Protein AF-0000000079817465 (afdb_homodimer)

Sequence (438 aa):
MLGTKHATPPVVGRDDYERTLAQQVEVEKELTRFGDRVSARRRRLPMTPIEDYRFIGVDGPVRLDDLFGDRSQLVLQSFMFHPDWDDGCPSCTWAADNMPRDLDRLLAPRSVAFAMVSRAPIEKLRAWRQRRGWDHLVWVSSAETTFNTDWGWTVDEQDQPGYSYLLRTDDGIFLTYRTQRRGTEAHLPVAAIWDRTVYGRQQDFEDSPQGWPQEPTYGMLGTKHATPPVVGRDDYERTLAQQVEVEKELTRFGDRVSARRRRLPMTPIEDYRFIGVDGPVRLDDLFGDRSQLVLQSFMFHPDWDDGCPSCTWAADNMPRDLDRLLAPRSVAFAMVSRAPIEKLRAWRQRRGWDHLVWVSSAETTFNTDWGWTVDEQDQPGYSYLLRTDDGIFLTYRTQRRGTEAHLPVAAIWDRTVYGRQQDFEDSPQGWPQEPTYG

Secondary structure (DSSP, 8-state):
--------PPB--HHHHHHHHHHHHHHHHHHHHHHHHHHHHHTT--BEEE---EEEETTEEEETGGGGTT-SEEEEEE----TT-SS--HHHHHHHHTS-TTHHHHHGGGTEEEEEEESS-HHHHHHHHHHHT-TTS-EEE-TTSSHHHHTTSEETTEE--EEEEEEEETTEEEEEEEEEGGGGGS---HHHHHHHSTTTT-BTTS---TT---B-TT-/--------PPB--HHHHHHHHHHHHHHHHHHHHHHHHHHHHHTT--BEEE---EEEETTEEEETGGGGTT-SEEEEEE----TT-SS--HHHHHHHHTS-TTHHHHHGGGTEEEEEEESS-HHHHHHHHHHHT-TTS-EEE-TTSSHHHHTTSEETTEE--EEEEEEEETTEEEEEEEEEGGGGG----HHHHHHHSTTTT-BTTS---TT---B-TT-

Structure (mmCIF, N/CA/C/O backbone):
data_AF-0000000079817465-model_v1
#
loop_
_entity.id
_entity.type
_entity.pdbx_description
1 polymer 'DUF899 domain-containing protein'
#
loop_
_atom_site.group_PDB
_atom_site.id
_atom_site.type_symbol
_atom_site.label_atom_id
_atom_site.label_alt_id
_atom_site.label_comp_id
_atom_site.label_asym_id
_atom_site.label_entity_id
_atom_site.label_seq_id
_atom_site.pdbx_PDB_ins_code
_atom_site.Cartn_x
_atom_site.Cartn_y
_atom_site.Cartn_z
_atom_site.occupancy
_atom_site.B_iso_or_equiv
_atom_site.auth_seq_id
_atom_site.auth_comp_id
_atom_site.auth_asym_id
_atom_site.auth_atom_id
_atom_site.pdbx_PDB_model_num
ATOM 1 N N . MET A 1 1 ? 23.406 -11.773 -20.391 1 27.11 1 MET A N 1
ATOM 2 C CA . MET A 1 1 ? 23.828 -11.516 -19.016 1 27.11 1 MET A CA 1
ATOM 3 C C . MET A 1 1 ? 23.516 -12.703 -18.109 1 27.11 1 MET A C 1
ATOM 5 O O . MET A 1 1 ? 22.438 -13.289 -18.203 1 27.11 1 MET A O 1
ATOM 9 N N . LEU A 1 2 ? 24.375 -13.469 -17.797 1 32.03 2 LEU A N 1
ATOM 10 C CA . LEU A 1 2 ? 24.359 -14.695 -17.016 1 32.03 2 LEU A CA 1
ATOM 11 C C . LEU A 1 2 ? 23.625 -14.477 -15.688 1 32.03 2 LEU A C 1
ATOM 13 O O . LEU A 1 2 ? 24.094 -13.711 -14.844 1 32.03 2 LEU A O 1
ATOM 17 N N . GLY A 1 3 ? 22.312 -14.195 -15.617 1 38.28 3 GLY A N 1
ATOM 18 C CA . GLY A 1 3 ? 21.484 -13.789 -14.492 1 38.28 3 GLY A CA 1
ATOM 19 C C . GLY A 1 3 ? 21.891 -14.453 -13.188 1 38.28 3 GLY A C 1
ATOM 20 O O . GLY A 1 3 ? 22.062 -15.672 -13.133 1 38.28 3 GLY A O 1
ATOM 21 N N . THR A 1 4 ? 22.766 -13.781 -12.516 1 42.47 4 THR A N 1
ATOM 22 C CA . THR A 1 4 ? 23.359 -14.258 -11.266 1 42.47 4 THR A CA 1
ATOM 23 C C . THR A 1 4 ? 22.359 -15.133 -10.508 1 42.47 4 THR A C 1
ATOM 25 O O . THR A 1 4 ? 21.219 -14.742 -10.289 1 42.47 4 THR A O 1
ATOM 28 N N . LYS A 1 5 ? 22.562 -16.438 -10.648 1 57.78 5 LYS A N 1
ATOM 29 C CA . LYS A 1 5 ? 21.828 -17.531 -10.023 1 57.78 5 LYS A CA 1
ATOM 30 C C . LYS A 1 5 ? 21.703 -17.328 -8.516 1 57.78 5 LYS A C 1
ATOM 32 O O . LYS A 1 5 ? 22.703 -17.328 -7.801 1 57.78 5 LYS A O 1
ATOM 37 N N . HIS A 1 6 ? 20.781 -16.547 -8.078 1 65.19 6 HIS A N 1
ATOM 38 C CA . HIS A 1 6 ? 20.547 -16.375 -6.645 1 65.19 6 HIS A CA 1
ATOM 39 C C . HIS A 1 6 ? 20.109 -17.688 -5.996 1 65.19 6 HIS A C 1
ATOM 41 O O . HIS A 1 6 ? 19.625 -18.594 -6.676 1 65.19 6 HIS A O 1
ATOM 47 N N . ALA A 1 7 ? 20.562 -17.734 -4.742 1 75.56 7 ALA A N 1
ATOM 48 C CA . ALA A 1 7 ? 20.031 -18.859 -3.98 1 75.56 7 ALA A CA 1
ATOM 49 C C . ALA A 1 7 ? 18.516 -18.906 -4.039 1 75.56 7 ALA A C 1
ATOM 51 O O . ALA A 1 7 ? 17.859 -17.891 -4.262 1 75.56 7 ALA A O 1
ATOM 52 N N . THR A 1 8 ? 18.031 -20.047 -4.078 1 85.5 8 THR A N 1
ATOM 53 C CA . THR A 1 8 ? 16.578 -20.25 -4.082 1 85.5 8 THR A CA 1
ATOM 54 C C . THR A 1 8 ? 16.141 -21.047 -2.852 1 85.5 8 THR A C 1
ATOM 56 O O . THR A 1 8 ? 16.953 -21.734 -2.227 1 85.5 8 THR A O 1
ATOM 59 N N . PRO A 1 9 ? 14.992 -20.875 -2.391 1 84.38 9 PRO A N 1
ATOM 60 C CA . PRO A 1 9 ? 14.484 -21.688 -1.272 1 84.38 9 PRO A CA 1
ATOM 61 C C . PRO A 1 9 ? 14.57 -23.188 -1.537 1 84.38 9 PRO A C 1
ATOM 63 O O . PRO A 1 9 ? 14.633 -23.609 -2.693 1 84.38 9 PRO A O 1
ATOM 66 N N . PRO A 1 10 ? 14.664 -23.984 -0.47 1 92 10 PRO A N 1
ATOM 67 C CA . PRO A 1 10 ? 14.547 -25.422 -0.69 1 92 10 PRO A CA 1
ATOM 68 C C . PRO A 1 10 ? 13.227 -25.828 -1.345 1 92 10 PRO A C 1
ATOM 70 O O . PRO A 1 10 ? 12.188 -25.234 -1.054 1 92 10 PRO A O 1
ATOM 73 N N . VAL A 1 11 ? 13.281 -26.781 -2.227 1 95.44 11 VAL A N 1
ATOM 74 C CA . VAL A 1 11 ? 12.086 -27.312 -2.889 1 95.44 11 VAL A CA 1
ATOM 75 C C . VAL A 1 11 ? 11.492 -28.453 -2.061 1 95.44 11 VAL A C 1
ATOM 77 O O . VAL A 1 11 ? 12.203 -29.375 -1.666 1 95.44 11 VAL A O 1
ATOM 80 N N . VAL A 1 12 ? 10.242 -28.328 -1.702 1 97.06 12 VAL A N 1
ATOM 81 C CA . VAL A 1 12 ? 9.555 -29.391 -0.98 1 97.06 12 VAL A CA 1
ATOM 82 C C . VAL A 1 12 ? 8.273 -29.766 -1.712 1 97.06 12 VAL A C 1
ATOM 84 O O . VAL A 1 12 ? 7.844 -29.062 -2.633 1 97.06 12 VAL A O 1
ATOM 87 N N . GLY A 1 13 ? 7.68 -30.969 -1.362 1 97.12 13 GLY A N 1
ATOM 88 C CA . GLY A 1 13 ? 6.41 -31.359 -1.948 1 97.12 13 GLY A CA 1
ATOM 89 C C . GLY A 1 13 ? 5.262 -30.453 -1.556 1 97.12 13 GLY A C 1
ATOM 90 O O . GLY A 1 13 ? 5.363 -29.703 -0.583 1 97.12 13 GLY A O 1
ATOM 91 N N . ARG A 1 14 ? 4.23 -30.578 -2.256 1 96.38 14 ARG A N 1
ATOM 92 C CA . ARG A 1 14 ? 3.08 -29.703 -2.076 1 96.38 14 ARG A CA 1
ATOM 93 C C . ARG A 1 14 ? 2.545 -29.781 -0.65 1 96.38 14 ARG A C 1
ATOM 95 O O . ARG A 1 14 ? 2.254 -28.75 -0.032 1 96.38 14 ARG A O 1
ATOM 102 N N . ASP A 1 15 ? 2.402 -30.938 -0.128 1 96.44 15 ASP A N 1
ATOM 103 C CA . ASP A 1 15 ? 1.836 -31.109 1.205 1 96.44 15 ASP A CA 1
ATOM 104 C C . ASP A 1 15 ? 2.707 -30.438 2.264 1 96.44 15 ASP A C 1
ATOM 106 O O . ASP A 1 15 ? 2.197 -29.75 3.146 1 96.44 15 ASP A O 1
ATOM 110 N N . ASP A 1 16 ? 3.988 -30.672 2.186 1 96.62 16 ASP A N 1
ATOM 111 C CA . ASP A 1 16 ? 4.922 -30.047 3.125 1 96.62 16 ASP A CA 1
ATOM 112 C C . ASP A 1 16 ? 4.898 -28.531 3.002 1 96.62 16 ASP A C 1
ATOM 114 O O . ASP A 1 16 ? 4.957 -27.828 4.008 1 96.62 16 ASP A O 1
ATOM 118 N N . TYR A 1 17 ? 4.844 -28.125 1.781 1 96 17 TYR A N 1
ATOM 119 C CA . TYR A 1 17 ? 4.758 -26.688 1.538 1 96 17 TYR A CA 1
ATOM 120 C C . TYR A 1 17 ? 3.529 -26.094 2.213 1 96 17 TYR A C 1
ATOM 122 O O . TYR A 1 17 ? 3.631 -25.109 2.943 1 96 17 TYR A O 1
ATOM 130 N N . GLU A 1 18 ? 2.395 -26.688 1.987 1 95.5 18 GLU A N 1
ATOM 131 C CA . GLU A 1 18 ? 1.139 -26.188 2.533 1 95.5 18 GLU A CA 1
ATOM 132 C C . GLU A 1 18 ? 1.17 -26.156 4.059 1 95.5 18 GLU A C 1
ATOM 134 O O . GLU A 1 18 ? 0.651 -25.234 4.68 1 95.5 18 GLU A O 1
ATOM 139 N N . ARG A 1 19 ? 1.719 -27.156 4.629 1 95.31 19 ARG A N 1
ATOM 140 C CA . ARG A 1 19 ? 1.83 -27.219 6.082 1 95.31 19 ARG A CA 1
ATOM 141 C C . ARG A 1 19 ? 2.695 -26.062 6.605 1 95.31 19 ARG A C 1
ATOM 143 O O . ARG A 1 19 ? 2.342 -25.422 7.59 1 95.31 19 ARG A O 1
ATOM 150 N N . THR A 1 20 ? 3.834 -25.859 5.961 1 93.69 20 THR A N 1
ATOM 151 C CA . THR A 1 20 ? 4.734 -24.797 6.375 1 93.69 20 THR A CA 1
ATOM 152 C C . THR A 1 20 ? 4.086 -23.422 6.164 1 93.69 20 THR A C 1
ATOM 154 O O . THR A 1 20 ? 4.207 -22.547 7.016 1 93.69 20 THR A O 1
ATOM 157 N N . LEU A 1 21 ? 3.41 -23.266 5.027 1 93.31 21 LEU A N 1
ATOM 158 C CA . LEU A 1 21 ? 2.711 -22.016 4.75 1 93.31 21 LEU A CA 1
ATOM 159 C C . LEU A 1 21 ? 1.651 -21.734 5.809 1 93.31 21 LEU A C 1
ATOM 161 O O . LEU A 1 21 ? 1.487 -20.594 6.242 1 93.31 21 LEU A O 1
ATOM 165 N N . ALA A 1 22 ? 0.958 -22.781 6.23 1 93.12 22 ALA A N 1
ATOM 166 C CA . ALA A 1 22 ? -0.082 -22.625 7.246 1 93.12 22 ALA A CA 1
ATOM 167 C C . ALA A 1 22 ? 0.495 -22.062 8.539 1 93.12 22 ALA A C 1
ATOM 169 O O . ALA A 1 22 ? -0.144 -21.234 9.203 1 93.12 22 ALA A O 1
ATOM 170 N N . GLN A 1 23 ? 1.68 -22.5 8.875 1 94 23 GLN A N 1
ATOM 171 C CA . GLN A 1 23 ? 2.344 -21.969 10.062 1 94 23 GLN A CA 1
ATOM 172 C C . GLN A 1 23 ? 2.695 -20.5 9.883 1 94 23 GLN A C 1
ATOM 174 O O . GLN A 1 23 ? 2.543 -19.688 10.812 1 94 23 GLN A O 1
ATOM 179 N N . GLN A 1 24 ? 3.16 -20.188 8.711 1 88.25 24 GLN A N 1
ATOM 180 C CA . GLN A 1 24 ? 3.459 -18.797 8.398 1 88.25 24 GLN A CA 1
ATOM 181 C C . GLN A 1 24 ? 2.205 -17.938 8.492 1 88.25 24 GLN A C 1
ATOM 183 O O . GLN A 1 24 ? 2.242 -16.828 9.039 1 88.25 24 GLN A O 1
ATOM 188 N N . VAL A 1 25 ? 1.083 -18.422 7.957 1 88.38 25 VAL A N 1
ATOM 189 C CA . VAL A 1 25 ? -0.174 -17.688 7.918 1 88.38 25 VAL A CA 1
ATOM 190 C C . VAL A 1 25 ? -0.642 -17.375 9.336 1 88.38 25 VAL A C 1
ATOM 192 O O . VAL A 1 25 ? -1.184 -16.312 9.602 1 88.38 25 VAL A O 1
ATOM 195 N N . GLU A 1 26 ? -0.396 -18.281 10.25 1 90.88 26 GLU A N 1
ATOM 196 C CA . GLU A 1 26 ? -0.788 -18.062 11.641 1 90.88 26 GLU A CA 1
ATOM 197 C C . GLU A 1 26 ? -0.057 -16.859 12.227 1 90.88 26 GLU A C 1
ATOM 199 O O . GLU A 1 26 ? -0.657 -16.047 12.938 1 90.88 26 GLU A O 1
ATOM 204 N N . VAL A 1 27 ? 1.205 -16.766 11.938 1 90.75 27 VAL A N 1
ATOM 205 C CA . VAL A 1 27 ? 1.987 -15.648 12.445 1 90.75 27 VAL A CA 1
ATOM 206 C C . VAL A 1 27 ? 1.545 -14.359 11.758 1 90.75 27 VAL A C 1
ATOM 208 O O . VAL A 1 27 ? 1.511 -13.297 12.383 1 90.75 27 VAL A O 1
ATOM 211 N N . GLU A 1 28 ? 1.225 -14.461 10.516 1 87.19 28 GLU A N 1
ATOM 212 C CA . GLU A 1 28 ? 0.737 -13.297 9.781 1 87.19 28 GLU A CA 1
ATOM 213 C C . GLU A 1 28 ? -0.594 -12.805 10.344 1 87.19 28 GLU A C 1
ATOM 215 O O . GLU A 1 28 ? -0.844 -11.602 10.398 1 87.19 28 GLU A O 1
ATOM 220 N N . LYS A 1 29 ? -1.397 -13.75 10.719 1 84.81 29 LYS A N 1
ATOM 221 C CA . LYS A 1 29 ? -2.656 -13.375 11.359 1 84.81 29 LYS A CA 1
ATOM 222 C C . LYS A 1 29 ? -2.41 -12.617 12.664 1 84.81 29 LYS A C 1
ATOM 224 O O . LYS A 1 29 ? -3.135 -11.68 12.984 1 84.81 29 LYS A O 1
ATOM 229 N N . GLU A 1 30 ? -1.415 -13.047 13.398 1 89.81 30 GLU A N 1
ATOM 230 C CA . GLU A 1 30 ? -1.049 -12.336 14.625 1 89.81 30 GLU A CA 1
ATOM 231 C C . GLU A 1 30 ? -0.61 -10.906 14.328 1 89.81 30 GLU A C 1
ATOM 233 O O . GLU A 1 30 ? -0.978 -9.977 15.047 1 89.81 30 GLU A O 1
ATOM 238 N N . LEU A 1 31 ? 0.172 -10.773 13.328 1 86.88 31 LEU A N 1
ATOM 239 C CA . LEU A 1 31 ? 0.607 -9.438 12.914 1 86.88 31 LEU A CA 1
ATOM 240 C C . LEU A 1 31 ? -0.587 -8.57 12.555 1 86.88 31 LEU A C 1
ATOM 242 O O . LEU A 1 31 ? -0.647 -7.395 12.938 1 86.88 31 LEU A O 1
ATOM 246 N N . THR A 1 32 ? -1.488 -9.25 11.805 1 82 32 THR A N 1
ATOM 247 C CA . THR A 1 32 ? -2.691 -8.531 11.406 1 82 32 THR A CA 1
ATOM 248 C C . THR A 1 32 ? -3.469 -8.055 12.633 1 82 32 THR A C 1
ATOM 250 O O . THR A 1 32 ? -3.881 -6.898 12.703 1 82 32 THR A O 1
ATOM 253 N N . ARG A 1 33 ? -3.613 -8.945 13.602 1 83.25 33 ARG A N 1
ATOM 254 C CA . ARG A 1 33 ? -4.344 -8.609 14.82 1 83.25 33 ARG A CA 1
ATOM 255 C C . ARG A 1 33 ? -3.639 -7.496 15.594 1 83.25 33 ARG A C 1
ATOM 257 O O . ARG A 1 33 ? -4.289 -6.59 16.125 1 83.25 33 ARG A O 1
ATOM 264 N N . PHE A 1 34 ? -2.312 -7.598 15.633 1 87.62 34 PHE A N 1
ATOM 265 C CA . PHE A 1 34 ? -1.547 -6.543 16.297 1 87.62 34 PHE A CA 1
ATOM 266 C C . PHE A 1 34 ? -1.706 -5.223 15.555 1 87.62 34 PHE A C 1
ATOM 268 O O . PHE A 1 34 ? -1.893 -4.176 16.172 1 87.62 34 PHE A O 1
ATOM 275 N N . GLY A 1 35 ? -1.63 -5.27 14.234 1 82.81 35 GLY A N 1
ATOM 276 C CA . GLY A 1 35 ? -1.859 -4.078 13.438 1 82.81 35 GLY A CA 1
ATOM 277 C C . GLY A 1 35 ? -3.211 -3.438 13.695 1 82.81 35 GLY A C 1
ATOM 278 O O . GLY A 1 35 ? -3.32 -2.213 13.766 1 82.81 35 GLY A O 1
ATOM 279 N N . ASP A 1 36 ? -4.172 -4.305 13.805 1 73 36 ASP A N 1
ATOM 280 C CA . ASP A 1 36 ? -5.516 -3.816 14.102 1 73 36 ASP A CA 1
ATOM 281 C C . ASP A 1 36 ? -5.547 -3.08 15.438 1 73 36 ASP A C 1
ATOM 283 O O . ASP A 1 36 ? -6.18 -2.029 15.562 1 73 36 ASP A O 1
ATOM 287 N N . ARG A 1 37 ? -4.918 -3.645 16.406 1 81.25 37 ARG A N 1
ATOM 288 C CA . ARG A 1 37 ? -4.875 -3.023 17.719 1 81.25 37 ARG A CA 1
ATOM 289 C C . ARG A 1 37 ? -4.137 -1.688 17.672 1 81.25 37 ARG A C 1
ATOM 291 O O . ARG A 1 37 ? -4.562 -0.717 18.312 1 81.25 37 ARG A O 1
ATOM 298 N N . VAL A 1 38 ? -3.025 -1.653 16.938 1 82.69 38 VAL A N 1
ATOM 299 C CA . VAL A 1 38 ? -2.238 -0.43 16.812 1 82.69 38 VAL A CA 1
ATOM 300 C C . VAL A 1 38 ? -3.068 0.65 16.125 1 82.69 38 VAL A C 1
ATOM 302 O O . VAL A 1 38 ? -3.053 1.812 16.531 1 82.69 38 VAL A O 1
ATOM 305 N N . SER A 1 39 ? -3.822 0.232 15.07 1 76.81 39 SER A N 1
ATOM 306 C CA . SER A 1 39 ? -4.688 1.172 14.359 1 76.81 39 SER A CA 1
ATOM 307 C C . SER A 1 39 ? -5.801 1.687 15.266 1 76.81 39 SER A C 1
ATOM 309 O O . SER A 1 39 ? -6.164 2.863 15.211 1 76.81 39 SER A O 1
ATOM 311 N N . ALA A 1 40 ? -6.336 0.771 16.047 1 74.38 40 ALA A N 1
ATOM 312 C CA . ALA A 1 40 ? -7.367 1.17 17.016 1 74.38 40 ALA A CA 1
ATOM 313 C C . ALA A 1 40 ? -6.836 2.211 17.984 1 74.38 40 ALA A C 1
ATOM 315 O O . ALA A 1 40 ? -7.527 3.176 18.312 1 74.38 40 ALA A O 1
ATOM 316 N N . ARG A 1 41 ? -5.621 2.016 18.469 1 81.75 41 ARG A N 1
ATOM 317 C CA . ARG A 1 41 ? -4.977 2.973 19.375 1 81.75 41 ARG A CA 1
ATOM 318 C C . ARG A 1 41 ? -4.781 4.32 18.672 1 81.75 41 ARG A C 1
ATOM 320 O O . ARG A 1 41 ? -5.023 5.371 19.281 1 81.75 41 ARG A O 1
ATOM 327 N N . ARG A 1 42 ? -4.371 4.297 17.438 1 82.31 42 ARG A N 1
ATOM 328 C CA . ARG A 1 42 ? -4.16 5.516 16.672 1 82.31 42 ARG A CA 1
ATOM 329 C C . ARG A 1 42 ? -5.453 6.316 16.531 1 82.31 42 ARG A C 1
ATOM 331 O O . ARG A 1 42 ? -5.441 7.543 16.625 1 82.31 42 ARG A O 1
ATOM 338 N N . ARG A 1 43 ? -6.582 5.617 16.328 1 80.44 43 ARG A N 1
ATOM 339 C CA . ARG A 1 43 ? -7.875 6.27 16.156 1 80.44 43 ARG A CA 1
ATOM 340 C C . ARG A 1 43 ? -8.336 6.922 17.453 1 80.44 43 ARG A C 1
ATOM 342 O O . ARG A 1 43 ? -9.312 7.676 17.469 1 80.44 43 ARG A O 1
ATOM 349 N N . ARG A 1 44 ? -7.617 6.676 18.578 1 83.25 44 ARG A N 1
ATOM 350 C CA . ARG A 1 44 ? -7.996 7.246 19.859 1 83.25 44 ARG A CA 1
ATOM 351 C C . ARG A 1 44 ? -7.055 8.383 20.25 1 83.25 44 ARG A C 1
ATOM 353 O O . ARG A 1 44 ? -7.148 8.914 21.359 1 83.25 44 ARG A O 1
ATOM 360 N N . LEU A 1 45 ? -6.105 8.688 19.375 1 87.31 45 LEU A N 1
ATOM 361 C CA . LEU A 1 45 ? -5.242 9.836 19.609 1 87.31 45 LEU A CA 1
ATOM 362 C C . LEU A 1 45 ? -6.062 11.125 19.703 1 87.31 45 LEU A C 1
ATOM 364 O O . LEU A 1 45 ? -7.07 11.273 19 1 87.31 45 LEU A O 1
ATOM 368 N N . PRO A 1 46 ? -5.609 12.023 20.594 1 93.56 46 PRO A N 1
ATOM 369 C CA . PRO A 1 46 ? -6.195 13.367 20.531 1 93.56 46 PRO A CA 1
ATOM 370 C C . PRO A 1 46 ? -5.742 14.148 19.297 1 93.56 46 PRO A C 1
ATOM 372 O O . PRO A 1 46 ? -4.988 13.625 18.484 1 93.56 46 PRO A O 1
ATOM 375 N N . MET A 1 47 ? -6.297 15.32 19.109 1 93.38 47 MET A N 1
ATOM 376 C CA . MET A 1 47 ? -5.871 16.188 18 1 93.38 47 MET A CA 1
ATOM 377 C C . MET A 1 47 ? -5.469 17.562 18.516 1 93.38 47 MET A C 1
ATOM 379 O O . MET A 1 47 ? -5.754 17.906 19.656 1 93.38 47 MET A O 1
ATOM 383 N N . THR A 1 48 ? -4.68 18.281 17.812 1 97.5 48 THR A N 1
ATOM 384 C CA . THR A 1 48 ? -4.227 19.625 18.156 1 97.5 48 THR A CA 1
ATOM 385 C C . THR A 1 48 ? -4.406 20.578 16.984 1 97.5 48 THR A C 1
ATOM 387 O O . THR A 1 48 ? -4.273 20.188 15.828 1 97.5 48 THR A O 1
ATOM 390 N N . PRO A 1 49 ? -4.703 21.844 17.281 1 98 49 PRO A N 1
ATOM 391 C CA . PRO A 1 49 ? -4.961 22.797 16.203 1 98 49 PRO A CA 1
ATOM 392 C C . PRO A 1 49 ? -3.715 23.094 15.367 1 98 49 PRO A C 1
ATOM 394 O O . PRO A 1 49 ? -2.604 23.125 15.906 1 98 49 PRO A O 1
ATOM 397 N N . ILE A 1 50 ? -3.887 23.281 14.156 1 97.5 50 ILE A N 1
ATOM 398 C CA . ILE A 1 50 ? -2.844 23.703 13.234 1 97.5 50 ILE A CA 1
ATOM 399 C C . ILE A 1 50 ? -3.299 24.953 12.484 1 97.5 50 ILE A C 1
ATOM 401 O O . ILE A 1 50 ? -4.469 25.078 12.109 1 97.5 50 ILE A O 1
ATOM 405 N N . GLU A 1 51 ? -2.395 25.859 12.273 1 97.31 51 GLU A N 1
ATOM 406 C CA . GLU A 1 51 ? -2.668 27.125 11.586 1 97.31 51 GLU A CA 1
ATOM 407 C C . GLU A 1 51 ? -3.113 26.875 10.148 1 97.31 51 GLU A C 1
ATOM 409 O O . GLU A 1 51 ? -2.607 25.969 9.484 1 97.31 51 GLU A O 1
ATOM 414 N N . ASP A 1 52 ? -4.02 27.656 9.719 1 98.12 52 ASP A N 1
ATOM 415 C CA . ASP A 1 52 ? -4.422 27.625 8.312 1 98.12 52 ASP A CA 1
ATOM 416 C C . ASP A 1 52 ? -3.41 28.359 7.434 1 98.12 52 ASP A C 1
ATOM 418 O O . ASP A 1 52 ? -3.68 29.453 6.953 1 98.12 52 ASP A O 1
ATOM 422 N N . TYR A 1 53 ? -2.283 27.75 7.199 1 98.31 53 TYR A N 1
ATOM 423 C CA . TYR A 1 53 ? -1.156 28.328 6.48 1 98.31 53 TYR A CA 1
ATOM 424 C C . TYR A 1 53 ? -1.565 28.766 5.078 1 98.31 53 TYR A C 1
ATOM 426 O O . TYR A 1 53 ? -2.484 28.188 4.488 1 98.31 53 TYR A O 1
ATOM 434 N N . ARG A 1 54 ? -0.872 29.781 4.578 1 98 54 ARG A N 1
ATOM 435 C CA . ARG A 1 54 ? -1.032 30.234 3.197 1 98 54 ARG A CA 1
ATOM 436 C C . ARG A 1 54 ? 0.133 29.75 2.332 1 98 54 ARG A C 1
ATOM 438 O O . ARG A 1 54 ? 1.191 30.391 2.312 1 98 54 ARG A O 1
ATOM 445 N N . PHE A 1 55 ? -0.117 28.688 1.572 1 98.38 55 PHE A N 1
ATOM 446 C CA . PHE A 1 55 ? 0.894 28.141 0.674 1 98.38 55 PHE A CA 1
ATOM 447 C C . PHE A 1 55 ? 0.821 28.797 -0.693 1 98.38 55 PHE A C 1
ATOM 449 O O . PHE A 1 55 ? 0.027 29.719 -0.898 1 98.38 55 PHE A O 1
ATOM 456 N N . ILE A 1 56 ? 1.723 28.438 -1.593 1 97.75 56 ILE A N 1
ATOM 457 C CA . ILE A 1 56 ? 1.658 28.844 -2.992 1 97.75 56 ILE A CA 1
ATOM 458 C C . ILE A 1 56 ? 1.375 27.625 -3.871 1 97.75 56 ILE A C 1
ATOM 460 O O . ILE A 1 56 ? 2.141 26.656 -3.871 1 97.75 56 ILE A O 1
ATOM 464 N N . GLY A 1 57 ? 0.272 27.594 -4.527 1 94.56 57 GLY A N 1
ATOM 465 C CA . GLY A 1 57 ? -0.081 26.562 -5.484 1 94.56 57 GLY A CA 1
ATOM 466 C C . GLY A 1 57 ? 0.177 26.969 -6.922 1 94.56 57 GLY A C 1
ATOM 467 O O . GLY A 1 57 ? 0.67 28.062 -7.188 1 94.56 57 GLY A O 1
ATOM 468 N N . VAL A 1 58 ? -0.084 26.156 -7.863 1 87.19 58 VAL A N 1
ATOM 469 C CA . VAL A 1 58 ? 0.177 26.344 -9.289 1 87.19 58 VAL A CA 1
ATOM 470 C C . VAL A 1 58 ? -0.585 27.578 -9.789 1 87.19 58 VAL A C 1
ATOM 472 O O . VAL A 1 58 ? -0.102 28.297 -10.664 1 87.19 58 VAL A O 1
ATOM 475 N N . ASP A 1 59 ? -1.7 27.781 -9.227 1 89.31 59 ASP A N 1
ATOM 476 C CA . ASP A 1 59 ? -2.539 28.875 -9.695 1 89.31 59 ASP A CA 1
ATOM 477 C C . ASP A 1 59 ? -2.447 30.078 -8.75 1 89.31 59 ASP A C 1
ATOM 479 O O . ASP A 1 59 ? -3.25 31.016 -8.844 1 89.31 59 ASP A O 1
ATOM 483 N N . GLY A 1 60 ? -1.568 30.109 -7.832 1 93.44 60 GLY A N 1
ATOM 484 C CA . GLY A 1 60 ? -1.442 31.203 -6.883 1 93.44 60 GLY A CA 1
ATOM 485 C C . GLY A 1 60 ? -1.539 30.766 -5.438 1 93.44 60 GLY A C 1
ATOM 486 O O . GLY A 1 60 ? -1.463 29.562 -5.145 1 93.44 60 GLY A O 1
ATOM 487 N N . PRO A 1 61 ? -1.718 31.781 -4.535 1 96.75 61 PRO A N 1
ATOM 488 C CA . PRO A 1 61 ? -1.797 31.453 -3.107 1 96.75 61 PRO A CA 1
ATOM 489 C C . PRO A 1 61 ? -2.979 30.547 -2.77 1 96.75 61 PRO A C 1
ATOM 491 O O . PRO A 1 61 ? -4.059 30.703 -3.346 1 96.75 61 PRO A O 1
ATOM 494 N N . VAL A 1 62 ? -2.717 29.609 -1.911 1 97.56 62 VAL A N 1
ATOM 495 C CA . VAL A 1 62 ? -3.729 28.641 -1.482 1 97.56 62 VAL A CA 1
ATOM 496 C C . VAL A 1 62 ? -3.6 28.391 0.018 1 97.56 62 VAL A C 1
ATOM 498 O O . VAL A 1 62 ? -2.49 28.25 0.535 1 97.56 62 VAL A O 1
ATOM 501 N N . ARG A 1 63 ? -4.742 28.359 0.712 1 98 63 ARG A N 1
ATOM 502 C CA . ARG A 1 63 ? -4.742 28.062 2.143 1 98 63 ARG A CA 1
ATOM 503 C C . ARG A 1 63 ? -4.742 26.562 2.402 1 98 63 ARG A C 1
ATOM 505 O O . ARG A 1 63 ? -5.188 25.781 1.559 1 98 63 ARG A O 1
ATOM 512 N N . LEU A 1 64 ? -4.223 26.219 3.582 1 98.31 64 LEU A N 1
ATOM 513 C CA . LEU A 1 64 ? -4.312 24.828 4.004 1 98.31 64 LEU A CA 1
ATOM 514 C C . LEU A 1 64 ? -5.754 24.328 3.938 1 98.31 64 LEU A C 1
ATOM 516 O O . LEU A 1 64 ? -6.008 23.219 3.479 1 98.31 64 LEU A O 1
ATOM 520 N N . ASP A 1 65 ? -6.684 25.094 4.332 1 97.94 65 ASP A N 1
ATOM 521 C CA . ASP A 1 65 ? -8.102 24.766 4.301 1 97.94 65 ASP A CA 1
ATOM 522 C C . ASP A 1 65 ? -8.562 24.438 2.883 1 97.94 65 ASP A C 1
ATOM 524 O O . ASP A 1 65 ? -9.359 23.516 2.684 1 97.94 65 ASP A O 1
ATOM 528 N N . ASP A 1 66 ? -8.078 25.125 1.878 1 97.44 66 ASP A N 1
ATOM 529 C CA . ASP A 1 66 ? -8.453 24.938 0.48 1 97.44 66 ASP A CA 1
ATOM 530 C C . ASP A 1 66 ? -8.039 23.547 -0.014 1 97.44 66 ASP A C 1
ATOM 532 O O . ASP A 1 66 ? -8.656 23 -0.933 1 97.44 66 ASP A O 1
ATOM 536 N N . LEU A 1 67 ? -7.004 23.016 0.626 1 97.31 67 LEU A N 1
ATOM 537 C CA . LEU A 1 67 ? -6.445 21.75 0.162 1 97.31 67 LEU A CA 1
ATOM 538 C C . LEU A 1 67 ? -7.387 20.578 0.484 1 97.31 67 LEU A C 1
ATOM 540 O O . LEU A 1 67 ? -7.254 19.5 -0.079 1 97.31 67 LEU A O 1
ATOM 544 N N . PHE A 1 68 ? -8.375 20.844 1.395 1 94.88 68 PHE A N 1
ATOM 545 C CA . PHE A 1 68 ? -9.352 19.812 1.729 1 94.88 68 PHE A CA 1
ATOM 546 C C . PHE A 1 68 ? -10.367 19.641 0.608 1 94.88 68 PHE A C 1
ATOM 548 O O . PHE A 1 68 ? -10.992 18.594 0.478 1 94.88 68 PHE A O 1
ATOM 555 N N . GLY A 1 69 ? -10.539 20.719 -0.204 1 94.44 69 GLY A N 1
ATOM 556 C CA . GLY A 1 69 ? -11.672 20.703 -1.111 1 94.44 69 GLY A CA 1
ATOM 557 C C . GLY A 1 69 ? -13 20.484 -0.407 1 94.44 69 GLY A C 1
ATOM 558 O O . GLY A 1 69 ? -13.328 21.188 0.546 1 94.44 69 GLY A O 1
ATOM 559 N N . ASP A 1 70 ? -13.781 19.5 -0.866 1 94.12 70 ASP A N 1
ATOM 560 C CA . ASP A 1 70 ? -15.07 19.188 -0.252 1 94.12 70 ASP A CA 1
ATOM 561 C C . ASP A 1 70 ? -14.938 18.078 0.79 1 94.12 70 ASP A C 1
ATOM 563 O O . ASP A 1 70 ? -15.938 17.578 1.296 1 94.12 70 ASP A O 1
ATOM 567 N N . ARG A 1 71 ? -13.719 17.766 1.123 1 90.19 71 ARG A N 1
ATOM 568 C CA . ARG A 1 71 ? -13.477 16.672 2.049 1 90.19 71 ARG A CA 1
ATOM 569 C C . ARG A 1 71 ? -13.25 17.188 3.467 1 90.19 71 ARG A C 1
ATOM 571 O O . ARG A 1 71 ? -12.984 18.375 3.666 1 90.19 71 ARG A O 1
ATOM 578 N N . SER A 1 72 ? -13.398 16.281 4.434 1 90.62 72 SER A N 1
ATOM 579 C CA . SER A 1 72 ? -13.227 16.656 5.832 1 90.62 72 SER A CA 1
ATOM 580 C C . SER A 1 72 ? -11.844 16.281 6.344 1 90.62 72 SER A C 1
ATOM 582 O O . SER A 1 72 ? -11.414 16.75 7.402 1 90.62 72 SER A O 1
ATOM 584 N N . GLN A 1 73 ? -11.156 15.367 5.617 1 90.19 73 GLN A N 1
ATOM 585 C CA . GLN A 1 73 ? -9.82 14.93 6.012 1 90.19 73 GLN A CA 1
ATOM 586 C C . GLN A 1 73 ? -8.805 15.219 4.914 1 90.19 73 GLN A C 1
ATOM 588 O O . GLN A 1 73 ? -9.148 15.258 3.73 1 90.19 73 GLN A O 1
ATOM 593 N N . LEU A 1 74 ? -7.531 15.469 5.281 1 93.44 74 LEU A N 1
ATOM 594 C CA . LEU A 1 74 ? -6.438 15.727 4.352 1 93.44 74 LEU A CA 1
ATOM 595 C C . LEU A 1 74 ? -5.176 14.992 4.777 1 93.44 74 LEU A C 1
ATOM 597 O O . LEU A 1 74 ? -4.801 15.023 5.953 1 93.44 74 LEU A O 1
ATOM 601 N N . VAL A 1 75 ? -4.641 14.219 3.889 1 92.25 75 VAL A N 1
ATOM 602 C CA . VAL A 1 75 ? -3.285 13.703 4.043 1 92.25 75 VAL A CA 1
ATOM 603 C C . VAL A 1 75 ? -2.301 14.609 3.309 1 92.25 75 VAL A C 1
ATOM 605 O O . VAL A 1 75 ? -2.412 14.805 2.096 1 92.25 75 VAL A O 1
ATOM 608 N N . LEU A 1 76 ? -1.414 15.211 4.035 1 93.81 76 LEU A N 1
ATOM 609 C CA . LEU A 1 76 ? -0.414 16.125 3.492 1 93.81 76 LEU A CA 1
ATOM 610 C C . LEU A 1 76 ? 0.979 15.508 3.562 1 93.81 76 LEU A C 1
ATOM 612 O O . LEU A 1 76 ? 1.533 15.344 4.652 1 93.81 76 LEU A O 1
ATOM 616 N N . GLN A 1 77 ? 1.511 15.141 2.418 1 92.5 77 GLN A N 1
ATOM 617 C CA . GLN A 1 77 ? 2.854 14.578 2.363 1 92.5 77 GLN A CA 1
ATOM 618 C C . GLN A 1 77 ? 3.914 15.68 2.379 1 92.5 77 GLN A C 1
ATOM 620 O O . GLN A 1 77 ? 3.889 16.578 1.545 1 92.5 77 GLN A O 1
ATOM 625 N N . SER A 1 78 ? 4.793 15.57 3.348 1 93.75 78 SER A N 1
ATOM 626 C CA . SER A 1 78 ? 5.992 16.406 3.307 1 93.75 78 SER A CA 1
ATOM 627 C C . SER A 1 78 ? 7.023 15.836 2.334 1 93.75 78 SER A C 1
ATOM 629 O O . SER A 1 78 ? 7.793 14.938 2.689 1 93.75 78 SER A O 1
ATOM 631 N N . PHE A 1 79 ? 7.012 16.312 1.161 1 92.81 79 PHE A N 1
ATOM 632 C CA . PHE A 1 79 ? 7.926 15.938 0.088 1 92.81 79 PHE A CA 1
ATOM 633 C C . PHE A 1 79 ? 9.195 16.766 0.138 1 92.81 79 PHE A C 1
ATOM 635 O O . PHE A 1 79 ? 9.148 17.984 -0.05 1 92.81 79 PHE A O 1
ATOM 642 N N . MET A 1 80 ? 10.266 16.109 0.397 1 93.38 80 MET A N 1
ATOM 643 C CA . MET A 1 80 ? 11.516 16.844 0.518 1 93.38 80 MET A CA 1
ATOM 644 C C . MET A 1 80 ? 11.953 17.391 -0.836 1 93.38 80 MET A C 1
ATOM 646 O O . MET A 1 80 ? 12.234 16.625 -1.761 1 93.38 80 MET A O 1
ATOM 650 N N . PHE A 1 81 ? 12.008 18.641 -0.929 1 95.06 81 PHE A N 1
ATOM 651 C CA . PHE A 1 81 ? 12.5 19.391 -2.072 1 95.06 81 PHE A CA 1
ATOM 652 C C . PHE A 1 81 ? 13.07 20.734 -1.625 1 95.06 81 PHE A C 1
ATOM 654 O O . PHE A 1 81 ? 12.352 21.734 -1.574 1 95.06 81 PHE A O 1
ATOM 661 N N . HIS A 1 82 ? 14.375 20.625 -1.33 1 92.94 82 HIS A N 1
ATOM 662 C CA . HIS A 1 82 ? 15.062 21.812 -0.86 1 92.94 82 HIS A CA 1
ATOM 663 C C . HIS A 1 82 ? 15.078 22.906 -1.935 1 92.94 82 HIS A C 1
ATOM 665 O O . HIS A 1 82 ? 15.25 22.609 -3.119 1 92.94 82 HIS A O 1
ATOM 671 N N . PRO A 1 83 ? 15 24.156 -1.537 1 92.5 83 PRO A N 1
ATOM 672 C CA . PRO A 1 83 ? 14.992 25.25 -2.508 1 92.5 83 PRO A CA 1
ATOM 673 C C . PRO A 1 83 ? 16.219 25.25 -3.416 1 92.5 83 PRO A C 1
ATOM 675 O O . PRO A 1 83 ? 16.141 25.672 -4.57 1 92.5 83 PRO A O 1
ATOM 678 N N . ASP A 1 84 ? 17.266 24.656 -2.975 1 91.75 84 ASP A N 1
ATOM 679 C CA . ASP A 1 84 ? 18.516 24.703 -3.723 1 91.75 84 ASP A CA 1
ATOM 680 C C . ASP A 1 84 ? 18.703 23.469 -4.59 1 91.75 84 ASP A C 1
ATOM 682 O O . ASP A 1 84 ? 19.672 23.359 -5.348 1 91.75 84 ASP A O 1
ATOM 686 N N . TRP A 1 85 ? 17.812 22.531 -4.477 1 92.12 85 TRP A N 1
ATOM 687 C CA . TRP A 1 85 ? 17.938 21.281 -5.23 1 92.12 85 TRP A CA 1
ATOM 688 C C . TRP A 1 85 ? 17.391 21.453 -6.641 1 92.12 85 TRP A C 1
ATOM 690 O O . TRP A 1 85 ? 16.516 22.281 -6.887 1 92.12 85 TRP A O 1
ATOM 700 N N . ASP A 1 86 ? 17.859 20.719 -7.516 1 89.38 86 ASP A N 1
ATOM 701 C CA . ASP A 1 86 ? 17.328 20.688 -8.875 1 89.38 86 ASP A CA 1
ATOM 702 C C . ASP A 1 86 ? 16.266 19.609 -9.023 1 89.38 86 ASP A C 1
ATOM 704 O O . ASP A 1 86 ? 15.344 19.734 -9.836 1 89.38 86 ASP A O 1
ATOM 708 N N . ASP A 1 87 ? 16.516 18.531 -8.258 1 90.81 87 ASP A N 1
ATOM 709 C CA . ASP A 1 87 ? 15.594 17.406 -8.312 1 90.81 87 ASP A CA 1
ATOM 710 C C . ASP A 1 87 ? 14.977 17.125 -6.945 1 90.81 87 ASP A C 1
ATOM 712 O O . ASP A 1 87 ? 15.602 17.375 -5.914 1 90.81 87 ASP A O 1
ATOM 716 N N . GLY A 1 88 ? 13.727 16.672 -6.973 1 90.25 88 GLY A N 1
ATOM 717 C CA . GLY A 1 88 ? 13.086 16.25 -5.738 1 90.25 88 GLY A CA 1
ATOM 718 C C . GLY A 1 88 ? 13.734 15.039 -5.102 1 90.25 88 GLY A C 1
ATOM 719 O O . GLY A 1 88 ? 14.438 14.281 -5.777 1 90.25 88 GLY A O 1
ATOM 720 N N . CYS A 1 89 ? 13.562 14.953 -3.809 1 90.56 89 CYS A N 1
ATOM 721 C CA . CYS A 1 89 ? 14.07 13.797 -3.076 1 90.56 89 CYS A CA 1
ATOM 722 C C . CYS A 1 89 ? 13.695 12.5 -3.783 1 90.56 89 CYS A C 1
ATOM 724 O O . CYS A 1 89 ? 12.531 12.281 -4.117 1 90.56 89 CYS A O 1
ATOM 726 N N . PRO A 1 90 ? 14.68 11.617 -3.965 1 84.38 90 PRO A N 1
ATOM 727 C CA . PRO A 1 90 ? 14.414 10.383 -4.715 1 84.38 90 PRO A CA 1
ATOM 728 C C . PRO A 1 90 ? 13.375 9.492 -4.039 1 84.38 90 PRO A C 1
ATOM 730 O O . PRO A 1 90 ? 12.508 8.938 -4.711 1 84.38 90 PRO A O 1
ATOM 733 N N . SER A 1 91 ? 13.461 9.281 -2.744 1 81.44 91 SER A N 1
ATOM 734 C CA . SER A 1 91 ? 12.516 8.43 -2.035 1 81.44 91 SER A CA 1
ATOM 735 C C . SER A 1 91 ? 11.109 9.023 -2.062 1 81.44 91 SER A C 1
ATOM 737 O O . SER A 1 91 ? 10.125 8.289 -2.203 1 81.44 91 SER A O 1
ATOM 739 N N . CYS A 1 92 ? 11 10.336 -1.916 1 88.06 92 CYS A N 1
ATOM 740 C CA . CYS A 1 92 ? 9.703 11 -2.01 1 88.06 92 CYS A CA 1
ATOM 741 C C . CYS A 1 92 ? 9.117 10.852 -3.41 1 88.06 92 CYS A C 1
ATOM 743 O O . CYS A 1 92 ? 7.914 10.641 -3.566 1 88.06 92 CYS A O 1
ATOM 745 N N . THR A 1 93 ? 10 10.984 -4.355 1 87.56 93 THR A N 1
ATOM 746 C CA . THR A 1 93 ? 9.57 10.836 -5.742 1 87.56 93 THR A CA 1
ATOM 747 C C . THR A 1 93 ? 9.039 9.43 -5.996 1 87.56 93 THR A C 1
ATOM 749 O O . THR A 1 93 ? 8.016 9.25 -6.652 1 87.56 93 THR A O 1
ATOM 752 N N . TRP A 1 94 ? 9.75 8.484 -5.457 1 81.94 94 TRP A N 1
ATOM 753 C CA . TRP A 1 94 ? 9.297 7.102 -5.586 1 81.94 94 TRP A CA 1
ATOM 754 C C . TRP A 1 94 ? 7.914 6.918 -4.965 1 81.94 94 TRP A C 1
ATOM 756 O O . TRP A 1 94 ? 7.047 6.266 -5.551 1 81.94 94 TRP A O 1
ATOM 766 N N . ALA A 1 95 ? 7.719 7.445 -3.822 1 83.12 95 ALA A N 1
ATOM 767 C CA . ALA A 1 95 ? 6.422 7.363 -3.15 1 83.12 95 ALA A CA 1
ATOM 768 C C . ALA A 1 95 ? 5.32 7.969 -4.012 1 83.12 95 ALA A C 1
ATOM 770 O O . ALA A 1 95 ? 4.246 7.383 -4.16 1 83.12 95 ALA A O 1
ATOM 771 N N . ALA A 1 96 ? 5.578 9.141 -4.566 1 86.56 96 ALA A N 1
ATOM 772 C CA . ALA A 1 96 ? 4.602 9.812 -5.414 1 86.56 96 ALA A CA 1
ATOM 773 C C . ALA A 1 96 ? 4.312 9 -6.676 1 86.56 96 ALA A C 1
ATOM 775 O O . ALA A 1 96 ? 3.17 8.93 -7.125 1 86.56 96 ALA A O 1
ATOM 776 N N . ASP A 1 97 ? 5.324 8.383 -7.203 1 84.44 97 ASP A N 1
ATOM 777 C CA . ASP A 1 97 ? 5.172 7.555 -8.398 1 84.44 97 ASP A CA 1
ATOM 778 C C . ASP A 1 97 ? 4.254 6.367 -8.133 1 84.44 97 ASP A C 1
ATOM 780 O O . ASP A 1 97 ? 3.643 5.824 -9.055 1 84.44 97 ASP A O 1
ATOM 784 N N . ASN A 1 98 ? 4.219 5.996 -6.879 1 81.94 98 ASN A N 1
ATOM 785 C CA . ASN A 1 98 ? 3.449 4.809 -6.516 1 81.94 98 ASN A CA 1
ATOM 786 C C . ASN A 1 98 ? 1.972 5.141 -6.32 1 81.94 98 ASN A C 1
ATOM 788 O O . ASN A 1 98 ? 1.141 4.238 -6.203 1 81.94 98 ASN A O 1
ATOM 792 N N . MET A 1 99 ? 1.605 6.41 -6.312 1 85 99 MET A N 1
ATOM 793 C CA . MET A 1 99 ? 0.21 6.793 -6.117 1 85 99 MET A CA 1
ATOM 794 C C . MET A 1 99 ? -0.622 6.477 -7.355 1 85 99 MET A C 1
ATOM 796 O O . MET A 1 99 ? -0.212 6.777 -8.477 1 85 99 MET A O 1
ATOM 800 N N . PRO A 1 100 ? -1.765 5.848 -7.078 1 83.12 100 PRO A N 1
ATOM 801 C CA . PRO A 1 100 ? -2.631 5.586 -8.227 1 83.12 100 PRO A CA 1
ATOM 802 C C . PRO A 1 100 ? -3.059 6.859 -8.953 1 83.12 100 PRO A C 1
ATOM 804 O O . PRO A 1 100 ? -3.176 7.918 -8.328 1 83.12 100 PRO A O 1
ATOM 807 N N . ARG A 1 101 ? -3.334 6.676 -10.234 1 82 101 ARG A N 1
ATOM 808 C CA . ARG A 1 101 ? -3.75 7.816 -11.047 1 82 101 ARG A CA 1
ATOM 809 C C . ARG A 1 101 ? -5.074 8.391 -10.555 1 82 101 ARG A C 1
ATOM 811 O O . ARG A 1 101 ? -5.281 9.602 -10.578 1 82 101 ARG A O 1
ATOM 818 N N . ASP A 1 102 ? -5.906 7.566 -10.062 1 85.44 102 ASP A N 1
ATOM 819 C CA . ASP A 1 102 ? -7.227 7.996 -9.609 1 85.44 102 ASP A CA 1
ATOM 820 C C . ASP A 1 102 ? -7.27 8.117 -8.094 1 85.44 102 ASP A C 1
ATOM 822 O O . ASP A 1 102 ? -8.289 7.82 -7.469 1 85.44 102 ASP A O 1
ATOM 826 N N . LEU A 1 103 ? -6.16 8.586 -7.57 1 86.31 103 LEU A N 1
ATOM 827 C CA . LEU A 1 103 ? -6.02 8.664 -6.121 1 86.31 103 LEU A CA 1
ATOM 828 C C . LEU A 1 103 ? -7.18 9.438 -5.5 1 86.31 103 LEU A C 1
ATOM 830 O O . LEU A 1 103 ? -7.773 8.984 -4.516 1 86.31 103 LEU A O 1
ATOM 834 N N . ASP A 1 104 ? -7.5 10.562 -6.086 1 87.5 104 ASP A N 1
ATOM 835 C CA . ASP A 1 104 ? -8.562 11.406 -5.543 1 87.5 104 ASP A CA 1
ATOM 836 C C . ASP A 1 104 ? -9.891 10.648 -5.484 1 87.5 104 ASP A C 1
ATOM 838 O O . ASP A 1 104 ? -10.578 10.672 -4.465 1 87.5 104 ASP A O 1
ATOM 842 N N . ARG A 1 105 ? -10.234 10 -6.488 1 85.81 105 ARG A N 1
ATOM 843 C CA . ARG A 1 105 ? -11.469 9.227 -6.555 1 85.81 105 ARG A CA 1
ATOM 844 C C . ARG A 1 105 ? -11.453 8.078 -5.547 1 85.81 105 ARG A C 1
ATOM 846 O O . ARG A 1 105 ? -12.469 7.793 -4.906 1 85.81 105 ARG A O 1
ATOM 853 N N . LEU A 1 106 ? -10.344 7.496 -5.41 1 81.69 106 LEU A N 1
ATOM 854 C CA . LEU A 1 106 ? -10.211 6.328 -4.551 1 81.69 106 LEU A CA 1
ATOM 855 C C . LEU A 1 106 ? -10.305 6.723 -3.08 1 81.69 106 LEU A C 1
ATOM 857 O O . LEU A 1 106 ? -10.781 5.945 -2.252 1 81.69 106 LEU A O 1
ATOM 861 N N . LEU A 1 107 ? -9.883 7.91 -2.729 1 82.75 107 LEU A N 1
ATOM 862 C CA . LEU A 1 107 ? -9.875 8.375 -1.346 1 82.75 107 LEU A CA 1
ATOM 863 C C . LEU A 1 107 ? -11.219 8.984 -0.966 1 82.75 107 LEU A C 1
ATOM 865 O O . LEU A 1 107 ? -11.547 9.086 0.217 1 82.75 107 LEU A O 1
ATOM 869 N N . ALA A 1 108 ? -12.039 9.359 -1.908 1 83.31 108 ALA A N 1
ATOM 870 C CA . ALA A 1 108 ? -13.25 10.164 -1.75 1 83.31 108 ALA A CA 1
ATOM 871 C C . ALA A 1 108 ? -14.258 9.461 -0.845 1 83.31 108 ALA A C 1
ATOM 873 O O . ALA A 1 108 ? -14.906 10.109 -0.018 1 83.31 108 ALA A O 1
ATOM 874 N N . PRO A 1 109 ? -14.398 8.125 -0.92 1 77.12 109 PRO A N 1
ATOM 875 C CA . PRO A 1 109 ? -15.453 7.469 -0.139 1 77.12 109 PRO A CA 1
ATOM 876 C C . PRO A 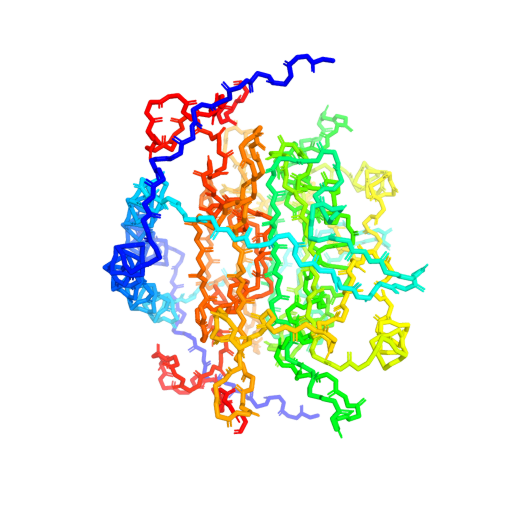1 109 ? -15.289 7.688 1.364 1 77.12 109 PRO A C 1
ATOM 878 O O . PRO A 1 109 ? -16.25 7.555 2.117 1 77.12 109 PRO A O 1
ATOM 881 N N . ARG A 1 110 ? -14.07 8.016 1.808 1 76.5 110 ARG A N 1
ATOM 882 C CA . ARG A 1 110 ? -13.844 8.273 3.227 1 76.5 110 ARG A CA 1
ATOM 883 C C . ARG A 1 110 ? -13.562 9.75 3.477 1 76.5 110 ARG A C 1
ATOM 885 O O . ARG A 1 110 ? -12.984 10.109 4.504 1 76.5 110 ARG A O 1
ATOM 892 N N . SER A 1 111 ? -13.852 10.555 2.5 1 85.62 111 SER A N 1
ATOM 893 C CA . SER A 1 111 ? -13.742 12.008 2.576 1 85.62 111 SER A CA 1
ATOM 894 C C . SER A 1 111 ? -12.305 12.438 2.883 1 85.62 111 SER A C 1
ATOM 896 O O . SER A 1 111 ? -12.078 13.258 3.777 1 85.62 111 SER A O 1
ATOM 898 N N . VAL A 1 112 ? -11.359 11.82 2.205 1 87.94 112 VAL A N 1
ATOM 899 C CA . VAL A 1 112 ? -9.945 12.133 2.387 1 87.94 112 VAL A CA 1
ATOM 900 C C . VAL A 1 112 ? -9.391 12.781 1.12 1 87.94 112 VAL A C 1
ATOM 902 O O . VAL A 1 112 ? -9.648 12.312 0.009 1 87.94 112 VAL A O 1
ATOM 905 N N . ALA A 1 113 ? -8.758 13.883 1.226 1 92.44 113 ALA A N 1
ATOM 906 C CA . ALA A 1 113 ? -7.973 14.508 0.166 1 92.44 113 ALA A CA 1
ATOM 907 C C . ALA A 1 113 ? -6.48 14.258 0.361 1 92.44 113 ALA A C 1
ATOM 909 O O . ALA A 1 113 ? -6.047 13.867 1.449 1 92.44 113 ALA A O 1
ATOM 910 N N . PHE A 1 114 ? -5.742 14.398 -0.704 1 93.12 114 PHE A N 1
ATOM 911 C CA . PHE A 1 114 ? -4.297 14.219 -0.665 1 93.12 114 PHE A CA 1
ATOM 912 C C . PHE A 1 114 ? -3.588 15.398 -1.315 1 93.12 114 PHE A C 1
ATOM 914 O O . PHE A 1 114 ? -4.02 15.898 -2.357 1 93.12 114 PHE A O 1
ATOM 921 N N . ALA A 1 115 ? -2.512 15.891 -0.711 1 95.31 115 ALA A N 1
ATOM 922 C CA . ALA A 1 115 ? -1.66 16.938 -1.283 1 95.31 115 ALA A CA 1
ATOM 923 C C . ALA A 1 115 ? -0.209 16.75 -0.845 1 95.31 115 ALA A C 1
ATOM 925 O O . ALA A 1 115 ? 0.072 16.031 0.115 1 95.31 115 ALA A O 1
ATOM 926 N N . MET A 1 116 ? 0.672 17.328 -1.577 1 95.5 116 MET A N 1
ATOM 927 C CA . MET A 1 116 ? 2.09 17.375 -1.232 1 95.5 116 MET A CA 1
ATOM 928 C C . MET A 1 116 ? 2.541 18.797 -0.943 1 95.5 116 MET A C 1
ATOM 930 O O . MET A 1 116 ? 1.989 19.75 -1.495 1 95.5 116 MET A O 1
ATOM 934 N N . VAL A 1 117 ? 3.5 18.906 -0.054 1 97.06 117 VAL A N 1
ATOM 935 C CA . VAL A 1 117 ? 4.047 20.219 0.293 1 97.06 117 VAL A CA 1
ATOM 936 C C . VAL A 1 117 ? 5.57 20.156 0.337 1 97.06 117 VAL A C 1
ATOM 938 O O . VAL A 1 117 ? 6.137 19.156 0.812 1 97.06 117 VAL A O 1
ATOM 941 N N . SER A 1 118 ? 6.203 21.109 -0.223 1 96.75 118 SER A N 1
ATOM 942 C CA . SER A 1 118 ? 7.66 21.219 -0.234 1 96.75 118 SER A CA 1
ATOM 943 C C . SER A 1 118 ? 8.109 22.656 -0.024 1 96.75 118 SER A C 1
ATOM 945 O O . SER A 1 118 ? 7.348 23.594 -0.26 1 96.75 118 SER A O 1
ATOM 947 N N . ARG A 1 119 ? 9.344 22.828 0.389 1 96.62 119 ARG A N 1
ATOM 948 C CA . ARG A 1 119 ? 9.883 24.156 0.641 1 96.62 119 ARG A CA 1
ATOM 949 C C . ARG A 1 119 ? 10.336 24.812 -0.657 1 96.62 119 ARG A C 1
ATOM 951 O O . ARG A 1 119 ? 10.508 26.031 -0.708 1 96.62 119 ARG A O 1
ATOM 958 N N . ALA A 1 120 ? 10.594 24.078 -1.725 1 96.06 120 ALA A N 1
ATOM 959 C CA . ALA A 1 120 ? 11.062 24.656 -2.986 1 96.06 120 ALA A CA 1
ATOM 960 C C . ALA A 1 120 ? 10.047 25.625 -3.572 1 96.06 120 ALA A C 1
ATOM 962 O O . ALA A 1 120 ? 8.836 25.438 -3.393 1 96.06 120 ALA A O 1
ATOM 963 N N . PRO A 1 121 ? 10.547 26.672 -4.277 1 95.94 121 PRO A N 1
ATOM 964 C CA . PRO A 1 121 ? 9.625 27.594 -4.945 1 95.94 121 PRO A CA 1
ATOM 965 C C . PRO A 1 121 ? 8.68 26.891 -5.918 1 95.94 121 PRO A C 1
ATOM 967 O O . PRO A 1 121 ? 9.047 25.875 -6.5 1 95.94 121 PRO A O 1
ATOM 970 N N . ILE A 1 122 ? 7.52 27.453 -6.078 1 96.44 122 ILE A N 1
ATOM 971 C CA . ILE A 1 122 ? 6.426 26.828 -6.809 1 96.44 122 ILE A CA 1
ATOM 972 C C . ILE A 1 122 ? 6.863 26.531 -8.242 1 96.44 122 ILE A C 1
ATOM 974 O O . ILE A 1 122 ? 6.449 25.531 -8.836 1 96.44 122 ILE A O 1
ATOM 978 N N . GLU A 1 123 ? 7.754 27.375 -8.844 1 95.12 123 GLU A N 1
ATOM 979 C CA . GLU A 1 123 ? 8.211 27.188 -10.219 1 95.12 123 GLU A CA 1
ATOM 980 C C . GLU A 1 123 ? 8.961 25.859 -10.367 1 95.12 123 GLU A C 1
ATOM 982 O O . GLU A 1 123 ? 8.805 25.172 -11.375 1 95.12 123 GLU A O 1
ATOM 987 N N . LYS A 1 124 ? 9.703 25.562 -9.375 1 94.75 124 LYS A N 1
ATOM 988 C CA . LYS A 1 124 ? 10.453 24.312 -9.391 1 94.75 124 LYS A CA 1
ATOM 989 C C . LYS A 1 124 ? 9.523 23.109 -9.234 1 94.75 124 LYS A C 1
ATOM 991 O O . LYS A 1 124 ? 9.703 22.094 -9.914 1 94.75 124 LYS A O 1
ATOM 996 N N . LEU A 1 125 ? 8.57 23.203 -8.344 1 95.75 125 LEU A N 1
ATOM 997 C CA . LEU A 1 125 ? 7.605 22.125 -8.141 1 95.75 125 LEU A CA 1
ATOM 998 C C . LEU A 1 125 ? 6.809 21.875 -9.414 1 95.75 125 LEU A C 1
ATOM 1000 O O . LEU A 1 125 ? 6.594 20.719 -9.789 1 95.75 125 LEU A O 1
ATOM 1004 N N . ARG A 1 126 ? 6.422 22.938 -10.047 1 94 126 ARG A N 1
ATOM 1005 C CA . ARG A 1 126 ? 5.672 22.828 -11.297 1 94 126 ARG A CA 1
ATOM 1006 C C . ARG A 1 126 ? 6.48 22.094 -12.359 1 94 126 ARG A C 1
ATOM 1008 O O . ARG A 1 126 ? 5.961 21.219 -13.047 1 94 126 ARG A O 1
ATOM 1015 N N . ALA A 1 127 ? 7.703 22.469 -12.484 1 93.81 127 ALA A N 1
ATOM 1016 C CA . ALA A 1 127 ? 8.578 21.859 -13.484 1 93.81 127 ALA A CA 1
ATOM 1017 C C . ALA A 1 127 ? 8.758 20.375 -13.211 1 93.81 127 ALA A C 1
ATOM 1019 O O . ALA A 1 127 ? 8.688 19.547 -14.125 1 93.81 127 ALA A O 1
ATOM 1020 N N . TRP A 1 128 ? 8.984 20.078 -11.984 1 93.25 128 TRP A N 1
ATOM 1021 C CA . TRP A 1 128 ? 9.195 18.688 -11.609 1 93.25 128 TRP A CA 1
ATOM 1022 C C . TRP A 1 128 ? 7.914 17.875 -11.805 1 93.25 128 TRP A C 1
ATOM 1024 O O . TRP A 1 128 ? 7.957 16.75 -12.305 1 93.25 128 TRP A O 1
ATOM 1034 N N . ARG A 1 129 ? 6.836 18.422 -11.367 1 92.94 129 ARG A N 1
ATOM 1035 C CA . ARG A 1 129 ? 5.531 17.781 -11.539 1 92.94 129 ARG A CA 1
ATOM 1036 C C . ARG A 1 129 ? 5.254 17.484 -13.008 1 92.94 129 ARG A C 1
ATOM 1038 O O . ARG A 1 129 ? 4.766 16.406 -13.336 1 92.94 129 ARG A O 1
ATOM 1045 N N . GLN A 1 130 ? 5.539 18.406 -13.883 1 92.62 130 GLN A N 1
ATOM 1046 C CA . GLN A 1 130 ? 5.352 18.219 -15.32 1 92.62 130 GLN A CA 1
ATOM 1047 C C . GLN A 1 130 ? 6.258 17.125 -15.859 1 92.62 130 GLN A C 1
ATOM 1049 O O . GLN A 1 130 ? 5.812 16.266 -16.625 1 92.62 130 GLN A O 1
ATOM 1054 N N . ARG A 1 131 ? 7.469 17.125 -15.461 1 92.5 131 ARG A N 1
ATOM 1055 C CA . ARG A 1 131 ? 8.438 16.141 -15.906 1 92.5 131 ARG A CA 1
ATOM 1056 C C . ARG A 1 131 ? 8.008 14.727 -15.508 1 92.5 131 ARG A C 1
ATOM 1058 O O . ARG A 1 131 ? 8.195 13.773 -16.266 1 92.5 131 ARG A O 1
ATOM 1065 N N . ARG A 1 132 ? 7.414 14.648 -14.336 1 91.06 132 ARG A N 1
ATOM 1066 C CA . ARG A 1 132 ? 7.082 13.344 -13.773 1 91.06 132 ARG A CA 1
ATOM 1067 C C . ARG A 1 132 ? 5.691 12.898 -14.211 1 91.06 132 ARG A C 1
ATOM 1069 O O . ARG A 1 132 ? 5.301 11.75 -13.977 1 91.06 132 ARG A O 1
ATOM 1076 N N . GLY A 1 133 ? 4.93 13.805 -14.781 1 90.75 133 GLY A N 1
ATOM 1077 C CA . GLY A 1 133 ? 3.572 13.492 -15.195 1 90.75 133 GLY A CA 1
ATOM 1078 C C . GLY A 1 133 ? 2.604 13.383 -14.031 1 90.75 133 GLY A C 1
ATOM 1079 O O . GLY A 1 133 ? 1.701 12.547 -14.039 1 90.75 133 GLY A O 1
ATOM 1080 N N . TRP A 1 134 ? 2.793 14.148 -12.945 1 91.38 134 TRP A N 1
ATOM 1081 C CA . TRP A 1 134 ? 1.973 14.117 -11.742 1 91.38 134 TRP A CA 1
ATOM 1082 C C . TRP A 1 134 ? 0.82 15.109 -11.844 1 91.38 134 TRP A C 1
ATOM 1084 O O . TRP A 1 134 ? 0.556 15.859 -10.898 1 91.38 134 TRP A O 1
ATOM 1094 N N . ASP A 1 135 ? 0.129 15.102 -12.898 1 89.06 135 ASP A N 1
ATOM 1095 C CA . ASP A 1 135 ? -0.979 16.031 -13.102 1 89.06 135 ASP A CA 1
ATOM 1096 C C . ASP A 1 135 ? -2.139 15.719 -12.156 1 89.06 135 ASP A C 1
ATOM 1098 O O . ASP A 1 135 ? -2.977 16.578 -11.891 1 89.06 135 ASP A O 1
ATOM 1102 N N . HIS A 1 136 ? -2.145 14.562 -11.656 1 86.94 136 HIS A N 1
ATOM 1103 C CA . HIS A 1 136 ? -3.232 14.125 -10.797 1 86.94 136 HIS A CA 1
ATOM 1104 C C . HIS A 1 136 ? -2.938 14.445 -9.328 1 86.94 136 HIS A C 1
ATOM 1106 O O . HIS A 1 136 ? -3.789 14.242 -8.461 1 86.94 136 HIS A O 1
ATOM 1112 N N . LEU A 1 137 ? -1.757 14.961 -9.008 1 91.75 137 LEU A N 1
ATOM 1113 C CA . LEU A 1 137 ? -1.369 15.234 -7.625 1 91.75 137 LEU A CA 1
ATOM 1114 C C . LEU A 1 137 ? -1.315 16.734 -7.359 1 91.75 137 LEU A C 1
ATOM 1116 O O . LEU A 1 137 ? -0.756 17.484 -8.156 1 91.75 137 LEU A O 1
ATOM 1120 N N . VAL A 1 138 ? -1.928 17.141 -6.277 1 94.88 138 VAL A N 1
ATOM 1121 C CA . VAL A 1 138 ? -1.859 18.531 -5.828 1 94.88 138 VAL A CA 1
ATOM 1122 C C . VAL A 1 138 ? -0.546 18.766 -5.086 1 94.88 138 VAL A C 1
ATOM 1124 O O . VAL A 1 138 ? -0.17 17.984 -4.211 1 94.88 138 VAL A O 1
ATOM 1127 N N . TRP A 1 139 ? 0.133 19.766 -5.453 1 96.5 139 TRP A N 1
ATOM 1128 C CA . TRP A 1 139 ? 1.433 20.078 -4.867 1 96.5 139 TRP A CA 1
ATOM 1129 C C . TRP A 1 139 ? 1.565 21.562 -4.59 1 96.5 139 TRP A C 1
ATOM 1131 O O . TRP A 1 139 ? 1.332 22.391 -5.477 1 96.5 139 TRP A O 1
ATOM 1141 N N . VAL A 1 140 ? 1.922 21.938 -3.316 1 98.06 140 VAL A N 1
ATOM 1142 C CA . VAL A 1 140 ? 2.01 23.344 -2.945 1 98.06 140 VAL A CA 1
ATOM 1143 C C . VAL A 1 140 ? 3.383 23.641 -2.342 1 98.06 140 VAL A C 1
ATOM 1145 O O . VAL A 1 140 ? 4.066 22.719 -1.874 1 98.06 140 VAL A O 1
ATOM 1148 N N . SER A 1 141 ? 3.754 24.891 -2.365 1 98.38 141 SER A N 1
ATOM 1149 C CA . SER A 1 141 ? 5.02 25.328 -1.787 1 98.38 141 SER A CA 1
ATOM 1150 C C . SER A 1 141 ? 4.805 26 -0.431 1 98.38 141 SER A C 1
ATOM 1152 O O . SER A 1 141 ? 3.92 26.844 -0.281 1 98.38 141 SER A O 1
ATOM 1154 N N . SER A 1 142 ? 5.59 25.562 0.507 1 97.62 142 SER A N 1
ATOM 1155 C CA . SER A 1 142 ? 5.578 26.203 1.82 1 97.62 142 SER A CA 1
ATOM 1156 C C . SER A 1 142 ? 6.699 27.234 1.942 1 97.62 142 SER A C 1
ATOM 1158 O O . SER A 1 142 ? 7.047 27.641 3.049 1 97.62 142 SER A O 1
ATOM 1160 N N . ALA A 1 143 ? 7.309 27.672 0.871 1 94.5 143 ALA A N 1
ATOM 1161 C CA . ALA A 1 143 ? 8.492 28.531 0.852 1 94.5 143 ALA A CA 1
ATOM 1162 C C . ALA A 1 143 ? 8.25 29.828 1.617 1 94.5 143 ALA A C 1
ATOM 1164 O O . ALA A 1 143 ? 9.164 30.359 2.238 1 94.5 143 ALA A O 1
ATOM 1165 N N . GLU A 1 144 ? 7.074 30.359 1.637 1 93.5 144 GLU A N 1
ATOM 1166 C CA . GLU A 1 144 ? 6.773 31.641 2.252 1 93.5 144 GLU A CA 1
ATOM 1167 C C . GLU A 1 144 ? 6.031 31.469 3.574 1 93.5 144 GLU A C 1
ATOM 1169 O O . GLU A 1 144 ? 5.211 32.312 3.951 1 93.5 144 GLU A O 1
ATOM 1174 N N . THR A 1 145 ? 6.156 30.281 4.145 1 96.19 145 THR A N 1
ATOM 1175 C CA . THR A 1 145 ? 5.516 30 5.426 1 96.19 145 THR A CA 1
ATOM 1176 C C . THR A 1 145 ? 6.508 29.375 6.406 1 96.19 145 THR A C 1
ATOM 1178 O O . THR A 1 145 ? 7.645 29.078 6.035 1 96.19 145 THR A O 1
ATOM 1181 N N . THR A 1 146 ? 6.152 29.297 7.676 1 96.25 146 THR A N 1
ATOM 1182 C CA . THR A 1 146 ? 6.965 28.625 8.688 1 96.25 146 THR A CA 1
ATOM 1183 C C . THR A 1 146 ? 6.441 27.203 8.953 1 96.25 146 THR A C 1
ATOM 1185 O O . THR A 1 146 ? 6.801 26.594 9.953 1 96.25 146 THR A O 1
ATOM 1188 N N . PHE A 1 147 ? 5.578 26.688 8.047 1 97.19 147 PHE A N 1
ATOM 1189 C CA . PHE A 1 147 ? 4.93 25.406 8.219 1 97.19 147 PHE A CA 1
ATOM 1190 C C . PHE A 1 147 ? 5.953 24.312 8.539 1 97.19 147 PHE A C 1
ATOM 1192 O O . PHE A 1 147 ? 5.805 23.578 9.516 1 97.19 147 PHE A O 1
ATOM 1199 N N . ASN A 1 148 ? 7.008 24.219 7.703 1 95.62 148 ASN A N 1
ATOM 1200 C CA . ASN A 1 148 ? 7.988 23.141 7.84 1 95.62 148 ASN A CA 1
ATOM 1201 C C . ASN A 1 148 ? 8.68 23.188 9.195 1 95.62 148 ASN A C 1
ATOM 1203 O O . ASN A 1 148 ? 8.797 22.172 9.875 1 95.62 148 ASN A O 1
ATOM 1207 N N . THR A 1 149 ? 9.102 24.375 9.57 1 95.25 149 THR A N 1
ATOM 1208 C CA . THR A 1 149 ? 9.812 24.5 10.844 1 95.25 149 THR A CA 1
ATOM 1209 C C . THR A 1 149 ? 8.844 24.375 12.016 1 95.25 149 THR A C 1
ATOM 1211 O O . THR A 1 149 ? 9.195 23.812 13.055 1 95.25 149 THR A O 1
ATOM 1214 N N . ASP A 1 150 ? 7.613 24.844 11.867 1 95.94 150 ASP A N 1
ATOM 1215 C CA . ASP A 1 150 ? 6.629 24.797 12.945 1 95.94 150 ASP A CA 1
ATOM 1216 C C . ASP A 1 150 ? 6.32 23.359 13.336 1 95.94 150 ASP A C 1
ATOM 1218 O O . ASP A 1 150 ? 6.109 23.062 14.516 1 95.94 150 ASP A O 1
ATOM 1222 N N . TRP A 1 151 ? 6.332 22.5 12.383 1 94.5 151 TRP A N 1
ATOM 1223 C CA . TRP A 1 151 ? 5.855 21.141 12.648 1 94.5 151 TRP A CA 1
ATOM 1224 C C . TRP A 1 151 ? 6.977 20.125 12.484 1 94.5 151 TRP A C 1
ATOM 1226 O O . TRP A 1 151 ? 6.723 18.922 12.367 1 94.5 151 TRP A O 1
ATOM 1236 N N . GLY A 1 152 ? 8.219 20.594 12.398 1 91.62 152 GLY A N 1
ATOM 1237 C CA . GLY A 1 152 ? 9.383 19.734 12.484 1 91.62 152 GLY A CA 1
ATOM 1238 C C . GLY A 1 152 ? 9.688 19.016 11.18 1 91.62 152 GLY A C 1
ATOM 1239 O O . GLY A 1 152 ? 10.406 18.016 11.164 1 91.62 152 GLY A O 1
ATOM 1240 N N . TRP A 1 153 ? 9.156 19.453 10.078 1 92.81 153 TRP A N 1
ATOM 1241 C CA . TRP A 1 153 ? 9.484 18.875 8.773 1 92.81 153 TRP A CA 1
ATOM 1242 C C . TRP A 1 153 ? 10.852 19.359 8.289 1 92.81 153 TRP A C 1
ATOM 1244 O O . TRP A 1 153 ? 11.461 18.75 7.41 1 92.81 153 TRP A O 1
ATOM 1254 N N . THR A 1 154 ? 11.258 20.484 8.844 1 93.25 154 THR A N 1
ATOM 1255 C CA . THR A 1 154 ? 12.609 20.984 8.656 1 93.25 154 THR A CA 1
ATOM 1256 C C . THR A 1 154 ? 13.266 21.266 10.008 1 93.25 154 THR A C 1
ATOM 1258 O O . THR A 1 154 ? 12.75 22.047 10.812 1 93.25 154 THR A O 1
ATOM 1261 N N . VAL A 1 155 ? 14.336 20.562 10.273 1 90.31 155 VAL A N 1
ATOM 1262 C CA . VAL A 1 155 ? 15.133 20.734 11.484 1 90.31 155 VAL A CA 1
ATOM 1263 C C . VAL A 1 155 ? 16.594 20.984 11.109 1 90.31 155 VAL A C 1
ATOM 1265 O O . VAL A 1 155 ? 17.188 20.219 10.344 1 90.31 155 VAL A O 1
ATOM 1268 N N . ASP A 1 156 ? 17.141 22.047 11.586 1 90.06 156 ASP A N 1
ATOM 1269 C CA . ASP A 1 156 ? 18.531 22.422 11.281 1 90.06 156 ASP A CA 1
ATOM 1270 C C . ASP A 1 156 ? 18.766 22.438 9.773 1 90.06 156 ASP A C 1
ATOM 1272 O O . ASP A 1 156 ? 19.734 21.844 9.281 1 90.06 156 ASP A O 1
ATOM 1276 N N . GLU A 1 157 ? 17.828 22.891 9.102 1 86 157 GLU A N 1
ATOM 1277 C CA . GLU A 1 157 ? 17.875 23.141 7.664 1 86 157 GLU A CA 1
ATOM 1278 C C . GLU A 1 157 ? 17.812 21.828 6.883 1 86 157 GLU A C 1
ATOM 1280 O O . GLU A 1 157 ? 18.125 21.797 5.691 1 86 157 GLU A O 1
ATOM 1285 N N . GLN A 1 158 ? 17.516 20.844 7.617 1 87.5 158 GLN A N 1
ATOM 1286 C CA . GLN A 1 158 ? 17.359 19.562 6.949 1 87.5 158 GLN A CA 1
ATOM 1287 C C . GLN A 1 158 ? 15.898 19.125 6.906 1 87.5 158 GLN A C 1
ATOM 1289 O O . GLN A 1 158 ? 15.227 19.109 7.938 1 87.5 158 GLN A O 1
ATOM 1294 N N . ASP A 1 159 ? 15.484 18.875 5.75 1 89.81 159 ASP A N 1
ATOM 1295 C CA . ASP A 1 159 ? 14.102 18.438 5.586 1 89.81 159 ASP A CA 1
ATOM 1296 C C . ASP A 1 159 ? 13.93 16.969 5.973 1 89.81 159 ASP A C 1
ATOM 1298 O O . ASP A 1 159 ? 14.875 16.188 5.875 1 89.81 159 ASP A O 1
ATOM 1302 N N . GLN A 1 160 ? 12.789 16.703 6.484 1 86.62 160 GLN A N 1
ATOM 1303 C CA . GLN A 1 160 ? 12.391 15.336 6.824 1 86.62 160 GLN A CA 1
ATOM 1304 C C . GLN A 1 160 ? 11.141 14.922 6.062 1 86.62 160 GLN A C 1
ATOM 1306 O O . GLN A 1 160 ? 10.203 15.711 5.91 1 86.62 160 GLN A O 1
ATOM 1311 N N . PRO A 1 161 ? 11.211 13.719 5.555 1 88.38 161 PRO A N 1
ATOM 1312 C CA . PRO A 1 161 ? 10 13.242 4.879 1 88.38 161 PRO A CA 1
ATOM 1313 C C . PRO A 1 161 ? 8.93 12.766 5.855 1 88.38 161 PRO A C 1
ATOM 1315 O O . PRO A 1 161 ? 9.242 12.414 6.996 1 88.38 161 PRO A O 1
ATOM 1318 N N . GLY A 1 162 ? 7.734 12.758 5.383 1 87.94 162 GLY A N 1
ATOM 1319 C CA . GLY A 1 162 ? 6.66 12.234 6.211 1 87.94 162 GLY A CA 1
ATOM 1320 C C . GLY A 1 162 ? 5.285 12.672 5.746 1 87.94 162 GLY A C 1
ATOM 1321 O O . GLY A 1 162 ? 5.129 13.164 4.625 1 87.94 162 GLY A O 1
ATOM 1322 N N . TYR A 1 163 ? 4.246 12.367 6.637 1 91.12 163 TYR A N 1
ATOM 1323 C CA . TYR A 1 163 ? 2.852 12.656 6.316 1 91.12 163 TYR A CA 1
ATOM 1324 C C . TYR A 1 163 ? 2.133 13.273 7.512 1 91.12 163 TYR A C 1
ATOM 1326 O O . TYR A 1 163 ? 2.326 12.844 8.648 1 91.12 163 TYR A O 1
ATOM 1334 N N . SER A 1 164 ? 1.378 14.281 7.215 1 92.81 164 SER A N 1
ATOM 1335 C CA . SER A 1 164 ? 0.442 14.836 8.188 1 92.81 164 SER A CA 1
ATOM 1336 C C . SER A 1 164 ? -0.993 14.43 7.867 1 92.81 164 SER A C 1
ATOM 1338 O O . SER A 1 164 ? -1.436 14.539 6.723 1 92.81 164 SER A O 1
ATOM 1340 N N . TYR A 1 165 ? -1.647 13.906 8.828 1 91.56 165 TYR A N 1
ATOM 1341 C CA . TYR A 1 165 ? -3.07 13.609 8.727 1 91.56 165 TYR A CA 1
ATOM 1342 C C . TYR A 1 165 ? -3.902 14.648 9.469 1 91.56 165 TYR A C 1
ATOM 1344 O O . TYR A 1 165 ? -3.746 14.836 10.672 1 91.56 165 TYR A O 1
ATOM 1352 N N . LEU A 1 166 ? -4.797 15.344 8.703 1 95.69 166 LEU A N 1
ATOM 1353 C CA . LEU A 1 166 ? -5.504 16.5 9.227 1 95.69 166 LEU A CA 1
ATOM 1354 C C . LEU A 1 166 ? -7.016 16.281 9.172 1 95.69 166 LEU A C 1
ATOM 1356 O O . LEU A 1 166 ? -7.512 15.562 8.312 1 95.69 166 LEU A O 1
ATOM 1360 N N . LEU A 1 167 ? -7.715 16.859 10.109 1 91.38 167 LEU A N 1
ATOM 1361 C CA . LEU A 1 167 ? -9.172 16.875 10.18 1 91.38 167 LEU A CA 1
ATOM 1362 C C . LEU A 1 167 ? -9.703 18.297 10.188 1 91.38 167 LEU A C 1
ATOM 1364 O O . LEU A 1 167 ? -9.203 19.156 10.93 1 91.38 167 LEU A O 1
ATOM 1368 N N . ARG A 1 168 ? -10.531 18.578 9.305 1 95.12 168 ARG A N 1
ATOM 1369 C CA . ARG A 1 168 ? -11.234 19.859 9.281 1 95.12 168 ARG A CA 1
ATOM 1370 C C . ARG A 1 168 ? -12.555 19.766 10.047 1 95.12 168 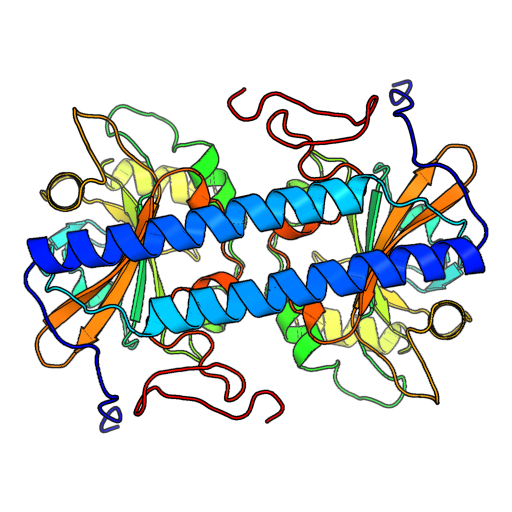ARG A C 1
ATOM 1372 O O . ARG A 1 168 ? -13.344 18.859 9.82 1 95.12 168 ARG A O 1
ATOM 1379 N N . THR A 1 169 ? -12.766 20.625 10.977 1 91.38 169 THR A N 1
ATOM 1380 C CA . THR A 1 169 ? -14.016 20.75 11.727 1 91.38 169 THR A CA 1
ATOM 1381 C C . THR A 1 169 ? -14.57 22.172 11.633 1 91.38 169 THR A C 1
ATOM 1383 O O . THR A 1 169 ? -13.992 23.031 10.969 1 91.38 169 THR A O 1
ATOM 1386 N N . ASP A 1 170 ? -15.727 22.391 12.203 1 92.56 170 ASP A N 1
ATOM 1387 C CA . ASP A 1 170 ? -16.297 23.719 12.266 1 92.56 170 ASP A CA 1
ATOM 1388 C C . ASP A 1 170 ? -15.414 24.672 13.07 1 92.56 170 ASP A C 1
ATOM 1390 O O . ASP A 1 170 ? -15.5 25.891 12.922 1 92.56 170 ASP A O 1
ATOM 1394 N N . ASP A 1 171 ? -14.516 24.109 13.898 1 94.38 171 ASP A N 1
ATOM 1395 C CA . ASP A 1 171 ? -13.695 24.906 14.805 1 94.38 171 ASP A CA 1
ATOM 1396 C C . ASP A 1 171 ? -12.312 25.156 14.195 1 94.38 171 ASP A C 1
ATOM 1398 O O . ASP A 1 171 ? -11.477 25.828 14.805 1 94.38 171 ASP A O 1
ATOM 1402 N N . GLY A 1 172 ? -12.047 24.594 13.062 1 96.88 172 GLY A N 1
ATOM 1403 C CA . GLY A 1 172 ? -10.75 24.781 12.438 1 96.88 172 GLY A CA 1
ATOM 1404 C C . GLY A 1 172 ? -10.117 23.484 11.953 1 96.88 172 GLY A C 1
ATOM 1405 O O . GLY A 1 172 ? -10.82 22.5 11.742 1 96.88 172 GLY A O 1
ATOM 1406 N N . ILE A 1 173 ? -8.797 23.594 11.648 1 97.56 173 ILE A N 1
ATOM 1407 C CA . ILE A 1 173 ? -8.047 22.438 11.164 1 97.56 173 ILE A CA 1
ATOM 1408 C C . ILE A 1 173 ? -7.195 21.859 12.297 1 97.56 173 ILE A C 1
ATOM 1410 O O . ILE A 1 173 ? -6.598 22.609 13.078 1 97.56 173 ILE A O 1
ATOM 1414 N N . PHE A 1 174 ? -7.18 20.547 12.383 1 96.5 174 PHE A N 1
ATOM 1415 C CA . PHE A 1 174 ? -6.461 19.875 13.453 1 96.5 174 PHE A CA 1
ATOM 1416 C C . PHE A 1 174 ? -5.539 18.812 12.898 1 96.5 174 PHE A C 1
ATOM 1418 O O . PHE A 1 174 ? -5.883 18.125 11.938 1 96.5 174 PHE A O 1
ATOM 1425 N N . LEU A 1 175 ? -4.348 18.703 13.461 1 97 175 LEU A N 1
ATOM 1426 C CA . LEU A 1 175 ? -3.473 17.562 13.25 1 97 175 LEU A CA 1
ATOM 1427 C C . LEU A 1 175 ? -3.918 16.375 14.086 1 97 175 LEU A C 1
ATOM 1429 O O . LEU A 1 175 ? -4.027 16.484 15.312 1 97 175 LEU A O 1
ATOM 1433 N N . THR A 1 176 ? -4.215 15.25 13.484 1 91.75 176 THR A N 1
ATOM 1434 C CA . THR A 1 176 ? -4.695 14.07 14.195 1 91.75 176 THR A CA 1
ATOM 1435 C C . THR A 1 176 ? -3.59 13.023 14.305 1 91.75 176 THR A C 1
ATOM 1437 O O . THR A 1 176 ? -3.594 12.203 15.227 1 91.75 176 THR A O 1
ATOM 1440 N N . TYR A 1 177 ? -2.725 12.969 13.312 1 91.38 177 TYR A N 1
ATOM 1441 C CA . TYR A 1 177 ? -1.632 12 13.273 1 91.38 177 TYR A CA 1
ATOM 1442 C C . TYR A 1 177 ? -0.512 12.484 12.359 1 91.38 177 TYR A C 1
ATOM 1444 O O . TYR A 1 177 ? -0.751 13.25 11.422 1 91.38 177 TYR A O 1
ATOM 1452 N N . ARG A 1 178 ? 0.703 12.117 12.672 1 90.62 178 ARG A N 1
ATOM 1453 C CA . ARG A 1 178 ? 1.87 12.43 11.852 1 90.62 178 ARG A CA 1
ATOM 1454 C C . ARG A 1 178 ? 2.887 11.297 11.883 1 90.62 178 ARG A C 1
ATOM 1456 O O . ARG A 1 178 ? 3.094 10.672 12.93 1 90.62 178 ARG A O 1
ATOM 1463 N N . THR A 1 179 ? 3.395 11.023 10.805 1 85.88 179 THR A N 1
ATOM 1464 C CA . THR A 1 179 ? 4.461 10.039 10.711 1 85.88 179 THR A CA 1
ATOM 1465 C C . THR A 1 179 ? 5.68 10.617 9.992 1 85.88 179 THR A C 1
ATOM 1467 O O . THR A 1 179 ? 5.539 11.352 9.016 1 85.88 179 THR A O 1
ATOM 1470 N N . GLN A 1 180 ? 6.84 10.367 10.609 1 79 180 GLN A N 1
ATOM 1471 C CA . GLN A 1 180 ? 8.102 10.844 10.055 1 79 180 GLN A CA 1
ATOM 1472 C C . GLN A 1 180 ? 9.031 9.68 9.727 1 79 180 GLN A C 1
ATOM 1474 O O . GLN A 1 180 ? 8.773 8.539 10.117 1 79 180 GLN A O 1
ATOM 1479 N N . ARG A 1 181 ? 10.18 9.867 9.125 1 61.56 181 ARG A N 1
ATOM 1480 C CA . ARG A 1 181 ? 11.281 8.969 8.828 1 61.56 181 ARG A CA 1
ATOM 1481 C C . ARG A 1 181 ? 10.789 7.715 8.109 1 61.56 181 ARG A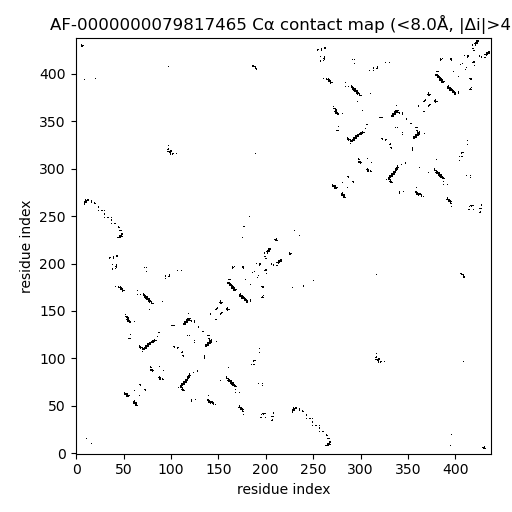 C 1
ATOM 1483 O O . ARG A 1 181 ? 9.75 7.742 7.449 1 61.56 181 ARG A O 1
ATOM 1490 N N . ARG A 1 182 ? 11.477 6.586 8.125 1 52.34 182 ARG A N 1
ATOM 1491 C CA . ARG A 1 182 ? 11.336 5.367 7.332 1 52.34 182 ARG A CA 1
ATOM 1492 C C . ARG A 1 182 ? 9.93 4.793 7.457 1 52.34 182 ARG A C 1
ATOM 1494 O O . ARG A 1 182 ? 9.555 3.885 6.711 1 52.34 182 ARG A O 1
ATOM 1501 N N . GLY A 1 183 ? 9.242 5.035 8.555 1 46.5 183 GLY A N 1
ATOM 1502 C CA . GLY A 1 183 ? 7.898 4.5 8.648 1 46.5 183 GLY A CA 1
ATOM 1503 C C . GLY A 1 183 ? 6.988 4.969 7.527 1 46.5 183 GLY A C 1
ATOM 1504 O O . GLY A 1 183 ? 5.879 4.457 7.371 1 46.5 183 GLY A O 1
ATOM 1505 N N . THR A 1 184 ? 7.574 5.957 6.984 1 44.16 184 THR A N 1
ATOM 1506 C CA . THR A 1 184 ? 6.727 6.703 6.062 1 44.16 184 THR A CA 1
ATOM 1507 C C . THR A 1 184 ? 6.574 5.957 4.742 1 44.16 184 THR A C 1
ATOM 1509 O O . THR A 1 184 ? 5.707 6.293 3.93 1 44.16 184 THR A O 1
ATOM 1512 N N . GLU A 1 185 ? 7.605 5.164 4.578 1 44.59 185 GLU A N 1
ATOM 1513 C CA . GLU A 1 185 ? 7.578 4.707 3.193 1 44.59 185 GLU A CA 1
ATOM 1514 C C . GLU A 1 185 ? 6.355 3.838 2.922 1 44.59 185 GLU A C 1
ATOM 1516 O O . GLU A 1 185 ? 6.266 3.191 1.875 1 44.59 185 GLU A O 1
ATOM 1521 N N . ALA A 1 186 ? 5.672 3.551 4.094 1 44.47 186 ALA A N 1
ATOM 1522 C CA . ALA A 1 186 ? 4.559 2.738 3.613 1 44.47 186 ALA A CA 1
ATOM 1523 C C . ALA A 1 186 ? 3.857 3.408 2.436 1 44.47 186 ALA A C 1
ATOM 1525 O O . ALA A 1 186 ? 3.34 4.52 2.564 1 44.47 186 ALA A O 1
ATOM 1526 N N . HIS A 1 187 ? 4.707 3.33 1.312 1 50.44 187 HIS A N 1
ATOM 1527 C CA . HIS A 1 187 ? 4.039 3.707 0.071 1 50.44 187 HIS A CA 1
ATOM 1528 C C . HIS A 1 187 ? 2.553 3.367 0.121 1 50.44 187 HIS A C 1
ATOM 1530 O O . HIS A 1 187 ? 2.182 2.225 0.394 1 50.44 187 HIS A O 1
ATOM 1536 N N . LEU A 1 188 ? 1.841 4.371 0.59 1 54.22 188 LEU A N 1
ATOM 1537 C CA . LEU A 1 188 ? 0.479 4.305 1.11 1 54.22 188 LEU A CA 1
ATOM 1538 C C . LEU A 1 188 ? -0.509 3.951 0.004 1 54.22 188 LEU A C 1
ATOM 1540 O O . LEU A 1 188 ? -0.875 4.809 -0.805 1 54.22 188 LEU A O 1
ATOM 1544 N N . PRO A 1 189 ? -0.55 2.561 -0.213 1 64.5 189 PRO A N 1
ATOM 1545 C CA . PRO A 1 189 ? -1.816 2.301 -0.902 1 64.5 189 PRO A CA 1
ATOM 1546 C C . PRO A 1 189 ? -3.012 2.938 -0.196 1 64.5 189 PRO A C 1
ATOM 1548 O O . PRO A 1 189 ? -2.91 3.328 0.969 1 64.5 189 PRO A O 1
ATOM 1551 N N . VAL A 1 190 ? -4.078 3.205 -0.934 1 62.59 190 VAL A N 1
ATOM 1552 C CA . VAL A 1 190 ? -5.293 3.871 -0.48 1 62.59 190 VAL A CA 1
ATOM 1553 C C . VAL A 1 190 ? -5.719 3.307 0.874 1 62.59 190 VAL A C 1
ATOM 1555 O O . VAL A 1 190 ? -6.031 4.062 1.798 1 62.59 190 VAL A O 1
ATOM 1558 N N . ALA A 1 191 ? -5.562 2 1.03 1 65.69 191 ALA A N 1
ATOM 1559 C CA . ALA A 1 191 ? -5.98 1.384 2.287 1 65.69 191 ALA A CA 1
ATOM 1560 C C . ALA A 1 191 ? -5.07 1.808 3.436 1 65.69 191 ALA A C 1
ATOM 1562 O O . ALA A 1 191 ? -5.539 2.059 4.547 1 65.69 191 ALA A O 1
ATOM 1563 N N . ALA A 1 192 ? -3.775 1.873 3.145 1 70.5 192 ALA A N 1
ATOM 1564 C CA . ALA A 1 192 ? -2.822 2.303 4.164 1 70.5 192 ALA A CA 1
ATOM 1565 C C . ALA A 1 192 ? -3.057 3.758 4.559 1 70.5 192 ALA A C 1
ATOM 1567 O O . ALA A 1 192 ? -2.893 4.129 5.723 1 70.5 192 ALA A O 1
ATOM 1568 N N . ILE A 1 193 ? -3.41 4.562 3.607 1 69.75 193 ILE A N 1
ATOM 1569 C CA . ILE A 1 193 ? -3.756 5.953 3.877 1 69.75 193 ILE A CA 1
ATOM 1570 C C . ILE A 1 193 ? -4.984 6.016 4.781 1 69.75 193 ILE A C 1
ATOM 1572 O O . ILE A 1 193 ? -4.965 6.668 5.828 1 69.75 193 ILE A O 1
ATOM 1576 N N . TRP A 1 194 ? -6.066 5.273 4.449 1 64.19 194 TRP A N 1
ATOM 1577 C CA . TRP A 1 194 ? -7.285 5.277 5.246 1 64.19 194 TRP A CA 1
ATOM 1578 C C . TRP A 1 194 ? -7.004 4.812 6.672 1 64.19 194 TRP A C 1
ATOM 1580 O O . TRP A 1 194 ? -7.484 5.418 7.633 1 64.19 194 TRP A O 1
ATOM 1590 N N . ASP A 1 195 ? -6.191 3.816 6.789 1 67.5 195 ASP A N 1
ATOM 1591 C CA . ASP A 1 195 ? -5.898 3.238 8.102 1 67.5 195 ASP A CA 1
ATOM 1592 C C . ASP A 1 195 ? -5.25 4.266 9.023 1 67.5 195 ASP A C 1
ATOM 1594 O O . ASP A 1 195 ? -5.367 4.172 10.242 1 67.5 195 ASP A O 1
ATOM 1598 N N . ARG A 1 196 ? -4.578 5.27 8.414 1 70.81 196 ARG A N 1
ATOM 1599 C CA . ARG A 1 196 ? -3.816 6.215 9.227 1 70.81 196 ARG A CA 1
ATOM 1600 C C . ARG A 1 196 ? -4.613 7.492 9.477 1 70.81 196 ARG A C 1
ATOM 1602 O O . ARG A 1 196 ? -4.18 8.367 10.227 1 70.81 196 ARG A O 1
ATOM 1609 N N . THR A 1 197 ? -5.77 7.543 8.805 1 64.12 197 THR A N 1
ATOM 1610 C CA . THR A 1 197 ? -6.637 8.688 9.078 1 64.12 197 THR A CA 1
ATOM 1611 C C . THR A 1 197 ? -7.367 8.5 10.406 1 64.12 197 THR A C 1
ATOM 1613 O O . THR A 1 197 ? -7.398 7.398 10.961 1 64.12 197 THR A O 1
ATOM 1616 N N . VAL A 1 198 ? -7.926 9.516 10.906 1 66.06 198 VAL A N 1
ATOM 1617 C CA . VAL A 1 198 ? -8.555 9.555 12.219 1 66.06 198 VAL A CA 1
ATOM 1618 C C . VAL A 1 198 ? -9.695 8.531 12.273 1 66.06 198 VAL A C 1
ATOM 1620 O O . VAL A 1 198 ? -9.922 7.906 13.312 1 66.06 198 VAL A O 1
ATOM 1623 N N . TYR A 1 199 ? -10.344 8.266 11.219 1 65.19 199 TYR A N 1
ATOM 1624 C CA . TYR A 1 199 ? -11.531 7.414 11.25 1 65.19 199 TYR A CA 1
ATOM 1625 C C . TYR A 1 199 ? -11.227 6.039 10.672 1 65.19 199 TYR A C 1
ATOM 1627 O O . TYR A 1 199 ? -12.117 5.191 10.57 1 65.19 199 TYR A O 1
ATOM 1635 N N . GLY A 1 200 ? -9.898 5.891 10.281 1 61.69 200 GLY A N 1
ATOM 1636 C CA . GLY A 1 200 ? -9.5 4.602 9.734 1 61.69 200 GLY A CA 1
ATOM 1637 C C . GLY A 1 200 ? -10.203 4.266 8.43 1 61.69 200 GLY A C 1
ATOM 1638 O O . GLY A 1 200 ? -10.422 5.148 7.598 1 61.69 200 GLY A O 1
ATOM 1639 N N . ARG A 1 201 ? -10.391 2.934 8.18 1 54.94 201 ARG A N 1
ATOM 1640 C CA . ARG A 1 201 ? -11.086 2.445 6.992 1 54.94 201 ARG A CA 1
ATOM 1641 C C . ARG A 1 201 ? -12.594 2.586 7.141 1 54.94 201 ARG A C 1
ATOM 1643 O O . ARG A 1 201 ? -13.336 2.395 6.176 1 54.94 201 ARG A O 1
ATOM 1650 N N . GLN A 1 202 ? -12.945 2.986 8.305 1 56.66 202 GLN A N 1
ATOM 1651 C CA . GLN A 1 202 ? -14.352 3.23 8.617 1 56.66 202 GLN A CA 1
ATOM 1652 C C . GLN A 1 202 ? -15.203 1.995 8.336 1 56.66 202 GLN A C 1
ATOM 1654 O O . GLN A 1 202 ? -16.266 2.094 7.723 1 56.66 202 GLN A O 1
ATOM 1659 N N . GLN A 1 203 ? -14.594 0.786 8.648 1 57.72 203 GLN A N 1
ATOM 1660 C CA . GLN A 1 203 ? -15.305 -0.483 8.547 1 57.72 203 GLN A CA 1
ATOM 1661 C C . GLN A 1 203 ? -15.602 -1.061 9.93 1 57.72 203 GLN A C 1
ATOM 1663 O O . GLN A 1 203 ? -14.875 -0.791 10.883 1 57.72 203 GLN A O 1
ATOM 1668 N N . ASP A 1 204 ? -16.719 -1.854 10.039 1 60.84 204 ASP A N 1
ATOM 1669 C CA . ASP A 1 204 ? -17.234 -2.289 11.328 1 60.84 204 ASP A CA 1
ATOM 1670 C C . ASP A 1 204 ? -16.297 -3.285 11.992 1 60.84 204 ASP A C 1
ATOM 1672 O O . ASP A 1 204 ? -16.375 -3.508 13.203 1 60.84 204 ASP A O 1
ATOM 1676 N N . PHE A 1 205 ? -15.406 -3.795 11.273 1 57.81 205 PHE A N 1
ATOM 1677 C CA . PHE A 1 205 ? -14.484 -4.723 11.906 1 57.81 205 PHE A CA 1
ATOM 1678 C C . PHE A 1 205 ? -13.406 -3.969 12.68 1 57.81 205 PHE A C 1
ATOM 1680 O O . PHE A 1 205 ? -12.758 -4.531 13.57 1 57.81 205 PHE A O 1
ATOM 1687 N N . GLU A 1 206 ? -13.375 -2.697 12.398 1 56.81 206 GLU A N 1
ATOM 1688 C CA . GLU A 1 206 ? -12.352 -1.897 13.062 1 56.81 206 GLU A CA 1
ATOM 1689 C C . GLU A 1 206 ? -12.773 -1.524 14.484 1 56.81 206 GLU A C 1
ATOM 1691 O O . GLU A 1 206 ? -13.945 -1.227 14.727 1 56.81 206 GLU A O 1
ATOM 1696 N N . ASP A 1 207 ? -11.891 -1.796 15.469 1 69.31 207 ASP A N 1
ATOM 1697 C CA . ASP A 1 207 ? -12.078 -1.232 16.797 1 69.31 207 ASP A CA 1
ATOM 1698 C C . ASP A 1 207 ? -11.844 0.276 16.797 1 69.31 207 ASP A C 1
ATOM 1700 O O . ASP A 1 207 ? -10.703 0.732 16.859 1 69.31 207 ASP A O 1
ATOM 1704 N N . SER A 1 208 ? -12.953 1.063 16.656 1 58.44 208 SER A N 1
ATOM 1705 C CA . SER A 1 208 ? -12.914 2.521 16.625 1 58.44 208 SER A CA 1
ATOM 1706 C C . SER A 1 208 ? -13.68 3.129 17.781 1 58.44 208 SER A C 1
ATOM 1708 O O . SER A 1 208 ? -14.562 2.484 18.359 1 58.44 208 SER A O 1
ATOM 1710 N N . PRO A 1 209 ? -13.297 4.379 18.25 1 59.41 209 PRO A N 1
ATOM 1711 C CA . PRO A 1 209 ? -14.062 5.047 19.297 1 59.41 209 PRO A CA 1
ATOM 1712 C C . PRO A 1 209 ? -15.539 5.207 18.938 1 59.41 209 PRO A C 1
ATOM 1714 O O . PRO A 1 209 ? -15.898 5.191 17.766 1 59.41 209 PRO A O 1
ATOM 1717 N N . GLN A 1 210 ? -16.359 5.316 19.969 1 69.38 210 GLN A N 1
ATOM 1718 C CA . GLN A 1 210 ? -17.766 5.594 19.734 1 69.38 210 GLN A CA 1
ATOM 1719 C C . GLN A 1 210 ? -17.953 6.867 18.922 1 69.38 210 GLN A C 1
ATOM 1721 O O . GLN A 1 210 ? -17.266 7.867 19.156 1 69.38 210 GLN A O 1
ATOM 1726 N N . GLY A 1 211 ? -18.797 6.848 17.938 1 72.75 211 GLY A N 1
ATOM 1727 C CA . GLY A 1 211 ? -19.094 8.031 17.156 1 72.75 211 GLY A CA 1
ATOM 1728 C C . GLY A 1 211 ? -18.312 8.102 15.859 1 72.75 211 GLY A C 1
ATOM 1729 O O . GLY A 1 211 ? -18.641 8.891 14.969 1 72.75 211 GLY A O 1
ATOM 1730 N N . TRP A 1 212 ? -17.203 7.301 15.836 1 64.81 212 TRP A N 1
ATOM 1731 C CA . TRP A 1 212 ? -16.484 7.238 14.562 1 64.81 212 TRP A CA 1
ATOM 1732 C C . TRP A 1 212 ? -17.359 6.625 13.477 1 64.81 212 TRP A C 1
ATOM 1734 O O . TRP A 1 212 ? -18.109 5.684 13.727 1 64.81 212 TRP A O 1
ATOM 1744 N N . PRO A 1 213 ? -17.359 7.227 12.281 1 68.19 213 PRO A N 1
ATOM 1745 C CA . PRO A 1 213 ? -18.125 6.629 11.188 1 68.19 213 PRO A CA 1
ATOM 1746 C C . PRO A 1 213 ? -17.641 5.234 10.805 1 68.19 213 PRO A C 1
ATOM 1748 O O . PRO A 1 213 ? -16.422 5.016 10.695 1 68.19 213 PRO A O 1
ATOM 1751 N N . GLN A 1 214 ? -18.469 4.281 10.836 1 65.31 214 GLN A N 1
ATOM 1752 C CA . GLN A 1 214 ? -18.156 2.93 10.375 1 65.31 214 GLN A CA 1
ATOM 1753 C C . GLN A 1 214 ? -19.312 2.363 9.547 1 65.31 214 GLN A C 1
ATOM 1755 O O . GLN A 1 214 ? -20.469 2.664 9.797 1 65.31 214 GLN A O 1
ATOM 1760 N N . GLU A 1 215 ? -18.969 1.731 8.469 1 67 215 GLU A N 1
ATOM 1761 C CA . GLU A 1 215 ? -19.922 1.034 7.613 1 67 215 GLU A CA 1
ATOM 1762 C C . GLU A 1 215 ? -19.641 -0.463 7.566 1 67 215 GLU A C 1
ATOM 1764 O O . GLU A 1 215 ? -18.5 -0.889 7.824 1 67 215 GLU A O 1
ATOM 1769 N N . PRO A 1 216 ? -20.531 -1.292 7.301 1 60.66 216 PRO A N 1
ATOM 1770 C CA . PRO A 1 216 ? -20.297 -2.732 7.188 1 60.66 216 PRO A CA 1
ATOM 1771 C C . PRO A 1 216 ? -19.25 -3.08 6.141 1 60.66 216 PRO A C 1
ATOM 1773 O O . PRO A 1 216 ? -19.203 -2.451 5.078 1 60.66 216 PRO A O 1
ATOM 1776 N N . THR A 1 217 ? -18.203 -3.855 6.473 1 50.06 217 THR A N 1
ATOM 1777 C CA . THR A 1 217 ? -17.125 -4.285 5.582 1 50.06 217 THR A CA 1
ATOM 1778 C C . THR A 1 217 ? -17.688 -4.98 4.348 1 50.06 217 THR A C 1
ATOM 1780 O O . THR A 1 217 ? -17.25 -4.734 3.229 1 50.06 217 THR A O 1
ATOM 1783 N N . TYR A 1 218 ? -18.438 -5.965 4.434 1 47.66 218 TYR A N 1
ATOM 1784 C CA . TYR A 1 218 ? -19.062 -6.68 3.326 1 47.66 218 TYR A CA 1
ATOM 1785 C C . TYR A 1 218 ? -20.453 -6.125 3.027 1 47.66 218 TYR A C 1
ATOM 1787 O O . TYR A 1 218 ? -21.219 -6.742 2.299 1 47.66 218 TYR A O 1
ATOM 1795 N N . GLY A 1 219 ? -20.5 -4.672 2.834 1 40.72 219 GLY A N 1
ATOM 1796 C CA . GLY A 1 219 ? -21.828 -4.164 2.57 1 40.72 219 GLY A CA 1
ATOM 1797 C C . GLY A 1 219 ? -22.938 -5.059 3.115 1 40.72 219 GLY A C 1
ATOM 1798 O O . GLY A 1 219 ? -22.703 -6.234 3.406 1 40.72 219 GLY A O 1
ATOM 1799 N N . MET B 1 1 ? -26.109 19.906 2.281 1 26.84 1 MET B N 1
ATOM 1800 C CA . MET B 1 1 ? -26.094 18.641 2.996 1 26.84 1 MET B CA 1
ATOM 1801 C C . MET B 1 1 ? -25.406 18.781 4.352 1 26.84 1 MET B C 1
ATOM 1803 O O . MET B 1 1 ? -24.359 19.391 4.457 1 26.84 1 MET B O 1
ATOM 1807 N N . LEU B 1 2 ? -26.078 18.906 5.34 1 31.98 2 LEU B N 1
ATOM 1808 C CA . LEU B 1 2 ? -25.719 19.125 6.738 1 31.98 2 LEU B CA 1
ATOM 1809 C C . LEU B 1 2 ? -24.656 18.109 7.184 1 31.98 2 LEU B C 1
ATOM 1811 O O . LEU B 1 2 ? -24.922 16.906 7.219 1 31.98 2 LEU B O 1
ATOM 1815 N N . GLY B 1 3 ? -23.422 18.078 6.676 1 38.44 3 GLY B N 1
ATOM 1816 C CA . GLY B 1 3 ? -22.344 17.125 6.852 1 38.44 3 GLY B CA 1
ATOM 1817 C C . GLY B 1 3 ? -22.281 16.531 8.25 1 38.44 3 GLY B C 1
ATOM 1818 O O . GLY B 1 3 ? -22.281 17.266 9.234 1 38.44 3 GLY B O 1
ATOM 1819 N N . THR B 1 4 ? -23.016 15.492 8.383 1 42.91 4 THR B N 1
ATOM 1820 C CA . THR B 1 4 ? -23.172 14.797 9.656 1 42.91 4 THR B CA 1
ATOM 1821 C C . THR B 1 4 ? -21.906 14.938 10.508 1 42.91 4 THR B C 1
ATOM 1823 O O . THR B 1 4 ? -20.797 14.641 10.047 1 42.91 4 THR B O 1
ATOM 1826 N N . LYS B 1 5 ? -21.969 15.898 11.453 1 57.25 5 LYS B N 1
ATOM 1827 C CA . LYS B 1 5 ? -20.953 16.25 12.438 1 57.25 5 LYS B CA 1
ATOM 1828 C C . LYS B 1 5 ? -20.469 15.023 13.188 1 57.25 5 LYS B C 1
ATOM 1830 O O . LYS B 1 5 ? -21.234 14.383 13.914 1 57.25 5 LYS B O 1
ATOM 1835 N N . HIS B 1 6 ? -19.562 14.273 12.648 1 65.25 6 HIS B N 1
ATOM 1836 C CA . HIS B 1 6 ? -18.984 13.133 13.352 1 65.25 6 HIS B CA 1
ATOM 1837 C C . HIS B 1 6 ? -18.219 13.586 14.602 1 65.25 6 HIS B C 1
ATOM 1839 O O . HIS B 1 6 ? -17.844 14.75 14.711 1 65.25 6 HIS B O 1
ATOM 1845 N N . ALA B 1 7 ? -18.297 12.633 15.547 1 75.31 7 ALA B N 1
ATOM 1846 C CA . ALA B 1 7 ? -17.453 12.891 16.703 1 75.31 7 ALA B CA 1
ATOM 1847 C C . ALA B 1 7 ? -16.016 13.156 16.281 1 75.31 7 ALA B C 1
ATOM 1849 O O . ALA B 1 7 ? -15.578 12.703 15.219 1 75.31 7 ALA B O 1
ATOM 1850 N N . THR B 1 8 ? -15.414 14.016 16.953 1 85.5 8 THR B N 1
ATOM 1851 C CA . THR B 1 8 ? -14.008 14.344 16.719 1 85.5 8 THR B CA 1
ATOM 1852 C C . THR B 1 8 ? -13.156 14.016 17.938 1 85.5 8 THR B C 1
ATOM 1854 O O . THR B 1 8 ? -13.68 13.922 19.047 1 85.5 8 THR B O 1
ATOM 1857 N N . PRO B 1 9 ? -11.961 13.711 17.781 1 84.44 9 PRO B N 1
ATOM 1858 C CA . PRO B 1 9 ? -11.078 13.484 18.922 1 84.44 9 PRO B CA 1
ATOM 1859 C C . PRO B 1 9 ? -11.039 14.672 19.891 1 84.44 9 PRO B C 1
ATOM 1861 O O . PRO B 1 9 ? -11.367 15.797 19.5 1 84.44 9 PRO B O 1
ATOM 1864 N N . PRO B 1 10 ? -10.734 14.406 21.172 1 92 10 PRO B N 1
ATOM 1865 C CA . PRO B 1 10 ? -10.508 15.547 22.078 1 92 10 PRO B CA 1
ATOM 1866 C C . PRO B 1 10 ? -9.375 16.453 21.594 1 92 10 PRO B C 1
ATOM 1868 O O . PRO B 1 10 ? -8.375 15.969 21.047 1 92 10 PRO B O 1
ATOM 1871 N N . VAL B 1 11 ? -9.547 17.75 21.766 1 95.5 11 VAL B N 1
ATOM 1872 C CA . VAL B 1 11 ? -8.531 18.719 21.406 1 95.5 11 VAL B CA 1
ATOM 1873 C C . VAL B 1 11 ? -7.594 18.953 22.594 1 95.5 11 VAL B C 1
ATOM 1875 O O . VAL B 1 11 ? -8.047 19.203 23.703 1 95.5 11 VAL B O 1
ATOM 1878 N N . VAL B 1 12 ? -6.32 18.766 22.391 1 97.19 12 VAL B N 1
ATOM 1879 C CA . VAL B 1 12 ? -5.332 19.031 23.422 1 97.19 12 VAL B CA 1
ATOM 1880 C C . VAL B 1 12 ? -4.262 19.984 22.891 1 97.19 12 VAL B C 1
ATOM 1882 O O . VAL B 1 12 ? -4.199 20.234 21.688 1 97.19 12 VAL B O 1
ATOM 1885 N N . GLY B 1 13 ? -3.447 20.625 23.844 1 97.12 13 GLY B N 1
ATOM 1886 C CA . GLY B 1 13 ? -2.348 21.469 23.406 1 97.12 13 GLY B CA 1
ATOM 1887 C C . GLY B 1 13 ? -1.259 20.719 22.672 1 97.12 13 GLY B C 1
ATOM 1888 O O . GLY B 1 13 ? -1.184 19.5 22.75 1 97.12 13 GLY B O 1
ATOM 1889 N N . ARG B 1 14 ? -0.459 21.422 22.031 1 96.44 14 ARG B N 1
ATOM 1890 C CA . ARG B 1 14 ? 0.577 20.844 21.188 1 96.44 14 ARG B CA 1
ATOM 1891 C C . ARG B 1 14 ? 1.489 19.922 21.984 1 96.44 14 ARG B C 1
ATOM 1893 O O . ARG B 1 14 ? 1.808 18.828 21.531 1 96.44 14 ARG B O 1
ATOM 1900 N N . ASP B 1 15 ? 1.913 20.344 23.109 1 96.56 15 ASP B N 1
ATOM 1901 C CA . ASP B 1 15 ? 2.844 19.547 23.906 1 96.56 15 ASP B CA 1
ATOM 1902 C C . ASP B 1 15 ? 2.221 18.219 24.312 1 96.56 15 ASP B C 1
ATOM 1904 O O . ASP B 1 15 ? 2.863 17.172 24.219 1 96.56 15 ASP B O 1
ATOM 1908 N N . ASP B 1 16 ? 1.002 18.25 24.797 1 96.75 16 ASP B N 1
ATOM 1909 C CA . ASP B 1 16 ? 0.295 17.047 25.172 1 96.75 16 ASP B CA 1
ATOM 1910 C C . ASP B 1 16 ? 0.093 16.125 23.984 1 96.75 16 ASP B C 1
ATOM 1912 O O . ASP B 1 16 ? 0.226 14.898 24.094 1 96.75 16 ASP B O 1
ATOM 1916 N N . TYR B 1 17 ? -0.245 16.75 22.891 1 96 17 TYR B N 1
ATOM 1917 C CA . TYR B 1 17 ? -0.408 15.977 21.672 1 96 17 TYR B CA 1
ATOM 1918 C C . TYR B 1 17 ? 0.877 15.234 21.312 1 96 17 TYR B C 1
ATOM 1920 O O . TYR B 1 17 ? 0.859 14.031 21.062 1 96 17 TYR B O 1
ATOM 1928 N N . GLU B 1 18 ? 1.979 15.945 21.312 1 95.62 18 GLU B N 1
ATOM 1929 C CA . GLU B 1 18 ? 3.262 15.359 20.938 1 95.62 18 GLU B CA 1
ATOM 1930 C C . GLU B 1 18 ? 3.65 14.227 21.875 1 95.62 18 GLU B C 1
ATOM 1932 O O . GLU B 1 18 ? 4.203 13.211 21.438 1 95.62 18 GLU B O 1
ATOM 1937 N N . ARG B 1 19 ? 3.402 14.414 23.109 1 95.44 19 ARG B N 1
ATOM 1938 C CA . ARG B 1 19 ? 3.703 13.367 24.078 1 95.44 19 ARG B CA 1
ATOM 1939 C C . ARG B 1 19 ? 2.881 12.109 23.812 1 95.44 19 ARG B C 1
ATOM 1941 O O . ARG B 1 19 ? 3.408 10.992 23.844 1 95.44 19 ARG B O 1
ATOM 1948 N N . THR B 1 20 ? 1.596 12.297 23.562 1 93.88 20 THR B N 1
ATOM 1949 C CA . THR B 1 20 ? 0.718 11.172 23.281 1 93.88 20 THR B CA 1
ATOM 1950 C C . THR B 1 20 ? 1.107 10.492 21.969 1 93.88 20 THR B C 1
ATOM 1952 O O . THR B 1 20 ? 1.118 9.266 21.875 1 93.88 20 THR B O 1
ATOM 1955 N N . LEU B 1 21 ? 1.417 11.297 20.953 1 93.5 21 LEU B N 1
ATOM 1956 C CA . LEU B 1 21 ? 1.852 10.758 19.672 1 93.5 21 LEU B CA 1
ATOM 1957 C C . LEU B 1 21 ? 3.117 9.922 19.828 1 93.5 21 LEU B C 1
ATOM 1959 O O . LEU B 1 21 ? 3.25 8.867 19.219 1 93.5 21 LEU B O 1
ATOM 1963 N N . ALA B 1 22 ? 4.027 10.422 20.672 1 93.25 22 ALA B N 1
ATOM 1964 C CA . ALA B 1 22 ? 5.281 9.695 20.891 1 93.25 22 ALA B CA 1
ATOM 1965 C C . ALA B 1 22 ? 5.016 8.297 21.438 1 93.25 22 ALA B C 1
ATOM 1967 O O . ALA B 1 22 ? 5.707 7.344 21.078 1 93.25 22 ALA B O 1
ATOM 1968 N N . GLN B 1 23 ? 4.039 8.195 22.297 1 94.12 23 GLN B N 1
ATOM 1969 C CA . GLN B 1 23 ? 3.668 6.887 22.828 1 94.12 23 GLN B CA 1
ATOM 1970 C C . GLN B 1 23 ? 3.098 5.988 21.734 1 94.12 23 GLN B C 1
ATOM 1972 O O . GLN B 1 23 ? 3.4 4.797 21.688 1 94.12 23 GLN B O 1
ATOM 1977 N N . GLN B 1 24 ? 2.283 6.578 20.922 1 88.19 24 GLN B N 1
ATOM 1978 C CA . GLN B 1 24 ? 1.739 5.836 19.781 1 88.19 24 GLN B CA 1
ATOM 1979 C C . GLN B 1 24 ? 2.852 5.352 18.859 1 88.19 24 GLN B C 1
ATOM 1981 O O . GLN B 1 24 ? 2.834 4.207 18.406 1 88.19 24 GLN B O 1
ATOM 1986 N N . VAL B 1 25 ? 3.84 6.207 18.562 1 88.5 25 VAL B N 1
ATOM 1987 C CA . VAL B 1 25 ? 4.934 5.898 17.656 1 88.5 25 VAL B CA 1
ATOM 1988 C C . VAL B 1 25 ? 5.734 4.715 18.188 1 88.5 25 VAL B C 1
ATOM 1990 O O . VAL B 1 25 ? 6.191 3.867 17.422 1 88.5 25 VAL B O 1
ATOM 1993 N N . GLU B 1 26 ? 5.867 4.629 19.5 1 90.81 26 GLU B N 1
ATOM 1994 C CA . GLU B 1 26 ? 6.598 3.51 20.078 1 90.81 26 GLU B CA 1
ATOM 1995 C C . GLU B 1 26 ? 5.914 2.18 19.781 1 90.81 26 GLU B C 1
ATOM 1997 O O . GLU B 1 26 ? 6.578 1.193 19.453 1 90.81 26 GLU B O 1
ATOM 2002 N N . VAL B 1 27 ? 4.613 2.18 19.875 1 90.94 27 VAL B N 1
ATOM 2003 C CA . VAL B 1 27 ? 3.871 0.958 19.594 1 90.94 27 VAL B CA 1
ATOM 2004 C C . VAL B 1 27 ? 3.939 0.653 18.094 1 90.94 27 VAL B C 1
ATOM 2006 O O . VAL B 1 27 ? 4.008 -0.512 17.688 1 90.94 27 VAL B O 1
ATOM 2009 N N . GLU B 1 28 ? 3.912 1.665 17.312 1 87.25 28 GLU B N 1
ATOM 2010 C CA . GLU B 1 28 ? 4.027 1.481 15.867 1 87.25 28 GLU B CA 1
ATOM 2011 C C . GLU B 1 28 ? 5.391 0.908 15.492 1 87.25 28 GLU B C 1
ATOM 2013 O O . GLU B 1 28 ? 5.496 0.09 14.57 1 87.25 28 GLU B O 1
ATOM 2018 N N . LYS B 1 29 ? 6.387 1.376 16.188 1 84.88 29 LYS B N 1
ATOM 2019 C CA . LYS B 1 29 ? 7.715 0.815 15.961 1 84.88 29 LYS B CA 1
ATOM 2020 C C . LYS B 1 29 ? 7.746 -0.674 16.297 1 84.88 29 LYS B C 1
ATOM 2022 O O . LYS B 1 29 ? 8.406 -1.453 15.602 1 84.88 29 LYS B O 1
ATOM 2027 N N . GLU B 1 30 ? 7.055 -1.053 17.344 1 89.75 30 GLU B N 1
ATOM 2028 C CA . GLU B 1 30 ? 6.957 -2.467 17.688 1 89.75 30 GLU B CA 1
ATOM 2029 C C . GLU B 1 30 ? 6.277 -3.266 16.578 1 89.75 30 GLU B C 1
ATOM 2031 O O . GLU B 1 30 ? 6.715 -4.371 16.25 1 89.75 30 GLU B O 1
ATOM 2036 N N . LEU B 1 31 ? 5.23 -2.732 16.078 1 86.94 31 LEU B N 1
ATOM 2037 C CA . LEU B 1 31 ? 4.535 -3.377 14.969 1 86.94 31 LEU B CA 1
ATOM 2038 C C . LEU B 1 31 ? 5.461 -3.547 13.773 1 86.94 31 LEU B C 1
ATOM 2040 O O . LEU B 1 31 ? 5.477 -4.605 13.141 1 86.94 31 LEU B O 1
ATOM 2044 N N . THR B 1 32 ? 6.199 -2.439 13.555 1 81.88 32 THR B N 1
ATOM 2045 C CA . THR B 1 32 ? 7.141 -2.486 12.438 1 81.88 32 THR B CA 1
ATOM 2046 C C . THR B 1 32 ? 8.164 -3.6 12.648 1 81.88 32 THR B C 1
ATOM 2048 O O . THR B 1 32 ? 8.43 -4.383 11.727 1 81.88 32 THR B O 1
ATOM 2051 N N . ARG B 1 33 ? 8.688 -3.695 13.859 1 82.94 33 ARG B N 1
ATOM 2052 C CA . ARG B 1 33 ? 9.68 -4.719 14.172 1 82.94 33 ARG B CA 1
ATOM 2053 C C . ARG B 1 33 ? 9.078 -6.117 14.039 1 82.94 33 ARG B C 1
ATOM 2055 O O . ARG B 1 33 ? 9.734 -7.027 13.523 1 82.94 33 ARG B O 1
ATOM 2062 N N . PHE B 1 34 ? 7.84 -6.242 14.5 1 87.62 34 PHE B N 1
ATOM 2063 C CA . PHE B 1 34 ? 7.16 -7.523 14.352 1 87.62 34 PHE B CA 1
ATOM 2064 C C . PHE B 1 34 ? 6.945 -7.855 12.883 1 87.62 34 PHE B C 1
ATOM 2066 O O . PHE B 1 34 ? 7.168 -8.984 12.453 1 87.62 34 PHE B O 1
ATOM 2073 N N . GLY B 1 35 ? 6.512 -6.871 12.133 1 82.75 35 GLY B N 1
ATOM 2074 C CA . GLY B 1 35 ? 6.355 -7.059 10.695 1 82.75 35 GLY B CA 1
ATOM 2075 C C . GLY B 1 35 ? 7.637 -7.504 10.016 1 82.75 35 GLY B C 1
ATOM 2076 O O . GLY B 1 35 ? 7.609 -8.367 9.133 1 82.75 35 GLY B O 1
ATOM 2077 N N . ASP B 1 36 ? 8.695 -6.875 10.438 1 73.06 36 ASP B N 1
ATOM 2078 C CA . ASP B 1 36 ? 9.992 -7.254 9.891 1 73.06 36 ASP B CA 1
ATOM 2079 C C . ASP B 1 36 ? 10.305 -8.719 10.18 1 73.06 36 ASP B C 1
ATOM 2081 O O . ASP B 1 36 ? 10.82 -9.438 9.312 1 73.06 36 ASP B O 1
ATOM 2085 N N . ARG B 1 37 ? 10.047 -9.133 11.375 1 81.31 37 ARG B N 1
ATOM 2086 C CA . ARG B 1 37 ? 10.297 -10.516 11.758 1 81.31 37 ARG B CA 1
ATOM 2087 C C . ARG B 1 37 ? 9.414 -11.469 10.961 1 81.31 37 ARG B C 1
ATOM 2089 O O . ARG B 1 37 ? 9.867 -12.531 10.523 1 81.31 37 ARG B O 1
ATOM 2096 N N . VAL B 1 38 ? 8.141 -11.102 10.781 1 82.75 38 VAL B N 1
ATOM 2097 C CA . VAL B 1 38 ? 7.207 -11.93 10.023 1 82.75 38 VAL B CA 1
ATOM 2098 C C . VAL B 1 38 ? 7.672 -12.047 8.578 1 82.75 38 VAL B C 1
ATOM 2100 O O . VAL B 1 38 ? 7.629 -13.125 7.988 1 82.75 38 VAL B O 1
ATOM 2103 N N . SER B 1 39 ? 8.148 -10.898 8.016 1 76.62 39 SER B N 1
ATOM 2104 C CA . SER B 1 39 ? 8.664 -10.898 6.648 1 76.62 39 SER B CA 1
ATOM 2105 C C . SER B 1 39 ? 9.906 -11.773 6.527 1 76.62 39 SER B C 1
ATOM 2107 O O . SER B 1 39 ? 10.094 -12.469 5.531 1 76.62 39 SER B O 1
ATOM 2109 N N . ALA B 1 40 ? 10.758 -11.656 7.543 1 74.5 40 ALA B N 1
ATOM 2110 C CA . ALA B 1 40 ? 11.953 -12.492 7.559 1 74.5 40 ALA B CA 1
ATOM 2111 C C . ALA B 1 40 ? 11.586 -13.977 7.555 1 74.5 40 ALA B C 1
ATOM 2113 O O . ALA B 1 40 ? 12.219 -14.773 6.859 1 74.5 40 ALA B O 1
ATOM 2114 N N . ARG B 1 41 ? 10.586 -14.352 8.336 1 81.69 41 ARG B N 1
ATOM 2115 C CA . ARG B 1 41 ? 10.102 -15.727 8.367 1 81.69 41 ARG B CA 1
ATOM 2116 C C . ARG B 1 41 ? 9.562 -16.141 7.008 1 81.69 41 ARG B C 1
ATOM 2118 O O . ARG B 1 41 ? 9.82 -17.25 6.547 1 81.69 41 ARG B O 1
ATOM 2125 N N . ARG B 1 42 ? 8.828 -15.281 6.363 1 82.25 42 ARG B N 1
ATOM 2126 C CA . ARG B 1 42 ? 8.258 -15.562 5.051 1 82.25 42 ARG B CA 1
ATOM 2127 C C . ARG B 1 42 ? 9.359 -15.844 4.027 1 82.25 42 ARG B C 1
ATOM 2129 O O . ARG B 1 42 ? 9.219 -16.734 3.188 1 82.25 42 ARG B O 1
ATOM 2136 N N . ARG B 1 43 ? 10.469 -15.07 4.094 1 80.56 43 ARG B N 1
ATOM 2137 C CA . ARG B 1 43 ? 11.57 -15.227 3.15 1 80.56 43 ARG B CA 1
ATOM 2138 C C . ARG B 1 43 ? 12.289 -16.547 3.355 1 80.56 43 ARG B C 1
ATOM 2140 O O . ARG B 1 43 ? 13.133 -16.938 2.545 1 80.56 43 ARG B O 1
ATOM 2147 N N . ARG B 1 44 ? 11.938 -17.297 4.43 1 83.31 44 ARG B N 1
ATOM 2148 C CA . ARG B 1 44 ? 12.586 -18.578 4.715 1 83.31 44 ARG B CA 1
ATOM 2149 C C . ARG B 1 44 ? 11.656 -19.734 4.391 1 83.31 44 ARG B C 1
ATOM 2151 O O . ARG B 1 44 ? 11.977 -20.891 4.672 1 83.31 44 ARG B O 1
ATOM 2158 N N . LEU B 1 45 ? 10.469 -19.422 3.877 1 87.31 45 LEU B N 1
ATOM 2159 C CA . LEU B 1 45 ? 9.562 -20.469 3.418 1 87.31 45 LEU B CA 1
ATOM 2160 C C . LEU B 1 45 ? 10.211 -21.297 2.307 1 87.31 45 LEU B C 1
ATOM 2162 O O . LEU B 1 45 ? 10.961 -20.75 1.488 1 87.31 45 LEU B O 1
ATOM 2166 N N . PRO B 1 46 ? 9.914 -22.609 2.33 1 93.69 46 PRO B N 1
ATOM 2167 C CA . PRO B 1 46 ? 10.289 -23.375 1.147 1 93.69 46 PRO B CA 1
ATOM 2168 C C . PRO B 1 46 ? 9.43 -23.062 -0.069 1 93.69 46 PRO B C 1
ATOM 2170 O O . PRO B 1 46 ? 8.539 -22.203 0.007 1 93.69 46 PRO B O 1
ATOM 2173 N N . MET B 1 47 ? 9.758 -23.641 -1.205 1 93.31 47 MET B N 1
ATOM 2174 C CA . MET B 1 47 ? 8.938 -23.453 -2.402 1 93.31 47 MET B CA 1
ATOM 2175 C C . MET B 1 47 ? 8.523 -24.797 -2.99 1 93.31 47 MET B C 1
ATOM 2177 O O . MET B 1 47 ? 9.07 -25.844 -2.615 1 93.31 47 MET B O 1
ATOM 2181 N N . THR B 1 48 ? 7.492 -24.859 -3.742 1 97.5 48 THR B N 1
ATOM 2182 C CA . THR B 1 48 ? 6.988 -26.062 -4.379 1 97.5 48 THR B CA 1
ATOM 2183 C C . THR B 1 48 ? 6.719 -25.828 -5.863 1 97.5 48 THR B C 1
ATOM 2185 O O . THR B 1 48 ? 6.324 -24.719 -6.258 1 97.5 48 THR B O 1
ATOM 2188 N N . PRO B 1 49 ? 6.922 -26.859 -6.699 1 97.94 49 PRO B N 1
ATOM 2189 C CA . PRO B 1 49 ? 6.75 -26.656 -8.141 1 97.94 49 PRO B CA 1
ATOM 2190 C C . PRO B 1 49 ? 5.297 -26.406 -8.531 1 97.94 49 PRO B C 1
ATOM 2192 O O . PRO B 1 49 ? 4.383 -26.953 -7.914 1 97.94 49 PRO B O 1
ATOM 2195 N N . ILE B 1 50 ? 5.098 -25.641 -9.477 1 97.44 50 ILE B N 1
ATOM 2196 C CA . ILE B 1 50 ? 3.795 -25.375 -10.078 1 97.44 50 ILE B CA 1
ATOM 2197 C C . ILE B 1 50 ? 3.869 -25.609 -11.586 1 97.44 50 ILE B C 1
ATOM 2199 O O . ILE B 1 50 ? 4.867 -25.266 -12.227 1 97.44 50 ILE B O 1
ATOM 2203 N N . GLU B 1 51 ? 2.848 -26.156 -12.109 1 97.25 51 GLU B N 1
ATOM 2204 C CA . GLU B 1 51 ? 2.762 -26.453 -13.539 1 97.25 51 GLU B CA 1
ATOM 2205 C C . GLU B 1 51 ? 2.818 -25.172 -14.375 1 97.25 51 GLU B C 1
ATOM 2207 O O . GLU B 1 51 ? 2.266 -24.141 -13.984 1 97.25 51 GLU B O 1
ATOM 2212 N N . ASP B 1 52 ? 3.461 -25.281 -15.477 1 98.12 52 ASP B N 1
ATOM 2213 C CA . ASP B 1 52 ? 3.465 -24.188 -16.438 1 98.12 52 ASP B CA 1
ATOM 2214 C C . ASP B 1 52 ? 2.168 -24.141 -17.234 1 98.12 52 ASP B C 1
ATOM 2216 O O . ASP B 1 52 ? 2.154 -24.5 -18.422 1 98.12 52 ASP B O 1
ATOM 2220 N N . TYR B 1 53 ? 1.104 -23.703 -16.625 1 98.25 53 TYR B N 1
ATOM 2221 C CA . TYR B 1 53 ? -0.24 -23.719 -17.203 1 98.25 53 TYR B CA 1
ATOM 2222 C C . TYR B 1 53 ? -0.289 -22.922 -18.5 1 98.25 53 TYR B C 1
ATOM 2224 O O . TYR B 1 53 ? 0.496 -21.984 -18.688 1 98.25 53 TYR B O 1
ATOM 2232 N N . ARG B 1 54 ? -1.208 -23.328 -19.375 1 97.94 54 ARG B N 1
ATOM 2233 C CA . ARG B 1 54 ? -1.49 -22.578 -20.594 1 97.94 54 ARG B CA 1
ATOM 2234 C C . ARG B 1 54 ? -2.779 -21.781 -20.469 1 97.94 54 ARG B C 1
ATOM 2236 O O . ARG B 1 54 ? -3.873 -22.312 -20.641 1 97.94 54 ARG B O 1
ATOM 2243 N N . PHE B 1 55 ? -2.639 -20.484 -20.234 1 98.31 55 PHE B N 1
ATOM 2244 C CA . PHE B 1 55 ? -3.781 -19.578 -20.109 1 98.31 55 PHE B CA 1
ATOM 2245 C C . PHE B 1 55 ? -4.172 -19.016 -21.469 1 98.31 55 PHE B C 1
ATOM 2247 O O . PHE B 1 55 ? -3.592 -19.391 -22.484 1 98.31 55 PHE B O 1
ATOM 2254 N N . ILE B 1 56 ? -5.223 -18.203 -21.5 1 97.69 56 ILE B N 1
ATOM 2255 C CA . ILE B 1 56 ? -5.598 -17.438 -22.688 1 97.69 56 ILE B CA 1
ATOM 2256 C C . ILE B 1 56 ? -5.418 -15.945 -22.422 1 97.69 56 ILE B C 1
ATOM 2258 O O . ILE B 1 56 ? -6.035 -15.391 -21.5 1 97.69 56 ILE B O 1
ATOM 2262 N N . GLY B 1 57 ? -4.547 -15.305 -23.109 1 94.5 57 GLY B N 1
ATOM 2263 C CA . GLY B 1 57 ? -4.344 -13.867 -23.031 1 94.5 57 GLY B CA 1
ATOM 2264 C C . GLY B 1 57 ? -5.047 -13.109 -24.141 1 94.5 57 GLY B C 1
ATOM 2265 O O . GLY B 1 57 ? -5.73 -13.703 -24.969 1 94.5 57 GLY B O 1
ATOM 2266 N N . VAL B 1 58 ? -4.961 -11.844 -24.188 1 86.75 58 VAL B N 1
ATOM 2267 C CA . VAL B 1 58 ? -5.633 -10.969 -25.141 1 86.75 58 VAL B CA 1
ATOM 2268 C C . VAL B 1 58 ? -5.188 -11.305 -26.562 1 86.75 58 VAL B C 1
ATOM 2270 O O . VAL B 1 58 ? -5.977 -11.203 -27.516 1 86.75 58 VAL B O 1
ATOM 2273 N N . ASP B 1 59 ? -3.99 -11.711 -26.672 1 88.81 59 ASP B N 1
ATOM 2274 C CA . ASP B 1 59 ? -3.445 -11.992 -28 1 88.81 59 ASP B CA 1
ATOM 2275 C C . ASP B 1 59 ? -3.414 -13.492 -28.281 1 88.81 59 ASP B C 1
ATOM 2277 O O . ASP B 1 59 ? -2.785 -13.938 -29.234 1 88.81 59 ASP B O 1
ATOM 2281 N N . GLY B 1 60 ? -4.016 -14.297 -27.516 1 93.31 60 GLY B N 1
ATOM 2282 C CA . GLY B 1 60 ? -4.004 -15.742 -27.703 1 93.31 60 GLY B CA 1
ATOM 2283 C C . GLY B 1 60 ? -3.457 -16.5 -26.5 1 93.31 60 GLY B C 1
ATOM 2284 O O . GLY B 1 60 ? -3.307 -15.93 -25.422 1 93.31 60 GLY B O 1
ATOM 2285 N N . PRO B 1 61 ? -3.152 -17.797 -26.734 1 96.69 61 PRO B N 1
ATOM 2286 C CA . PRO B 1 61 ? -2.646 -18.625 -25.641 1 96.69 61 PRO B CA 1
ATOM 2287 C C . PRO B 1 61 ? -1.315 -18.125 -25.094 1 96.69 61 PRO B C 1
ATOM 2289 O O . PRO B 1 61 ? -0.461 -17.656 -25.844 1 96.69 61 PRO B O 1
ATOM 2292 N N . VAL B 1 62 ? -1.201 -18.172 -23.781 1 97.5 62 VAL B N 1
ATOM 2293 C CA . VAL B 1 62 ? 0.001 -17.734 -23.094 1 97.5 62 VAL B CA 1
ATOM 2294 C C . VAL B 1 62 ? 0.316 -18.688 -21.938 1 97.5 62 VAL B C 1
ATOM 2296 O O . VAL B 1 62 ? -0.584 -19.094 -21.203 1 97.5 62 VAL B O 1
ATOM 2299 N N . ARG B 1 63 ? 1.583 -19.031 -21.781 1 97.94 63 ARG B N 1
ATOM 2300 C CA . ARG B 1 63 ? 2.008 -19.891 -20.688 1 97.94 63 ARG B CA 1
ATOM 2301 C C . ARG B 1 63 ? 2.266 -19.078 -19.422 1 97.94 63 ARG B C 1
ATOM 2303 O O . ARG B 1 63 ? 2.557 -17.891 -19.5 1 97.94 63 ARG B O 1
ATOM 2310 N N . LEU B 1 64 ? 2.15 -19.781 -18.297 1 98.31 64 LEU B N 1
ATOM 2311 C CA . LEU B 1 64 ? 2.521 -19.156 -17.031 1 98.31 64 LEU B CA 1
ATOM 2312 C C . LEU B 1 64 ? 3.938 -18.594 -17.094 1 98.31 64 LEU B C 1
ATOM 2314 O O . LEU B 1 64 ? 4.191 -17.484 -16.641 1 98.31 64 LEU B O 1
ATOM 2318 N N . ASP B 1 65 ? 4.848 -19.281 -17.672 1 97.94 65 ASP B N 1
ATOM 2319 C CA . ASP B 1 65 ? 6.234 -18.859 -17.844 1 97.94 65 ASP B CA 1
ATOM 2320 C C . ASP B 1 65 ? 6.324 -17.531 -18.594 1 97.94 65 ASP B C 1
ATOM 2322 O O . ASP B 1 65 ? 7.141 -16.672 -18.266 1 97.94 65 ASP B O 1
ATOM 2326 N N . ASP B 1 66 ? 5.504 -17.328 -19.594 1 97.44 66 ASP B N 1
ATOM 2327 C CA . ASP B 1 66 ? 5.504 -16.125 -20.438 1 97.44 66 ASP B CA 1
ATOM 2328 C C . ASP B 1 66 ? 5.145 -14.891 -19.609 1 97.44 66 ASP B C 1
ATOM 2330 O O . ASP B 1 66 ? 5.543 -13.773 -19.953 1 97.44 66 ASP B O 1
ATOM 2334 N N . LEU B 1 67 ? 4.391 -15.133 -18.547 1 97.25 67 LEU B N 1
ATOM 2335 C CA . LEU B 1 67 ? 3.889 -14.016 -17.75 1 97.25 67 LEU B CA 1
ATOM 2336 C C . LEU B 1 67 ? 5.016 -13.359 -16.953 1 97.25 67 LEU B C 1
ATOM 2338 O O . LEU B 1 67 ? 4.867 -12.234 -16.469 1 97.25 67 LEU B O 1
ATOM 2342 N N . PHE B 1 68 ? 6.18 -14.07 -16.844 1 94.88 68 PHE B N 1
ATOM 2343 C CA . PHE B 1 68 ? 7.332 -13.508 -16.141 1 94.88 68 PHE B CA 1
ATOM 2344 C C . PHE B 1 68 ? 8.016 -12.445 -17 1 94.88 68 PHE B C 1
ATOM 2346 O O . PHE B 1 68 ? 8.688 -11.555 -16.469 1 94.88 68 PHE B O 1
ATOM 2353 N N . GLY B 1 69 ? 7.82 -12.555 -18.344 1 94.44 69 GLY B N 1
ATOM 2354 C CA . GLY B 1 69 ? 8.656 -11.742 -19.219 1 94.44 69 GLY B CA 1
ATOM 2355 C C . GLY B 1 69 ? 10.141 -11.945 -18.969 1 94.44 69 GLY B C 1
ATOM 2356 O O . GLY B 1 69 ? 10.625 -13.078 -18.984 1 94.44 69 GLY B O 1
ATOM 2357 N N . ASP B 1 70 ? 10.891 -10.844 -18.75 1 94.12 70 ASP B N 1
ATOM 2358 C CA . ASP B 1 70 ? 12.32 -10.93 -18.484 1 94.12 70 ASP B CA 1
ATOM 2359 C C . ASP B 1 70 ? 12.617 -10.969 -17 1 94.12 70 ASP B C 1
ATOM 2361 O O . ASP B 1 70 ? 13.773 -10.875 -16.578 1 94.12 70 ASP B O 1
ATOM 2365 N N . ARG B 1 71 ? 11.578 -11.156 -16.234 1 90.19 71 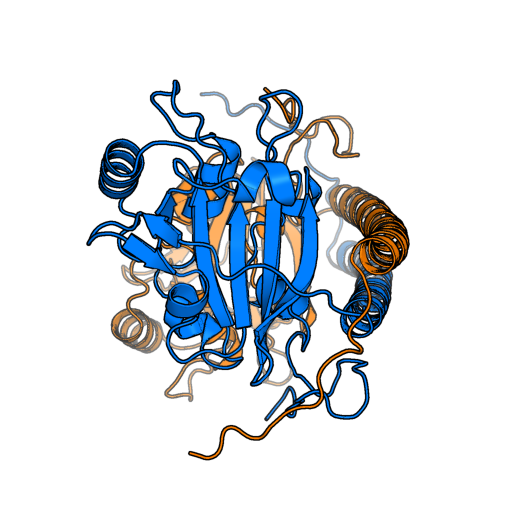ARG B N 1
ATOM 2366 C CA . ARG B 1 71 ? 11.742 -11.125 -14.781 1 90.19 71 ARG B CA 1
ATOM 2367 C C . ARG B 1 71 ? 11.852 -12.539 -14.219 1 90.19 71 ARG B C 1
ATOM 2369 O O . ARG B 1 71 ? 11.5 -13.516 -14.891 1 90.19 71 ARG B O 1
ATOM 2376 N N . SER B 1 72 ? 12.367 -12.625 -12.984 1 90.56 72 SER B N 1
ATOM 2377 C CA . SER B 1 72 ? 12.539 -13.93 -12.352 1 90.56 72 SER B CA 1
ATOM 2378 C C . SER B 1 72 ? 11.406 -14.219 -11.367 1 90.56 72 SER B C 1
ATOM 2380 O O . SER B 1 72 ? 11.227 -15.367 -10.938 1 90.56 72 SER B O 1
ATOM 2382 N N . GLN B 1 73 ? 10.664 -13.18 -10.961 1 90.06 73 GLN B N 1
ATOM 2383 C CA . GLN B 1 73 ? 9.555 -13.336 -10.023 1 90.06 73 GLN B CA 1
ATOM 2384 C C . GLN B 1 73 ? 8.25 -12.844 -10.641 1 90.06 73 GLN B C 1
ATOM 2386 O O . GLN B 1 73 ? 8.25 -11.961 -11.5 1 90.06 73 GLN B O 1
ATOM 2391 N N . LEU B 1 74 ? 7.113 -13.43 -10.25 1 93.31 74 LEU B N 1
ATOM 2392 C CA . LEU B 1 74 ? 5.781 -13.055 -10.719 1 93.31 74 LEU B CA 1
ATOM 2393 C C . LEU B 1 74 ? 4.785 -13.031 -9.562 1 93.31 74 LEU B C 1
ATOM 2395 O O . LEU B 1 74 ? 4.742 -13.961 -8.758 1 93.31 74 LEU B O 1
ATOM 2399 N N . VAL B 1 75 ? 4.129 -11.938 -9.414 1 92 75 VAL B N 1
ATOM 2400 C CA . VAL B 1 75 ? 2.943 -11.875 -8.562 1 92 75 VAL B CA 1
ATOM 2401 C C . VAL B 1 75 ? 1.69 -12.062 -9.414 1 92 75 VAL B C 1
ATOM 2403 O O . VAL B 1 75 ? 1.441 -11.297 -10.352 1 92 75 VAL B O 1
ATOM 2406 N N . LEU B 1 76 ? 0.973 -13.102 -9.164 1 93.75 76 LEU B N 1
ATOM 2407 C CA . LEU B 1 76 ? -0.243 -13.438 -9.898 1 93.75 76 LEU B CA 1
ATOM 2408 C C . LEU B 1 76 ? -1.476 -13.25 -9.023 1 93.75 76 LEU B C 1
ATOM 2410 O O . LEU B 1 76 ? -1.686 -14 -8.07 1 93.75 76 LEU B O 1
ATOM 2414 N N . GLN B 1 77 ? -2.26 -12.242 -9.32 1 92.38 77 GLN B N 1
ATOM 2415 C CA . GLN B 1 77 ? -3.484 -11.992 -8.562 1 92.38 77 GLN B CA 1
ATOM 2416 C C . GLN B 1 77 ? -4.629 -12.867 -9.07 1 92.38 77 GLN B C 1
ATOM 2418 O O . GLN B 1 77 ? -4.945 -12.867 -10.258 1 92.38 77 GLN B O 1
ATOM 2423 N N . SER B 1 78 ? -5.188 -13.602 -8.148 1 93.62 78 SER B N 1
ATOM 2424 C CA . SER B 1 78 ? -6.445 -14.273 -8.445 1 93.62 78 SER B CA 1
ATOM 2425 C C . SER B 1 78 ? -7.625 -13.312 -8.359 1 93.62 78 SER B C 1
ATOM 2427 O O . SER B 1 78 ? -8.148 -13.07 -7.27 1 93.62 78 SER B O 1
ATOM 2429 N N . PHE B 1 79 ? -7.996 -12.773 -9.445 1 92.69 79 PHE B N 1
ATOM 2430 C CA . PHE B 1 79 ? -9.109 -11.844 -9.586 1 92.69 79 PHE B CA 1
ATOM 2431 C C . PHE B 1 79 ? -10.414 -12.602 -9.82 1 92.69 79 PHE B C 1
ATOM 2433 O O . PHE B 1 79 ? -10.578 -13.266 -10.844 1 92.69 79 PHE B O 1
ATOM 2440 N N . MET B 1 80 ? -11.273 -12.492 -8.875 1 93.31 80 MET B N 1
ATOM 2441 C CA . MET B 1 80 ? -12.523 -13.227 -9 1 93.31 80 MET B CA 1
ATOM 2442 C C . MET B 1 80 ? -13.383 -12.656 -10.117 1 93.31 80 MET B C 1
ATOM 2444 O O . MET B 1 80 ? -13.797 -11.492 -10.062 1 93.31 80 MET B O 1
ATOM 2448 N N . PHE B 1 81 ? -13.617 -13.422 -11.07 1 95 81 PHE B N 1
ATOM 2449 C CA . PHE B 1 81 ? -14.5 -13.148 -12.195 1 95 81 PHE B CA 1
ATOM 2450 C C . PHE B 1 81 ? -15.094 -14.445 -12.742 1 95 81 PHE B C 1
ATOM 2452 O O . PHE B 1 81 ? -14.516 -15.062 -13.641 1 95 81 PHE B O 1
ATOM 2459 N N . HIS B 1 82 ? -16.234 -14.75 -12.125 1 93 82 HIS B N 1
ATOM 2460 C CA . HIS B 1 82 ? -16.906 -15.984 -12.523 1 93 82 HIS B CA 1
ATOM 2461 C C . HIS B 1 82 ? -17.359 -15.922 -13.977 1 93 82 HIS B C 1
ATOM 2463 O O . HIS B 1 82 ? -17.812 -14.875 -14.453 1 93 82 HIS B O 1
ATOM 2469 N N . PRO B 1 83 ? -17.328 -17.031 -14.672 1 92.56 83 PRO B N 1
ATOM 2470 C CA . PRO B 1 83 ? -17.719 -17.062 -16.078 1 92.56 83 PRO B CA 1
ATOM 2471 C C . PRO B 1 83 ? -19.141 -16.547 -16.312 1 92.56 83 PRO B C 1
ATOM 2473 O O . PRO B 1 83 ? -19.438 -15.977 -17.359 1 92.56 83 PRO B O 1
ATOM 2476 N N . ASP B 1 84 ? -19.953 -16.594 -15.305 1 91.75 84 ASP B N 1
ATOM 2477 C CA . ASP B 1 84 ? -21.359 -16.234 -15.469 1 91.75 84 ASP B CA 1
ATOM 2478 C C . ASP B 1 84 ? -21.609 -14.789 -15.047 1 91.75 84 ASP B C 1
ATOM 2480 O O . ASP B 1 84 ? -22.719 -14.281 -15.172 1 91.75 84 ASP B O 1
ATOM 2484 N N . TRP B 1 85 ? -20.625 -14.141 -14.531 1 92.25 85 TRP B N 1
ATOM 2485 C CA . TRP B 1 85 ? -20.797 -12.773 -14.055 1 92.25 85 TRP B CA 1
ATOM 2486 C C . TRP B 1 85 ? -20.688 -11.773 -15.203 1 92.25 85 TRP B C 1
ATOM 2488 O O . TRP B 1 85 ? -20.016 -12.047 -16.203 1 92.25 85 TRP B O 1
ATOM 2498 N N . ASP B 1 86 ? -21.281 -10.703 -15.078 1 89.69 86 ASP B N 1
ATOM 2499 C CA . ASP B 1 86 ? -21.156 -9.617 -16.047 1 89.69 86 ASP B CA 1
ATOM 2500 C C . ASP B 1 86 ? -20.031 -8.656 -15.641 1 89.69 86 ASP B C 1
ATOM 2502 O O . ASP B 1 86 ? -19.391 -8.039 -16.5 1 89.69 86 ASP B O 1
ATOM 2506 N N . ASP B 1 87 ? -19.938 -8.539 -14.312 1 91.06 87 ASP B N 1
ATOM 2507 C CA . ASP B 1 87 ? -18.922 -7.625 -13.773 1 91.06 87 ASP B CA 1
ATOM 2508 C C . ASP B 1 87 ? -17.922 -8.367 -12.898 1 91.06 87 ASP B C 1
ATOM 2510 O O . ASP B 1 87 ? -18.266 -9.367 -12.266 1 91.06 87 ASP B O 1
ATOM 2514 N N . GLY B 1 88 ? -16.688 -7.879 -12.922 1 90.44 88 GLY B N 1
ATOM 2515 C CA . GLY B 1 88 ? -15.68 -8.43 -12.023 1 90.44 88 GLY B CA 1
ATOM 2516 C C . GLY B 1 88 ? -15.977 -8.164 -10.562 1 90.44 88 GLY B C 1
ATOM 2517 O O . GLY B 1 88 ? -16.734 -7.254 -10.227 1 90.44 88 GLY B O 1
ATOM 2518 N N . CYS B 1 89 ? -15.445 -9.031 -9.742 1 90.56 89 CYS B N 1
ATOM 2519 C CA . CYS B 1 89 ? -15.578 -8.859 -8.297 1 90.56 89 CYS B CA 1
ATOM 2520 C C . CYS B 1 89 ? -15.25 -7.426 -7.887 1 90.56 89 CYS B C 1
ATOM 2522 O O . CYS B 1 89 ? -14.203 -6.895 -8.258 1 90.56 89 CYS B O 1
ATOM 2524 N N . PRO B 1 90 ? -16.109 -6.816 -7.074 1 84.44 90 PRO B N 1
ATOM 2525 C CA . PRO B 1 90 ? -15.922 -5.414 -6.707 1 84.44 90 PRO B CA 1
ATOM 2526 C C . PRO B 1 90 ? -14.633 -5.184 -5.922 1 84.44 90 PRO B C 1
ATOM 2528 O O . PRO B 1 90 ? -13.914 -4.215 -6.176 1 84.44 90 PRO B O 1
ATOM 2531 N N . SER B 1 91 ? -14.336 -6.004 -4.941 1 81.44 91 SER B N 1
ATOM 2532 C CA . SER B 1 91 ? -13.133 -5.836 -4.137 1 81.44 91 SER B CA 1
ATOM 2533 C C . SER B 1 91 ? -11.875 -6.039 -4.973 1 81.44 91 SER B C 1
ATOM 2535 O O . SER B 1 91 ? -10.883 -5.332 -4.797 1 81.44 91 SER B O 1
ATOM 2537 N N . CYS B 1 92 ? -11.891 -7.016 -5.883 1 88 92 CYS B N 1
ATOM 2538 C CA . CYS B 1 92 ? -10.758 -7.23 -6.785 1 88 92 CYS B CA 1
ATOM 2539 C C . CYS B 1 92 ? -10.57 -6.039 -7.711 1 88 92 CYS B C 1
ATOM 2541 O O . CYS B 1 92 ? -9.438 -5.633 -7.988 1 88 92 CYS B O 1
ATOM 2543 N N . THR B 1 93 ? -11.695 -5.535 -8.156 1 87.62 93 THR B N 1
ATOM 2544 C CA . THR B 1 93 ? -11.648 -4.363 -9.023 1 87.62 93 THR B CA 1
ATOM 2545 C C . THR B 1 93 ? -11.039 -3.172 -8.297 1 87.62 93 THR B C 1
ATOM 2547 O O . THR B 1 93 ? -10.219 -2.447 -8.859 1 87.62 93 THR B O 1
ATOM 2550 N N . TRP B 1 94 ? -11.438 -3.025 -7.074 1 81.94 94 TRP B N 1
ATOM 2551 C CA . TRP B 1 94 ? -10.875 -1.951 -6.266 1 81.94 94 TRP B CA 1
ATOM 2552 C C . TRP B 1 94 ? -9.359 -2.113 -6.129 1 81.94 94 TRP B C 1
ATOM 2554 O O . TRP B 1 94 ? -8.609 -1.141 -6.254 1 81.94 94 TRP B O 1
ATOM 2564 N N . ALA B 1 95 ? -8.93 -3.289 -5.863 1 83.12 95 ALA B N 1
ATOM 2565 C CA . ALA B 1 95 ? -7.5 -3.566 -5.742 1 83.12 95 ALA B CA 1
ATOM 2566 C C . ALA B 1 95 ? -6.762 -3.205 -7.027 1 83.12 95 ALA B C 1
ATOM 2568 O O . ALA B 1 95 ? -5.703 -2.57 -6.984 1 83.12 95 ALA B O 1
ATOM 2569 N N . ALA B 1 96 ? -7.301 -3.605 -8.156 1 86.56 96 ALA B N 1
ATOM 2570 C CA . ALA B 1 96 ? -6.684 -3.312 -9.445 1 86.56 96 ALA B CA 1
ATOM 2571 C C . ALA B 1 96 ? -6.656 -1.812 -9.711 1 86.56 96 ALA B C 1
ATOM 2573 O O . ALA B 1 96 ? -5.68 -1.288 -10.258 1 86.56 96 ALA B O 1
ATOM 2574 N N . ASP B 1 97 ? -7.691 -1.133 -9.312 1 84.5 97 ASP B N 1
ATOM 2575 C CA . ASP B 1 97 ? -7.777 0.313 -9.5 1 84.5 97 ASP B CA 1
ATOM 2576 C C . ASP B 1 97 ? -6.68 1.03 -8.711 1 84.5 97 ASP B C 1
ATOM 2578 O O . ASP B 1 97 ? -6.281 2.143 -9.062 1 84.5 97 ASP B O 1
ATOM 2582 N N . ASN B 1 98 ? -6.258 0.371 -7.664 1 81.88 98 ASN B N 1
ATOM 2583 C CA . ASN B 1 98 ? -5.277 0.995 -6.781 1 81.88 98 ASN B CA 1
ATOM 2584 C C . ASN B 1 98 ? -3.855 0.815 -7.301 1 81.88 98 ASN B C 1
ATOM 2586 O O . ASN B 1 98 ? -2.922 1.438 -6.793 1 81.88 98 ASN B O 1
ATOM 2590 N N . MET B 1 99 ? -3.662 -0 -8.32 1 85.06 99 MET B N 1
ATOM 2591 C CA . MET B 1 99 ? -2.322 -0.229 -8.852 1 85.06 99 MET B CA 1
ATOM 2592 C C . MET B 1 99 ? -1.824 0.995 -9.617 1 85.06 99 MET B C 1
ATOM 2594 O O . MET B 1 99 ? -2.559 1.573 -10.422 1 85.06 99 MET B O 1
ATOM 2598 N N . PRO B 1 100 ? -0.576 1.343 -9.305 1 83 100 PRO B N 1
ATOM 2599 C CA . PRO B 1 100 ? -0.027 2.469 -10.07 1 83 100 PRO B CA 1
ATOM 2600 C C . PRO B 1 100 ? 0.014 2.203 -11.57 1 83 100 PRO B C 1
ATOM 2602 O O . PRO B 1 100 ? 0.157 1.053 -11.992 1 83 100 PRO B O 1
ATOM 2605 N N . ARG B 1 101 ? -0.043 3.303 -12.305 1 81.88 101 ARG B N 1
ATOM 2606 C CA . ARG B 1 101 ? -0.016 3.188 -13.758 1 81.88 101 ARG B CA 1
ATOM 2607 C C . ARG B 1 101 ? 1.309 2.602 -14.242 1 81.88 101 ARG B C 1
ATOM 2609 O O . ARG B 1 101 ? 1.341 1.831 -15.203 1 81.88 101 ARG B O 1
ATOM 2616 N N . ASP B 1 102 ? 2.336 2.908 -13.562 1 85.5 102 ASP B N 1
ATOM 2617 C CA . ASP B 1 102 ? 3.662 2.449 -13.969 1 85.5 102 ASP B CA 1
ATOM 2618 C C . ASP B 1 102 ? 4.109 1.257 -13.125 1 85.5 102 ASP B C 1
ATOM 2620 O O . ASP B 1 102 ? 5.293 1.126 -12.805 1 85.5 102 ASP B O 1
ATOM 2624 N N . LEU B 1 103 ? 3.135 0.416 -12.844 1 86.38 103 LEU B N 1
ATOM 2625 C CA . LEU B 1 103 ? 3.391 -0.714 -11.953 1 86.38 103 LEU B CA 1
ATOM 2626 C C . LEU B 1 103 ? 4.57 -1.541 -12.453 1 86.38 103 LEU B C 1
ATOM 2628 O O . LEU B 1 103 ? 5.461 -1.89 -11.68 1 86.38 103 LEU B O 1
ATOM 2632 N N . ASP B 1 104 ? 4.586 -1.826 -13.727 1 87.5 104 ASP B N 1
ATOM 2633 C CA . ASP B 1 104 ? 5.645 -2.654 -14.297 1 87.5 104 ASP B CA 1
ATOM 2634 C C . ASP B 1 104 ? 7.016 -2.023 -14.07 1 87.5 104 ASP B C 1
ATOM 2636 O O . ASP B 1 104 ? 7.953 -2.699 -13.641 1 87.5 104 ASP B O 1
ATOM 2640 N N . ARG B 1 105 ? 7.148 -0.811 -14.32 1 85.88 105 ARG B N 1
ATOM 2641 C CA . ARG B 1 105 ? 8.406 -0.091 -14.125 1 85.88 105 ARG B CA 1
ATOM 2642 C C . ARG B 1 105 ? 8.805 -0.066 -12.656 1 85.88 105 ARG B C 1
ATOM 2644 O O . ARG B 1 105 ? 9.984 -0.212 -12.32 1 85.88 105 ARG B O 1
ATOM 2651 N N . LEU B 1 106 ? 7.848 0.092 -11.844 1 81.69 106 LEU B N 1
ATOM 2652 C CA . LEU B 1 106 ? 8.102 0.226 -10.414 1 81.69 106 LEU B CA 1
ATOM 2653 C C . LEU B 1 106 ? 8.547 -1.105 -9.812 1 81.69 106 LEU B C 1
ATOM 2655 O O . LEU B 1 106 ? 9.336 -1.133 -8.867 1 81.69 106 LEU B O 1
ATOM 2659 N N . LEU B 1 107 ? 8.109 -2.205 -10.344 1 83.06 107 LEU B N 1
ATOM 2660 C CA . LEU B 1 107 ? 8.422 -3.527 -9.812 1 83.06 107 LEU B CA 1
ATOM 2661 C C . LEU B 1 107 ? 9.727 -4.051 -10.398 1 83.06 107 LEU B C 1
ATOM 2663 O O . LEU B 1 107 ? 10.352 -4.949 -9.836 1 83.06 107 LEU B O 1
ATOM 2667 N N . ALA B 1 108 ? 10.203 -3.51 -11.484 1 83.75 108 ALA B N 1
ATOM 2668 C CA . ALA B 1 108 ? 11.297 -4.016 -12.312 1 83.75 108 ALA B CA 1
ATOM 2669 C C . ALA B 1 108 ? 12.602 -4.09 -11.516 1 83.75 108 ALA B C 1
ATOM 2671 O O . ALA B 1 108 ? 13.367 -5.047 -11.656 1 83.75 108 ALA B O 1
ATOM 2672 N N . PRO B 1 109 ? 12.875 -3.109 -10.617 1 77.31 109 PRO B N 1
ATOM 2673 C CA . PRO B 1 109 ? 14.172 -3.115 -9.945 1 77.31 109 PRO B CA 1
ATOM 2674 C C . PRO B 1 109 ? 14.414 -4.383 -9.125 1 77.31 109 PRO B C 1
ATOM 2676 O O . PRO B 1 109 ? 15.562 -4.73 -8.836 1 77.31 109 PRO B O 1
ATOM 2679 N N . ARG B 1 110 ? 13.336 -5.082 -8.75 1 76.25 110 ARG B N 1
ATOM 2680 C CA . ARG B 1 110 ? 13.484 -6.32 -7.988 1 76.25 110 ARG B CA 1
ATOM 2681 C C . ARG B 1 110 ? 13.086 -7.527 -8.836 1 76.25 110 ARG B C 1
ATOM 2683 O O . ARG B 1 110 ? 12.789 -8.594 -8.297 1 76.25 110 ARG B O 1
ATOM 2690 N N . SER B 1 111 ? 12.984 -7.316 -10.109 1 85.75 111 SER B N 1
ATOM 2691 C CA . SER B 1 111 ? 12.719 -8.359 -11.094 1 85.75 111 SER B CA 1
ATOM 2692 C C . SER B 1 111 ? 11.391 -9.047 -10.828 1 85.75 111 SER B C 1
ATOM 2694 O O . SER B 1 111 ? 11.312 -10.281 -10.805 1 85.75 111 SER B O 1
ATOM 2696 N N . VAL B 1 112 ? 10.367 -8.258 -10.531 1 88.06 112 VAL B N 1
ATOM 2697 C CA . VAL B 1 112 ? 9.031 -8.781 -10.258 1 88.06 112 VAL B CA 1
ATOM 2698 C C . VAL B 1 112 ? 8.078 -8.359 -11.375 1 88.06 112 VAL B C 1
ATOM 2700 O O . VAL B 1 112 ? 8.07 -7.195 -11.789 1 88.06 112 VAL B O 1
ATOM 2703 N N . ALA B 1 113 ? 7.371 -9.25 -11.945 1 92.44 113 ALA B N 1
ATOM 2704 C CA . ALA B 1 113 ? 6.254 -8.992 -12.852 1 92.44 113 ALA B CA 1
ATOM 2705 C C . ALA B 1 113 ? 4.918 -9.141 -12.133 1 92.44 113 ALA B C 1
ATOM 2707 O O . ALA B 1 113 ? 4.848 -9.734 -11.055 1 92.44 113 ALA B O 1
ATOM 2708 N N . PHE B 1 114 ? 3.9 -8.562 -12.711 1 93.06 114 PHE B N 1
ATOM 2709 C CA . PHE B 1 114 ? 2.553 -8.648 -12.164 1 93.06 114 PHE B CA 1
ATOM 2710 C C . PHE B 1 114 ? 1.552 -9.047 -13.234 1 93.06 114 PHE B C 1
ATOM 2712 O O . PHE B 1 114 ? 1.62 -8.562 -14.367 1 93.06 114 PHE B O 1
ATOM 2719 N N . ALA B 1 115 ? 0.633 -9.945 -12.922 1 95.19 115 ALA B N 1
ATOM 2720 C CA . ALA B 1 115 ? -0.466 -10.32 -13.805 1 95.19 115 ALA B CA 1
ATOM 2721 C C . ALA B 1 115 ? -1.708 -10.703 -13.008 1 95.19 115 ALA B C 1
ATOM 2723 O O . ALA B 1 115 ? -1.623 -10.961 -11.805 1 95.19 115 ALA B O 1
ATOM 2724 N N . MET B 1 116 ? -2.824 -10.672 -13.648 1 95.44 116 MET B N 1
ATOM 2725 C CA . MET B 1 116 ? -4.086 -11.125 -13.07 1 95.44 116 MET B CA 1
ATOM 2726 C C . MET B 1 116 ? -4.617 -12.352 -13.812 1 95.44 116 MET B C 1
ATOM 2728 O O . MET B 1 116 ? -4.359 -12.516 -15.008 1 95.44 116 MET B O 1
ATOM 2732 N N . VAL B 1 117 ? -5.301 -13.188 -13.07 1 97 117 VAL B N 1
ATOM 2733 C CA . VAL B 1 117 ? -5.891 -14.383 -13.664 1 97 117 VAL B CA 1
ATOM 2734 C C . VAL B 1 117 ? -7.32 -14.555 -13.164 1 97 117 VAL B C 1
ATOM 2736 O O . VAL B 1 117 ? -7.609 -14.312 -11.992 1 97 117 VAL B O 1
ATOM 2739 N N . SER B 1 118 ? -8.203 -14.883 -14.047 1 96.75 118 SER B N 1
ATOM 2740 C CA . SER B 1 118 ? -9.609 -15.125 -13.734 1 96.75 118 SER B CA 1
ATOM 2741 C C . SER B 1 118 ? -10.156 -16.297 -14.531 1 96.75 118 SER B C 1
ATOM 2743 O O . SER B 1 118 ? -9.609 -16.656 -15.578 1 96.75 118 SER B O 1
ATOM 2745 N N . ARG B 1 119 ? -11.242 -16.859 -14.047 1 96.69 119 ARG B N 1
ATOM 2746 C CA . ARG B 1 119 ? -11.852 -18 -14.719 1 96.69 119 ARG B CA 1
ATOM 2747 C C . ARG B 1 119 ? -12.727 -17.547 -15.883 1 96.69 119 ARG B C 1
ATOM 2749 O O . ARG B 1 119 ? -13.07 -18.344 -16.75 1 96.69 119 ARG B O 1
ATOM 2756 N N . ALA B 1 120 ? -13.172 -16.297 -15.945 1 96.06 120 ALA B N 1
ATOM 2757 C CA . ALA B 1 120 ? -14.047 -15.812 -17.016 1 96.06 120 ALA B CA 1
ATOM 2758 C C . ALA B 1 120 ? -13.352 -15.914 -18.375 1 96.06 120 ALA B C 1
ATOM 2760 O O . ALA B 1 120 ? -12.133 -15.781 -18.469 1 96.06 120 ALA B O 1
ATOM 2761 N N . PRO B 1 121 ? -14.164 -16.156 -19.453 1 95.88 121 PRO B N 1
ATOM 2762 C CA . PRO B 1 121 ? -13.586 -16.172 -20.797 1 95.88 121 PRO B CA 1
ATOM 2763 C C . PRO B 1 121 ? -12.867 -14.875 -21.141 1 95.88 121 PRO B C 1
ATOM 2765 O O . PRO B 1 121 ? -13.242 -13.805 -20.656 1 95.88 121 PRO B O 1
ATOM 2768 N N . ILE B 1 122 ? -11.875 -14.992 -21.969 1 96.38 122 ILE B N 1
ATOM 2769 C CA . ILE B 1 122 ? -10.961 -13.898 -22.266 1 96.38 122 ILE B CA 1
ATOM 2770 C C . ILE B 1 122 ? -11.734 -12.711 -22.828 1 96.38 122 ILE B C 1
ATOM 2772 O O . ILE B 1 122 ? -11.375 -11.555 -22.578 1 96.38 122 ILE B O 1
ATOM 2776 N N . GLU B 1 123 ? -12.852 -12.938 -23.562 1 95.12 123 GLU B N 1
ATOM 2777 C CA . GLU B 1 123 ? -13.641 -11.859 -24.156 1 95.12 123 GLU B CA 1
ATOM 2778 C C . GLU B 1 123 ? -14.234 -10.953 -23.078 1 95.12 123 GLU B C 1
ATOM 2780 O O . GLU B 1 123 ? -14.266 -9.734 -23.234 1 95.12 123 GLU B O 1
ATOM 2785 N N . LYS B 1 124 ? -14.625 -11.57 -22.031 1 94.81 124 LYS B N 1
ATOM 2786 C CA . LYS B 1 124 ? -15.188 -10.812 -20.922 1 94.81 124 LYS B CA 1
ATOM 2787 C C . LYS B 1 124 ? -14.109 -10.008 -20.203 1 94.81 124 LYS B C 1
ATOM 2789 O O . LYS B 1 124 ? -14.328 -8.852 -19.828 1 94.81 124 LYS B O 1
ATOM 2794 N N . LEU B 1 125 ? -12.961 -10.617 -19.984 1 95.75 125 LEU B N 1
ATOM 2795 C CA . LEU B 1 125 ? -11.852 -9.93 -19.344 1 95.75 125 LEU B CA 1
ATOM 2796 C C . LEU B 1 125 ? -11.406 -8.727 -20.172 1 95.75 125 LEU B C 1
ATOM 2798 O O . LEU B 1 125 ? -11.156 -7.648 -19.609 1 95.75 125 LEU B O 1
ATOM 2802 N N . ARG B 1 126 ? -11.352 -8.922 -21.453 1 94 126 ARG B N 1
ATOM 2803 C CA . ARG B 1 126 ? -10.961 -7.844 -22.344 1 94 126 ARG B CA 1
ATOM 2804 C C . ARG B 1 126 ? -11.938 -6.676 -22.25 1 94 126 ARG B C 1
ATOM 2806 O O . ARG B 1 126 ? -11.516 -5.516 -22.172 1 94 126 ARG B O 1
ATOM 2813 N N . ALA B 1 127 ? -13.188 -6.984 -22.281 1 93.94 127 ALA B N 1
ATOM 2814 C CA . ALA B 1 127 ? -14.219 -5.949 -22.203 1 93.94 127 ALA B CA 1
ATOM 2815 C C . ALA B 1 127 ? -14.125 -5.18 -20.891 1 93.94 127 ALA B C 1
ATOM 2817 O O . ALA B 1 127 ? -14.211 -3.947 -20.891 1 93.94 127 ALA B O 1
ATOM 2818 N N . TRP B 1 128 ? -13.969 -5.906 -19.828 1 93.38 128 TRP B N 1
ATOM 2819 C CA . TRP B 1 128 ? -13.891 -5.273 -18.516 1 93.38 128 TRP B CA 1
ATOM 2820 C C . TRP B 1 128 ? -12.617 -4.434 -18.406 1 93.38 128 TRP B C 1
ATOM 2822 O O . TRP B 1 128 ? -12.648 -3.318 -17.875 1 93.38 128 TRP B O 1
ATOM 2832 N N . ARG B 1 129 ? -11.539 -4.992 -18.844 1 93.12 129 ARG B N 1
ATOM 2833 C CA . ARG B 1 129 ? -10.258 -4.289 -18.844 1 93.12 129 ARG B CA 1
ATOM 2834 C C . ARG B 1 129 ? -10.359 -2.973 -19.609 1 93.12 129 ARG B C 1
ATOM 2836 O O . ARG B 1 129 ? -9.844 -1.946 -19.156 1 93.12 129 ARG B O 1
ATOM 2843 N N . GLN B 1 130 ? -10.977 -2.973 -20.75 1 92.75 130 GLN B N 1
ATOM 2844 C CA . GLN B 1 130 ? -11.172 -1.777 -21.562 1 92.75 130 GLN B CA 1
ATOM 2845 C C . GLN B 1 130 ? -12.047 -0.756 -20.844 1 92.75 130 GLN B C 1
ATOM 2847 O O . GLN B 1 130 ? -11.727 0.434 -20.812 1 92.75 130 GLN B O 1
ATOM 2852 N N . ARG B 1 131 ? -13.102 -1.197 -20.266 1 92.69 131 ARG B N 1
ATOM 2853 C CA . ARG B 1 131 ? -14.023 -0.32 -19.547 1 92.69 131 ARG B CA 1
ATOM 2854 C C . ARG B 1 131 ? -13.328 0.377 -18.391 1 92.69 131 ARG B C 1
ATOM 2856 O O . ARG B 1 131 ? -13.594 1.547 -18.109 1 92.69 131 ARG B O 1
ATOM 2863 N N . ARG B 1 132 ? -12.43 -0.365 -17.766 1 91.06 132 ARG B N 1
ATOM 2864 C CA . ARG B 1 132 ? -11.789 0.135 -16.547 1 91.06 132 ARG B CA 1
ATOM 2865 C C . ARG B 1 132 ? -10.531 0.93 -16.875 1 91.06 132 ARG B C 1
ATOM 2867 O O . ARG B 1 132 ? -9.953 1.576 -16 1 91.06 132 ARG B O 1
ATOM 2874 N N . GLY B 1 133 ? -10.07 0.839 -18.109 1 90.81 133 GLY B N 1
ATOM 2875 C CA . GLY B 1 133 ? -8.852 1.521 -18.516 1 90.81 133 GLY B CA 1
ATOM 2876 C C . GLY B 1 133 ? -7.598 0.862 -17.984 1 90.81 133 GLY B C 1
ATOM 2877 O O . GLY B 1 133 ? -6.637 1.545 -17.625 1 90.81 133 GLY B O 1
ATOM 2878 N N . TRP B 1 134 ? -7.586 -0.471 -17.812 1 91.38 134 TRP B N 1
ATOM 2879 C CA . TRP B 1 134 ? -6.465 -1.23 -17.266 1 91.38 134 TRP B CA 1
ATOM 2880 C C . TRP B 1 134 ? -5.516 -1.678 -18.375 1 91.38 134 TRP B C 1
ATOM 2882 O O . TRP B 1 134 ? -5.102 -2.838 -18.406 1 91.38 134 TRP B O 1
ATOM 2892 N N . ASP B 1 135 ? -5.137 -0.803 -19.203 1 89.12 135 ASP B N 1
ATOM 2893 C CA . ASP B 1 135 ? -4.25 -1.135 -20.312 1 89.12 135 ASP B CA 1
ATOM 2894 C C . ASP B 1 135 ? -2.846 -1.474 -19.812 1 89.12 135 ASP B C 1
ATOM 2896 O O . ASP 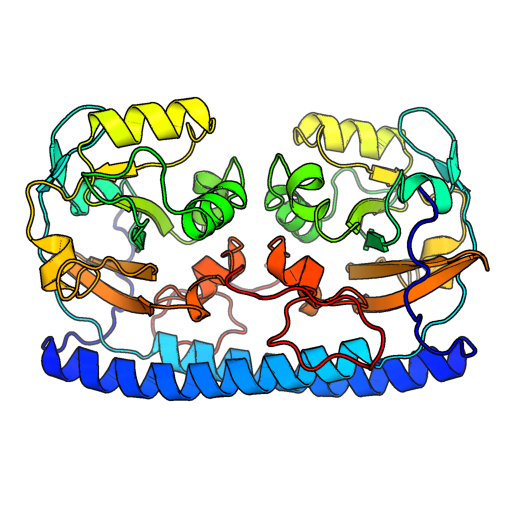B 1 135 ? -2.078 -2.141 -20.516 1 89.12 135 ASP B O 1
ATOM 2900 N N . HIS B 1 136 ? -2.57 -1.078 -18.656 1 86.94 136 HIS B N 1
ATOM 2901 C CA . HIS B 1 136 ? -1.241 -1.282 -18.094 1 86.94 136 HIS B CA 1
ATOM 2902 C C . HIS B 1 136 ? -1.16 -2.604 -17.344 1 86.94 136 HIS B C 1
ATOM 2904 O O . HIS B 1 136 ? -0.085 -2.996 -16.875 1 86.94 136 HIS B O 1
ATOM 2910 N N . LEU B 1 137 ? -2.258 -3.342 -17.188 1 91.75 137 LEU B N 1
ATOM 2911 C CA . LEU B 1 137 ? -2.281 -4.582 -16.422 1 91.75 137 LEU B CA 1
ATOM 2912 C C . LEU B 1 137 ? -2.451 -5.785 -17.344 1 91.75 137 LEU B C 1
ATOM 2914 O O . LEU B 1 137 ? -3.301 -5.777 -18.234 1 91.75 137 LEU B O 1
ATOM 2918 N N . VAL B 1 138 ? -1.618 -6.77 -17.156 1 94.88 138 VAL B N 1
ATOM 2919 C CA . VAL B 1 138 ? -1.736 -8.039 -17.875 1 94.88 138 VAL B CA 1
ATOM 2920 C C . VAL B 1 138 ? -2.814 -8.898 -17.219 1 94.88 138 VAL B C 1
ATOM 2922 O O . VAL B 1 138 ? -2.834 -9.062 -15.992 1 94.88 138 VAL B O 1
ATOM 2925 N N . TRP B 1 139 ? -3.691 -9.391 -17.984 1 96.44 139 TRP B N 1
ATOM 2926 C CA . TRP B 1 139 ? -4.809 -10.188 -17.484 1 96.44 139 TRP B CA 1
ATOM 2927 C C . TRP B 1 139 ? -5.047 -11.406 -18.375 1 96.44 139 TRP B C 1
ATOM 2929 O O . TRP B 1 139 ? -5.184 -11.273 -19.594 1 96.44 139 TRP B O 1
ATOM 2939 N N . VAL B 1 140 ? -5.082 -12.625 -17.766 1 98.06 140 VAL B N 1
ATOM 2940 C CA . VAL B 1 140 ? -5.242 -13.852 -18.531 1 98.06 140 VAL B CA 1
ATOM 2941 C C . VAL B 1 140 ? -6.418 -14.656 -18 1 98.06 140 VAL B C 1
ATOM 2943 O O . VAL B 1 140 ? -6.832 -14.469 -16.844 1 98.06 140 VAL B O 1
ATOM 2946 N N . SER B 1 141 ? -6.938 -15.531 -18.828 1 98.38 141 SER B N 1
ATOM 2947 C CA . SER B 1 141 ? -8.039 -16.406 -18.453 1 98.38 141 SER B CA 1
ATOM 2948 C C . SER B 1 141 ? -7.543 -17.828 -18.156 1 98.38 141 SER B C 1
ATOM 2950 O O . SER B 1 141 ? -6.766 -18.391 -18.922 1 98.38 141 SE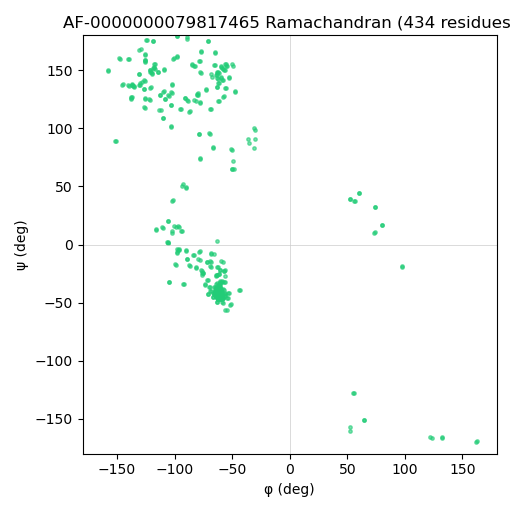R B O 1
ATOM 2952 N N . SER B 1 142 ? -7.984 -18.312 -17.031 1 97.56 142 SER B N 1
ATOM 2953 C CA . SER B 1 142 ? -7.695 -19.703 -16.688 1 97.56 142 SER B CA 1
ATOM 2954 C C . SER B 1 142 ? -8.859 -20.609 -17.062 1 97.56 142 SER B C 1
ATOM 2956 O O . SER B 1 142 ? -8.938 -21.75 -16.578 1 97.56 142 SER B O 1
ATOM 2958 N N . ALA B 1 143 ? -9.789 -20.203 -17.859 1 94.38 143 ALA B N 1
ATOM 2959 C CA . ALA B 1 143 ? -11.031 -20.906 -18.172 1 94.38 143 ALA B CA 1
ATOM 2960 C C . ALA B 1 143 ? -10.75 -22.297 -18.719 1 94.38 143 ALA B C 1
ATOM 2962 O O . ALA B 1 143 ? -11.516 -23.234 -18.469 1 94.38 143 ALA B O 1
ATOM 2963 N N . GLU B 1 144 ? -9.695 -22.516 -19.422 1 93.31 144 GLU B N 1
ATOM 2964 C CA . GLU B 1 144 ? -9.398 -23.797 -20.078 1 93.31 144 GLU B CA 1
ATOM 2965 C C . GLU B 1 144 ? -8.305 -24.547 -19.328 1 93.31 144 GLU B C 1
ATOM 2967 O O . GLU B 1 144 ? -7.531 -25.297 -19.938 1 93.31 144 GLU B O 1
ATOM 2972 N N . THR B 1 145 ? -8.109 -24.188 -18.078 1 96.12 145 THR B N 1
ATOM 2973 C CA . THR B 1 145 ? -7.109 -24.859 -17.25 1 96.12 145 THR B CA 1
ATOM 2974 C C . THR B 1 145 ? -7.711 -25.297 -15.914 1 96.12 145 THR B C 1
ATOM 2976 O O . THR B 1 145 ? -8.859 -24.969 -15.609 1 96.12 145 THR B O 1
ATOM 2979 N N . THR B 1 146 ? -7.004 -26.125 -15.148 1 96.19 146 THR B N 1
ATOM 2980 C CA . THR B 1 146 ? -7.418 -26.516 -13.805 1 96.19 146 THR B CA 1
ATOM 2981 C C . THR B 1 146 ? -6.668 -25.719 -12.75 1 96.19 146 THR B C 1
ATOM 2983 O O . THR B 1 146 ? -6.652 -26.078 -11.57 1 96.19 146 THR B O 1
ATOM 2986 N N . PHE B 1 147 ? -6.031 -24.594 -13.164 1 97.19 147 PHE B N 1
ATOM 2987 C CA . PHE B 1 147 ? -5.203 -23.781 -12.289 1 97.19 147 PHE B CA 1
ATOM 2988 C C . PHE B 1 147 ? -5.957 -23.422 -11.016 1 97.19 147 PHE B C 1
ATOM 2990 O O . PHE B 1 147 ? -5.449 -23.625 -9.906 1 97.19 147 PHE B O 1
ATOM 2997 N N . ASN B 1 148 ? -7.18 -22.875 -11.172 1 95.62 148 ASN B N 1
ATOM 2998 C CA . ASN B 1 148 ? -7.945 -22.375 -10.031 1 95.62 148 ASN B CA 1
ATOM 2999 C C . ASN B 1 148 ? -8.234 -23.484 -9.031 1 95.62 148 ASN B C 1
ATOM 3001 O O . ASN B 1 148 ? -8.031 -23.312 -7.828 1 95.62 148 ASN B O 1
ATOM 3005 N N . THR B 1 149 ? -8.68 -24.609 -9.539 1 95.25 149 THR B N 1
ATOM 3006 C CA . THR B 1 149 ? -9.023 -25.719 -8.656 1 95.25 149 THR B CA 1
ATOM 3007 C C . THR B 1 149 ? -7.766 -26.375 -8.094 1 95.25 149 THR B C 1
ATOM 3009 O O . THR B 1 149 ? -7.742 -26.797 -6.938 1 95.25 149 THR B O 1
ATOM 3012 N N . ASP B 1 150 ? -6.688 -26.438 -8.875 1 95.88 150 ASP B N 1
ATOM 3013 C CA . ASP B 1 150 ? -5.445 -27.062 -8.438 1 95.88 150 ASP B CA 1
ATOM 3014 C C . ASP B 1 150 ? -4.863 -26.344 -7.223 1 95.88 150 ASP B C 1
ATOM 3016 O O . ASP B 1 150 ? -4.297 -26.984 -6.336 1 95.88 150 ASP B O 1
ATOM 3020 N N . TRP B 1 151 ? -5.039 -25.062 -7.188 1 94.5 151 TRP B N 1
ATOM 3021 C CA . TRP B 1 151 ? -4.34 -24.297 -6.164 1 94.5 151 TRP B CA 1
ATOM 3022 C C . TRP B 1 151 ? -5.328 -23.641 -5.211 1 94.5 151 TRP B C 1
ATOM 3024 O O . TRP B 1 151 ? -4.965 -22.719 -4.473 1 94.5 151 TRP B O 1
ATOM 3034 N N . GLY B 1 152 ? -6.594 -24.047 -5.258 1 91.69 152 GLY B N 1
ATOM 3035 C CA . GLY B 1 152 ? -7.574 -23.672 -4.25 1 91.69 152 GLY B CA 1
ATOM 3036 C C . GLY B 1 152 ? -8.133 -22.281 -4.449 1 91.69 152 GLY B C 1
ATOM 3037 O O . GLY B 1 152 ? -8.703 -21.688 -3.525 1 91.69 152 GLY B O 1
ATOM 3038 N N . TRP B 1 153 ? -7.988 -21.688 -5.602 1 92.75 153 TRP B N 1
ATOM 3039 C CA . TRP B 1 153 ? -8.586 -20.391 -5.902 1 92.75 153 TRP B CA 1
ATOM 3040 C C . TRP B 1 153 ? -10.078 -20.531 -6.176 1 92.75 153 TRP B C 1
ATOM 3042 O O . TRP B 1 153 ? -10.828 -19.562 -6.098 1 92.75 153 TRP B O 1
ATOM 3052 N N . THR B 1 154 ? -10.445 -21.734 -6.555 1 93.25 154 THR B N 1
ATOM 3053 C CA . THR B 1 154 ? -11.852 -22.109 -6.664 1 93.25 154 THR B CA 1
ATOM 3054 C C . THR B 1 154 ? -12.141 -23.375 -5.848 1 93.25 154 THR B C 1
ATOM 3056 O O . THR B 1 154 ? -11.516 -24.406 -6.066 1 93.25 154 THR B O 1
ATOM 3059 N N . VAL B 1 155 ? -12.992 -23.219 -4.871 1 90.38 155 VAL B N 1
ATOM 3060 C CA . VAL B 1 155 ? -13.438 -24.328 -4.027 1 90.38 155 VAL B CA 1
ATOM 3061 C C . VAL B 1 155 ? -14.969 -24.406 -4.035 1 90.38 155 VAL B C 1
ATOM 3063 O O . VAL B 1 155 ? -15.641 -23.406 -3.789 1 90.38 155 VAL B O 1
ATOM 3066 N N . ASP B 1 156 ? -15.5 -25.531 -4.359 1 90.06 156 ASP B N 1
ATOM 3067 C CA . ASP B 1 156 ? -16.953 -25.719 -4.441 1 90.06 156 ASP B CA 1
ATOM 3068 C C . ASP B 1 156 ? -17.594 -24.656 -5.328 1 90.06 156 ASP B C 1
ATOM 3070 O O . ASP B 1 156 ? -18.578 -24.016 -4.934 1 90.06 156 ASP B O 1
ATOM 3074 N N . GLU B 1 157 ? -16.938 -24.359 -6.352 1 86 157 GLU B N 1
ATOM 3075 C CA . GLU B 1 157 ? -17.406 -23.469 -7.41 1 86 157 GLU B CA 1
ATOM 3076 C C . GLU B 1 157 ? -17.391 -22.016 -6.957 1 86 157 GLU B C 1
ATOM 3078 O O . GLU B 1 157 ? -18 -21.156 -7.598 1 86 157 GLU B O 1
ATOM 3083 N N . GLN B 1 158 ? -16.797 -21.859 -5.855 1 87.44 158 GLN B N 1
ATOM 3084 C CA . GLN B 1 158 ? -16.672 -20.484 -5.375 1 87.44 158 GLN B CA 1
ATOM 3085 C C . GLN B 1 158 ? -15.234 -19.984 -5.488 1 87.44 158 GLN B C 1
ATOM 3087 O O . GLN B 1 158 ? -14.305 -20.641 -5.008 1 87.44 158 GLN B O 1
ATOM 3092 N N . ASP B 1 159 ? -15.125 -18.922 -6.125 1 89.81 159 ASP B N 1
ATOM 3093 C CA . ASP B 1 159 ? -13.797 -18.344 -6.293 1 89.81 159 ASP B CA 1
ATOM 3094 C C . ASP B 1 159 ? -13.344 -17.625 -5.023 1 89.81 159 ASP B C 1
ATOM 3096 O O . ASP B 1 159 ? -14.172 -17.141 -4.25 1 89.81 159 ASP B O 1
ATOM 3100 N N . GLN B 1 160 ? -12.078 -17.641 -4.812 1 86.69 160 GLN B N 1
ATOM 3101 C CA . GLN B 1 160 ? -11.438 -16.938 -3.713 1 86.69 160 GLN B CA 1
ATOM 3102 C C . GLN B 1 160 ? -10.398 -15.938 -4.23 1 86.69 160 GLN B C 1
ATOM 3104 O O . GLN B 1 160 ? -9.656 -16.25 -5.16 1 86.69 160 GLN B O 1
ATOM 3109 N N . PRO B 1 161 ? -10.469 -14.773 -3.652 1 88.38 161 PRO B N 1
ATOM 3110 C CA . PRO B 1 161 ? -9.438 -13.805 -4.055 1 88.38 161 PRO B CA 1
ATOM 3111 C C . PRO B 1 161 ? -8.094 -14.07 -3.387 1 88.38 161 PRO B C 1
ATOM 3113 O O . PRO B 1 161 ? -8.031 -14.711 -2.332 1 88.38 161 PRO B O 1
ATOM 3116 N N . GLY B 1 162 ? -7.082 -13.586 -4 1 88 162 GLY B N 1
ATOM 3117 C CA . GLY B 1 162 ? -5.762 -13.703 -3.398 1 88 162 GLY B CA 1
ATOM 3118 C C . GLY B 1 162 ? -4.633 -13.484 -4.387 1 88 162 GLY B C 1
ATOM 3119 O O . GLY B 1 162 ? -4.852 -12.969 -5.484 1 88 162 GLY B O 1
ATOM 3120 N N . TYR B 1 163 ? -3.363 -13.82 -3.902 1 91 163 TYR B N 1
ATOM 3121 C CA . TYR B 1 163 ? -2.158 -13.609 -4.695 1 91 163 TYR B CA 1
ATOM 3122 C C . TYR B 1 163 ? -1.223 -14.805 -4.602 1 91 163 TYR B C 1
ATOM 3124 O O . TYR B 1 163 ? -1.043 -15.375 -3.523 1 91 163 TYR B O 1
ATOM 3132 N N . SER B 1 164 ? -0.701 -15.156 -5.723 1 92.69 164 SER B N 1
ATOM 3133 C CA . SER B 1 164 ? 0.387 -16.125 -5.785 1 92.69 164 SER B CA 1
ATOM 3134 C C . SER B 1 164 ? 1.719 -15.445 -6.078 1 92.69 164 SER B C 1
ATOM 3136 O O . SER B 1 164 ? 1.814 -14.625 -6.992 1 92.69 164 SER B O 1
ATOM 3138 N N . TYR B 1 165 ? 2.668 -15.727 -5.281 1 91.44 165 TYR B N 1
ATOM 3139 C CA . TYR B 1 165 ? 4.035 -15.273 -5.52 1 91.44 165 TYR B CA 1
ATOM 3140 C C . TYR B 1 165 ? 4.902 -16.406 -6.051 1 91.44 165 TYR B C 1
ATOM 3142 O O . TYR B 1 165 ? 5.066 -17.438 -5.387 1 91.44 165 TYR B O 1
ATOM 3150 N N . LEU B 1 166 ? 5.457 -16.203 -7.281 1 95.62 166 LEU B N 1
ATOM 3151 C CA . LEU B 1 166 ? 6.137 -17.281 -7.996 1 95.62 166 LEU B CA 1
ATOM 3152 C C . LEU B 1 166 ? 7.586 -16.906 -8.289 1 95.62 166 LEU B C 1
ATOM 3154 O O . LEU B 1 166 ? 7.91 -15.727 -8.43 1 95.62 166 LEU B O 1
ATOM 3158 N N . LEU B 1 167 ? 8.438 -17.891 -8.32 1 91.44 167 LEU B N 1
ATOM 3159 C CA . LEU B 1 167 ? 9.844 -17.766 -8.688 1 91.44 167 LEU B CA 1
ATOM 3160 C C . LEU B 1 167 ? 10.172 -18.672 -9.875 1 91.44 167 LEU B C 1
ATOM 3162 O O . LEU B 1 167 ? 9.797 -19.844 -9.891 1 91.44 167 LEU B O 1
ATOM 3166 N N . ARG B 1 168 ? 10.688 -18.109 -10.867 1 95.12 168 ARG B N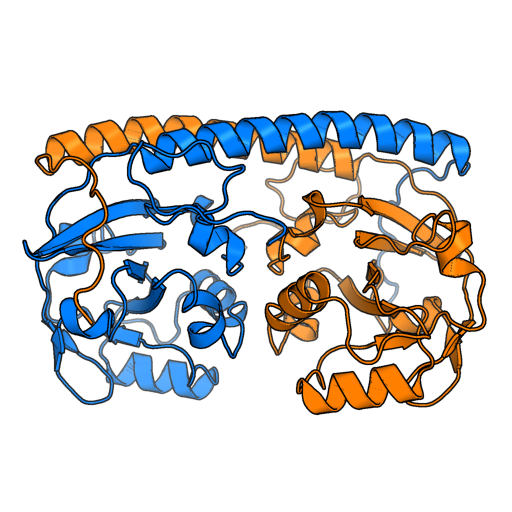 1
ATOM 3167 C CA . ARG B 1 168 ? 11.195 -18.859 -12.008 1 95.12 168 ARG B CA 1
ATOM 3168 C C . ARG B 1 168 ? 12.672 -19.203 -11.828 1 95.12 168 ARG B C 1
ATOM 3170 O O . ARG B 1 168 ? 13.484 -18.328 -11.5 1 95.12 168 ARG B O 1
ATOM 3177 N N . THR B 1 169 ? 13.031 -20.422 -11.938 1 91.38 169 THR B N 1
ATOM 3178 C CA . THR B 1 169 ? 14.406 -20.906 -11.898 1 91.38 169 THR B CA 1
ATOM 3179 C C . THR B 1 169 ? 14.734 -21.719 -13.148 1 91.38 169 THR B C 1
ATOM 3181 O O . THR B 1 169 ? 13.891 -21.875 -14.031 1 91.38 169 THR B O 1
ATOM 3184 N N . ASP B 1 170 ? 15.961 -22.141 -13.266 1 92.44 170 ASP B N 1
ATOM 3185 C CA . ASP B 1 170 ? 16.359 -23 -14.367 1 92.44 170 ASP B CA 1
ATOM 3186 C C . ASP B 1 170 ? 15.609 -24.344 -14.312 1 92.44 170 ASP B C 1
ATOM 3188 O O . ASP B 1 170 ? 15.5 -25.031 -15.328 1 92.44 170 ASP B O 1
ATOM 3192 N N . ASP B 1 171 ? 15.062 -24.688 -13.141 1 94.31 171 ASP B N 1
ATOM 3193 C CA . ASP B 1 171 ? 14.414 -25.984 -12.938 1 94.31 171 ASP B CA 1
ATOM 3194 C C . ASP B 1 171 ? 12.906 -25.875 -13.125 1 94.31 171 ASP B C 1
ATOM 3196 O O . ASP B 1 171 ? 12.188 -26.875 -13.008 1 94.31 171 ASP B O 1
ATOM 3200 N N . GLY B 1 172 ? 12.406 -24.688 -13.344 1 96.81 172 GLY B N 1
ATOM 3201 C CA . GLY B 1 172 ? 10.977 -24.516 -13.516 1 96.81 172 GLY B CA 1
ATOM 3202 C C . GLY B 1 172 ? 10.406 -23.375 -12.695 1 96.81 172 GLY B C 1
ATOM 3203 O O . GLY B 1 172 ? 11.133 -22.469 -12.297 1 96.81 172 GLY B O 1
ATOM 3204 N N . ILE B 1 173 ? 9.047 -23.375 -12.602 1 97.5 173 ILE B N 1
ATOM 3205 C CA . ILE B 1 173 ? 8.352 -22.344 -11.852 1 97.5 173 ILE B CA 1
ATOM 3206 C C . ILE B 1 173 ? 7.914 -22.906 -10.492 1 97.5 173 ILE B C 1
ATOM 3208 O O . ILE B 1 173 ? 7.465 -24.047 -10.398 1 97.5 173 ILE B O 1
ATOM 3212 N N . PHE B 1 174 ? 8.078 -22.094 -9.477 1 96.38 174 PHE B N 1
ATOM 3213 C CA . PHE B 1 174 ? 7.773 -22.531 -8.117 1 96.38 174 PHE B CA 1
ATOM 3214 C C . PHE B 1 174 ? 6.879 -21.516 -7.414 1 96.38 174 PHE B C 1
ATOM 3216 O O . PHE B 1 174 ? 7.035 -20.297 -7.602 1 96.38 174 PHE B O 1
ATOM 3223 N N . LEU B 1 175 ? 5.914 -22 -6.672 1 97 175 LEU B N 1
ATOM 3224 C CA . LEU B 1 175 ? 5.164 -21.188 -5.727 1 97 175 LEU B CA 1
ATOM 3225 C C . LEU B 1 175 ? 5.969 -20.953 -4.449 1 97 175 LEU B C 1
ATOM 3227 O O . LEU B 1 175 ? 6.398 -21.906 -3.799 1 97 175 LEU B O 1
ATOM 3231 N N . THR B 1 176 ? 6.223 -19.719 -4.074 1 91.69 176 THR B N 1
ATOM 3232 C CA . THR B 1 176 ? 7.02 -19.391 -2.9 1 91.69 176 THR B CA 1
ATOM 3233 C C . THR B 1 176 ? 6.133 -18.906 -1.759 1 91.69 176 THR B C 1
ATOM 3235 O O . THR B 1 176 ? 6.492 -19.031 -0.586 1 91.69 176 THR B O 1
ATOM 3238 N N . TYR B 1 177 ? 5.035 -18.25 -2.104 1 91.31 177 TYR B N 1
ATOM 3239 C CA . TYR B 1 177 ? 4.102 -17.719 -1.118 1 91.31 177 TYR B CA 1
ATOM 3240 C C . TYR B 1 177 ? 2.723 -17.516 -1.73 1 91.31 177 TYR B C 1
ATOM 3242 O O . TYR B 1 177 ? 2.598 -17.297 -2.939 1 91.31 177 TYR B O 1
ATOM 3250 N N . ARG B 1 178 ? 1.708 -17.641 -0.927 1 90.56 178 ARG B N 1
ATOM 3251 C CA . ARG B 1 178 ? 0.331 -17.406 -1.349 1 90.56 178 ARG B CA 1
ATOM 3252 C C . ARG B 1 178 ? -0.489 -16.797 -0.218 1 90.56 178 ARG B C 1
ATOM 3254 O O . ARG B 1 178 ? -0.323 -17.156 0.947 1 90.56 178 ARG B O 1
ATOM 3261 N N . THR B 1 179 ? -1.24 -15.883 -0.554 1 86 179 THR B N 1
ATOM 3262 C CA . THR B 1 179 ? -2.162 -15.297 0.41 1 86 179 THR B CA 1
ATOM 3263 C C . THR B 1 179 ? -3.59 -15.305 -0.129 1 86 179 THR B C 1
ATOM 3265 O O . THR B 1 179 ? -3.811 -15.055 -1.316 1 86 179 THR B O 1
ATOM 3268 N N . GLN B 1 180 ? -4.5 -15.734 0.748 1 79.19 180 GLN B N 1
ATOM 3269 C CA . GLN B 1 180 ? -5.914 -15.812 0.402 1 79.19 180 GLN B CA 1
ATOM 3270 C C . GLN B 1 180 ? -6.75 -14.914 1.31 1 79.19 180 GLN B C 1
ATOM 3272 O O . GLN B 1 180 ? -6.254 -14.406 2.318 1 79.19 180 GLN B O 1
ATOM 3277 N N . ARG B 1 181 ? -8.039 -14.773 1.105 1 61.84 181 ARG B N 1
ATOM 3278 C CA . ARG B 1 181 ? -9.07 -14.094 1.889 1 61.84 181 ARG B CA 1
ATOM 3279 C C . ARG B 1 181 ? -8.656 -12.664 2.201 1 61.84 181 ARG B C 1
ATOM 3281 O O . ARG B 1 181 ? -7.844 -12.07 1.484 1 61.84 181 ARG B O 1
ATOM 3288 N N . ARG B 1 182 ? -9.188 -11.984 3.168 1 52.25 182 ARG B N 1
ATOM 3289 C CA . ARG B 1 182 ? -9.141 -10.562 3.498 1 52.25 182 ARG B CA 1
ATOM 3290 C C . ARG B 1 182 ? -7.695 -10.094 3.654 1 52.25 182 ARG B C 1
ATOM 3292 O O . ARG B 1 182 ? -7.441 -8.891 3.756 1 52.25 182 ARG B O 1
ATOM 3299 N N . GLY B 1 183 ? -6.77 -11 3.922 1 46.56 183 GLY B N 1
ATOM 3300 C CA . GLY B 1 183 ? -5.398 -10.523 4.016 1 46.56 183 GLY B CA 1
ATOM 3301 C C . GLY B 1 183 ? -4.898 -9.875 2.738 1 46.56 183 GLY B C 1
ATOM 3302 O O . GLY B 1 183 ? -3.822 -9.281 2.719 1 46.56 183 GLY B O 1
ATOM 3303 N N . THR B 1 184 ? -5.738 -10.211 1.839 1 45.06 184 THR B N 1
ATOM 3304 C CA . THR B 1 184 ? -5.262 -9.914 0.494 1 45.06 184 THR B CA 1
ATOM 3305 C C . THR B 1 184 ? -5.379 -8.414 0.203 1 45.06 184 THR B C 1
ATOM 3307 O O . THR B 1 184 ? -4.836 -7.93 -0.792 1 45.06 184 THR B O 1
ATOM 3310 N N . GLU B 1 185 ? -6.34 -7.883 0.949 1 44.47 185 GLU B N 1
ATOM 3311 C CA . GLU B 1 185 ? -6.582 -6.559 0.384 1 44.47 185 GLU B CA 1
ATOM 3312 C C . GLU B 1 185 ? -5.348 -5.672 0.512 1 44.47 185 GLU B C 1
ATOM 3314 O O . GLU B 1 185 ? -5.465 -4.445 0.615 1 44.47 185 GLU B O 1
ATOM 3319 N N . ALA B 1 186 ? -4.277 -6.359 1.069 1 44.38 186 ALA B N 1
ATOM 3320 C CA . ALA B 1 186 ? -3.162 -5.414 1.046 1 44.38 186 ALA B CA 1
ATOM 3321 C C . ALA B 1 186 ? -3.021 -4.766 -0.328 1 44.38 186 ALA B C 1
ATOM 3323 O O . ALA B 1 186 ? -2.707 -5.441 -1.311 1 44.38 186 ALA B O 1
ATOM 3324 N N . HIS B 1 187 ? -4.152 -3.984 -0.579 1 50.34 187 HIS B N 1
ATOM 3325 C CA . HIS B 1 187 ? -3.924 -3.119 -1.73 1 50.34 187 HIS B CA 1
ATOM 3326 C C . HIS B 1 187 ? -2.457 -2.721 -1.839 1 50.34 187 HIS B C 1
ATOM 3328 O O . HIS B 1 187 ? -1.894 -2.146 -0.905 1 50.34 187 HIS B O 1
ATOM 3334 N N . LEU B 1 188 ? -1.723 -3.652 -2.453 1 54.31 188 LEU B N 1
ATOM 3335 C CA . LEU B 1 188 ? -0.274 -3.814 -2.422 1 54.31 188 LEU B CA 1
ATOM 3336 C C . LEU B 1 188 ? 0.42 -2.65 -3.121 1 54.31 188 LEU B C 1
ATOM 3338 O O . LEU B 1 188 ? 0.442 -2.586 -4.352 1 54.31 188 LEU B O 1
ATOM 3342 N N . PRO B 1 189 ? 0.565 -1.562 -2.25 1 65.06 189 PRO B N 1
ATOM 3343 C CA . PRO B 1 189 ? 1.631 -0.733 -2.82 1 65.06 189 PRO B CA 1
ATOM 3344 C C . PRO B 1 189 ? 2.873 -1.542 -3.188 1 65.06 189 PRO B C 1
ATOM 3346 O O . PRO B 1 189 ? 3.041 -2.67 -2.719 1 65.06 189 PRO B O 1
ATOM 3349 N N . VAL B 1 190 ? 3.65 -1.068 -4.156 1 63.81 190 VAL B N 1
ATOM 3350 C CA . VAL B 1 190 ? 4.84 -1.712 -4.703 1 63.81 190 VAL B CA 1
ATOM 3351 C C . VAL B 1 190 ? 5.688 -2.283 -3.568 1 63.81 190 VAL B C 1
ATOM 3353 O O . VAL B 1 190 ? 6.133 -3.432 -3.637 1 63.81 190 VAL B O 1
ATOM 3356 N N . ALA B 1 191 ? 5.777 -1.54 -2.469 1 66.31 191 ALA B N 1
ATOM 3357 C CA . ALA B 1 191 ? 6.594 -2.006 -1.354 1 66.31 191 ALA B CA 1
ATOM 3358 C C . ALA B 1 191 ? 5.98 -3.242 -0.702 1 66.31 191 ALA B C 1
ATOM 3360 O O . ALA B 1 191 ? 6.699 -4.172 -0.324 1 66.31 191 ALA B O 1
ATOM 3361 N N . ALA B 1 192 ? 4.664 -3.244 -0.57 1 71.31 192 ALA B N 1
ATOM 3362 C CA . ALA B 1 192 ? 3.975 -4.395 0.013 1 71.31 192 ALA B CA 1
ATOM 3363 C C . ALA B 1 192 ? 4.113 -5.625 -0.876 1 71.31 192 ALA B C 1
ATOM 3365 O O . ALA B 1 192 ? 4.227 -6.75 -0.379 1 71.31 192 ALA B O 1
ATOM 3366 N N . ILE B 1 193 ? 4.09 -5.426 -2.15 1 71.31 193 ILE B N 1
ATOM 3367 C CA . ILE B 1 193 ? 4.312 -6.512 -3.1 1 71.31 193 ILE B CA 1
ATOM 3368 C C . ILE B 1 193 ? 5.723 -7.07 -2.926 1 71.31 193 ILE B C 1
ATOM 3370 O O . ILE B 1 193 ? 5.898 -8.273 -2.752 1 71.31 193 ILE B O 1
ATOM 3374 N N . TRP B 1 194 ? 6.758 -6.195 -2.9 1 65.5 194 TRP B N 1
ATOM 3375 C CA . TRP B 1 194 ? 8.141 -6.641 -2.744 1 65.5 194 TRP B CA 1
ATOM 3376 C C . TRP B 1 194 ? 8.32 -7.414 -1.443 1 65.5 194 TRP B C 1
ATOM 3378 O O . TRP B 1 194 ? 8.961 -8.469 -1.424 1 65.5 194 TRP B O 1
ATOM 3388 N N . ASP B 1 195 ? 7.711 -6.945 -0.406 1 68.44 195 ASP B N 1
ATOM 3389 C CA . ASP B 1 195 ? 7.863 -7.559 0.911 1 68.44 195 ASP B CA 1
ATOM 3390 C C . ASP B 1 195 ? 7.363 -9 0.907 1 68.44 195 ASP B C 1
ATOM 3392 O O . ASP B 1 195 ? 7.82 -9.82 1.705 1 68.44 195 ASP B O 1
ATOM 3396 N N . ARG B 1 196 ? 6.441 -9.312 -0.014 1 71.5 196 ARG B N 1
ATOM 3397 C CA . ARG B 1 196 ? 5.816 -10.633 -0.001 1 71.5 196 ARG B CA 1
ATOM 3398 C C . ARG B 1 196 ? 6.484 -11.57 -1.003 1 71.5 196 ARG B C 1
ATOM 3400 O O . ARG B 1 196 ? 6.164 -12.758 -1.059 1 71.5 196 ARG B O 1
ATOM 3407 N N . THR B 1 197 ? 7.387 -10.984 -1.787 1 66.69 197 THR B N 1
ATOM 3408 C CA . THR B 1 197 ? 8.141 -11.836 -2.691 1 66.69 197 THR B CA 1
ATOM 3409 C C . THR B 1 197 ? 9.234 -12.602 -1.936 1 66.69 197 THR B C 1
ATOM 3411 O O . THR B 1 197 ? 9.547 -12.266 -0.792 1 66.69 197 THR B O 1
ATOM 3414 N N . VAL B 1 198 ? 9.781 -13.555 -2.516 1 68.69 198 VAL B N 1
ATOM 3415 C CA . VAL B 1 198 ? 10.742 -14.469 -1.903 1 68.69 198 VAL B CA 1
ATOM 3416 C C . VAL B 1 198 ? 11.961 -13.68 -1.43 1 68.69 198 VAL B C 1
ATOM 3418 O O . VAL B 1 198 ? 12.539 -13.992 -0.385 1 68.69 198 VAL B O 1
ATOM 3421 N N . TYR B 1 199 ? 12.328 -12.656 -2.082 1 67.19 199 TYR B N 1
ATOM 3422 C CA . TYR B 1 199 ? 13.578 -11.969 -1.767 1 67.19 199 TYR B CA 1
ATOM 3423 C C . TYR B 1 199 ? 13.305 -10.656 -1.034 1 67.19 199 TYR B C 1
ATOM 3425 O O . TYR B 1 199 ? 14.234 -9.914 -0.713 1 67.19 199 TYR B O 1
ATOM 3433 N N . GLY B 1 200 ? 11.945 -10.43 -0.804 1 62.88 200 GLY B N 1
ATOM 3434 C CA . GLY B 1 200 ? 11.586 -9.211 -0.088 1 62.88 200 GLY B CA 1
ATOM 3435 C C . GLY B 1 200 ? 11.93 -7.949 -0.85 1 62.88 200 GLY B C 1
ATOM 3436 O O . GLY B 1 200 ? 11.805 -7.902 -2.076 1 62.88 200 GLY B O 1
ATOM 3437 N N . ARG B 1 201 ? 12.219 -6.855 -0.094 1 56.47 201 ARG B N 1
ATOM 3438 C CA . ARG B 1 201 ? 12.602 -5.574 -0.672 1 56.47 201 ARG B CA 1
ATOM 3439 C C . ARG B 1 201 ? 14.07 -5.586 -1.106 1 56.47 201 ARG B C 1
ATOM 3441 O O . ARG B 1 201 ? 14.531 -4.66 -1.776 1 56.47 201 ARG B O 1
ATOM 3448 N N . GLN B 1 202 ? 14.688 -6.668 -0.759 1 58.59 202 GLN B N 1
ATOM 3449 C CA . GLN B 1 202 ? 16.078 -6.883 -1.141 1 58.59 202 GLN B CA 1
ATOM 3450 C C . GLN B 1 202 ? 16.969 -5.742 -0.652 1 58.59 202 GLN B C 1
ATOM 3452 O O . GLN B 1 202 ? 17.797 -5.227 -1.406 1 58.59 202 GLN B O 1
ATOM 3457 N N . GLN B 1 203 ? 16.625 -5.238 0.602 1 58.84 203 GLN B N 1
ATOM 3458 C CA . GLN B 1 203 ? 17.422 -4.227 1.273 1 58.84 203 GLN B CA 1
ATOM 3459 C C . GLN B 1 203 ? 18.156 -4.82 2.475 1 58.84 203 GLN B C 1
ATOM 3461 O O . GLN B 1 203 ? 17.688 -5.789 3.078 1 58.84 203 GLN B O 1
ATOM 3466 N N . ASP B 1 204 ? 19.359 -4.23 2.807 1 62.03 204 ASP B N 1
ATOM 3467 C CA . ASP B 1 204 ? 20.266 -4.824 3.781 1 62.03 204 ASP B CA 1
ATOM 3468 C C . ASP B 1 204 ? 19.672 -4.762 5.188 1 62.03 204 ASP B C 1
ATOM 3470 O O . ASP B 1 204 ? 20.109 -5.492 6.082 1 62.03 204 ASP B O 1
ATOM 3474 N N . PHE B 1 205 ? 18.703 -3.992 5.375 1 58.56 205 PHE B N 1
ATOM 3475 C CA . PHE B 1 205 ? 18.109 -3.957 6.707 1 58.56 205 PHE B CA 1
ATOM 3476 C C . PHE B 1 205 ? 17.203 -5.164 6.93 1 58.56 205 PHE B C 1
ATOM 3478 O O . PHE B 1 205 ? 16.906 -5.52 8.07 1 58.56 205 PHE B O 1
ATOM 3485 N N . GLU B 1 206 ? 16.922 -5.812 5.832 1 58 206 GLU B N 1
ATOM 3486 C CA . GLU B 1 206 ? 16.031 -6.961 5.941 1 58 206 GLU B CA 1
ATOM 3487 C C . GLU B 1 206 ? 16.781 -8.195 6.434 1 58 206 GLU B C 1
ATOM 3489 O O . GLU B 1 206 ? 17.922 -8.438 6.039 1 58 206 GLU B O 1
ATOM 3494 N N . ASP B 1 207 ? 16.234 -8.836 7.488 1 69.88 207 ASP B N 1
ATOM 3495 C CA . ASP B 1 207 ? 16.719 -10.164 7.859 1 69.88 207 ASP B CA 1
ATOM 3496 C C . ASP B 1 207 ? 16.297 -11.203 6.82 1 69.88 207 ASP B C 1
ATOM 3498 O O . ASP B 1 207 ? 15.172 -11.695 6.836 1 69.88 207 ASP B O 1
ATOM 3502 N N . SER B 1 208 ? 17.219 -11.508 5.852 1 59.62 208 SER B N 1
ATOM 3503 C CA . SER B 1 208 ? 16.984 -12.461 4.77 1 59.62 208 SER B CA 1
ATOM 3504 C C . SER B 1 208 ? 17.953 -13.633 4.84 1 59.62 208 SER B C 1
ATOM 3506 O O . SER B 1 208 ? 19.047 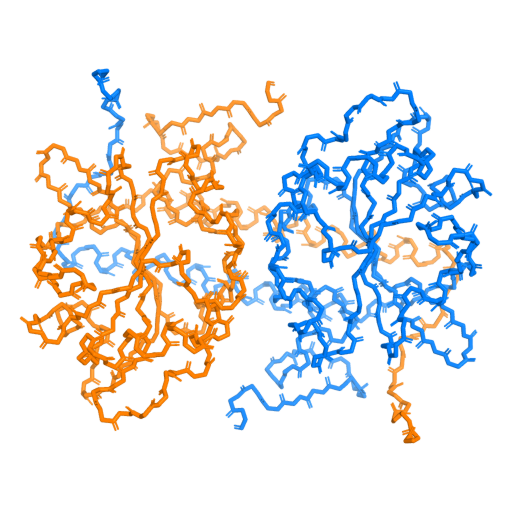-13.508 5.426 1 59.62 208 SER B O 1
ATOM 3508 N N . PRO B 1 209 ? 17.578 -14.844 4.324 1 60.84 209 PRO B N 1
ATOM 3509 C CA . PRO B 1 209 ? 18.516 -15.961 4.27 1 60.84 209 PRO B CA 1
ATOM 3510 C C . PRO B 1 209 ? 19.797 -15.625 3.516 1 60.84 209 PRO B C 1
ATOM 3512 O O . PRO B 1 209 ? 19.812 -14.703 2.693 1 60.84 209 PRO B O 1
ATOM 3515 N N . GLN B 1 210 ? 20.844 -16.344 3.842 1 69.88 210 GLN B N 1
ATOM 3516 C CA . GLN B 1 210 ? 22.094 -16.188 3.098 1 69.88 210 GLN B CA 1
ATOM 3517 C C . GLN B 1 210 ? 21.875 -16.406 1.604 1 69.88 210 GLN B C 1
ATOM 3519 O O . GLN B 1 210 ? 21.172 -17.344 1.209 1 69.88 210 GLN B O 1
ATOM 3524 N N . GLY B 1 211 ? 22.422 -15.555 0.776 1 73.25 211 GLY B N 1
ATOM 3525 C CA . GLY B 1 211 ? 22.344 -15.742 -0.664 1 73.25 211 GLY B CA 1
ATOM 3526 C C . GLY B 1 211 ? 21.219 -14.938 -1.304 1 73.25 211 GLY B C 1
ATOM 3527 O O . GLY B 1 211 ? 21.203 -14.773 -2.525 1 73.25 211 GLY B O 1
ATOM 3528 N N . TRP B 1 212 ? 20.266 -14.531 -0.414 1 65.88 212 TRP B N 1
ATOM 3529 C CA . TRP B 1 212 ? 19.234 -13.648 -0.955 1 65.88 212 TRP B CA 1
ATOM 3530 C C . TRP B 1 212 ? 19.844 -12.328 -1.429 1 65.88 212 TRP B C 1
ATOM 3532 O O . TRP B 1 212 ? 20.75 -11.797 -0.793 1 65.88 212 TRP B O 1
ATOM 3542 N N . PRO B 1 213 ? 19.438 -11.859 -2.615 1 68.81 213 PRO B N 1
ATOM 3543 C CA . PRO B 1 213 ? 19.938 -10.562 -3.076 1 68.81 213 PRO B CA 1
ATOM 3544 C C . PRO B 1 213 ? 19.547 -9.414 -2.156 1 68.81 213 PRO B C 1
ATOM 3546 O O . PRO B 1 213 ? 18.391 -9.328 -1.731 1 68.81 213 PRO B O 1
ATOM 3549 N N . GLN B 1 214 ? 20.469 -8.68 -1.671 1 66.31 214 GLN B N 1
ATOM 3550 C CA . GLN B 1 214 ? 20.219 -7.473 -0.887 1 66.31 214 GLN B CA 1
ATOM 3551 C C . GLN B 1 214 ? 21.156 -6.34 -1.314 1 66.31 214 GLN B C 1
ATOM 3553 O O . GLN B 1 214 ? 22.297 -6.582 -1.708 1 66.31 214 GLN B O 1
ATOM 3558 N N . GLU B 1 215 ? 20.609 -5.172 -1.406 1 67.19 215 GLU B N 1
ATOM 3559 C CA . GLU B 1 215 ? 21.375 -3.957 -1.69 1 67.19 215 GLU B CA 1
ATOM 3560 C C . GLU B 1 215 ? 21.281 -2.963 -0.538 1 67.19 215 GLU B C 1
ATOM 3562 O O . GLU B 1 215 ? 20.328 -3.01 0.252 1 67.19 215 GLU B O 1
ATOM 3567 N N . PRO B 1 216 ? 22.172 -2.113 -0.345 1 61.41 216 PRO B N 1
ATOM 3568 C CA . PRO B 1 216 ? 22.109 -1.102 0.711 1 61.41 216 PRO B CA 1
ATOM 3569 C C . PRO B 1 216 ? 20.859 -0.224 0.609 1 61.41 216 PRO B C 1
ATOM 3571 O O . PRO B 1 216 ? 20.453 0.139 -0.495 1 61.41 216 PRO B O 1
ATOM 3574 N N . THR B 1 217 ? 20.062 -0.056 1.665 1 50.75 217 THR B N 1
ATOM 3575 C CA . THR B 1 217 ? 18.859 0.755 1.726 1 50.75 217 THR B CA 1
ATOM 3576 C C . THR B 1 217 ? 19.156 2.197 1.321 1 50.75 217 THR B C 1
ATOM 3578 O O . THR B 1 217 ? 18.391 2.805 0.568 1 50.75 217 THR B O 1
ATOM 3581 N N . TYR B 1 218 ? 20.016 2.881 1.886 1 47.69 218 TYR B N 1
ATOM 3582 C CA . TYR B 1 218 ? 20.391 4.262 1.587 1 47.69 218 TYR B CA 1
ATOM 3583 C C . TYR B 1 218 ? 21.562 4.312 0.614 1 47.69 218 TYR B C 1
ATOM 3585 O O . TYR B 1 218 ? 22.188 5.359 0.448 1 47.69 218 TYR B O 1
ATOM 3593 N N . GLY B 1 219 ? 21.453 3.533 -0.586 1 41.5 219 GLY B N 1
ATOM 3594 C CA . GLY B 1 219 ? 22.578 3.574 -1.511 1 41.5 219 GLY B CA 1
ATOM 3595 C C . GLY B 1 219 ? 23.938 3.547 -0.814 1 41.5 219 GLY B C 1
ATOM 3596 O O . GLY B 1 219 ? 24.031 3.85 0.376 1 41.5 219 GLY B O 1
#

pLDDT: mean 84.21, std 15.11, range [26.84, 98.38]

Foldseek 3Di:
DPPPPDDDDDDDDPVVVVVVVVVVVVVVVVVVVVLLVVLQVLLPFDKAADDQDWWAFPVGIDTPVVQLPVFFKEKEKEWEDAQPDLATDPLSLVLLLLQDLVNVVLLPVNRYGYAYEYLHDNVSVVVRCVVSVVPSHTYTYCVVDCVCVVVVCADPNDGWTWIWMWGQDPVHIITSDIDTDPVHSPSDDSQNVQSNHSLHPQDPVRNHDPPRRHDHPVD/DPPPPDDDDDDDDPVVVVVVVVVVVVVVVVVVVVLLVVLQVLLPFDKAADDQDWWAWPVGIDTPVVQLPVFFKEKEKEWEDAQPDLATDPLSLVLLLLQDLVNVVLLPVNRYGYAYEYQHDNVSVVVNCVVSVVPSHTYTHCVVDCVCVVVVCADPNDGWTWIWMWGQDPVHIITSDIDTDPVHSCSDDSQNVQSNHSLHPQDPVRNHDPPRRHDHPVD

Solvent-accessible surface area (backbone atoms only — not comparable to full-atom values): 23594 Å² total; per-residue (Å²): 127,82,70,77,81,58,62,70,62,57,78,42,55,64,67,60,39,52,55,53,47,51,56,52,50,52,54,49,49,51,50,50,54,49,48,48,52,52,40,27,54,53,38,64,40,49,21,22,80,47,80,74,46,63,29,33,34,93,91,38,80,38,40,52,68,61,64,21,66,95,32,47,22,30,41,38,32,36,38,41,24,56,68,85,50,92,63,64,35,65,70,47,48,50,42,59,60,51,43,25,73,54,44,64,69,70,33,42,88,74,30,34,27,66,38,35,37,23,48,22,52,49,71,58,52,50,52,50,36,60,76,70,64,41,81,76,55,49,59,32,12,38,57,85,46,60,60,44,56,73,71,58,32,31,53,96,88,37,70,40,46,27,40,38,25,33,39,54,55,99,90,42,42,25,43,47,42,74,43,56,58,81,75,41,60,58,45,53,21,71,62,56,48,27,43,59,34,68,55,33,72,30,29,58,84,54,65,63,57,88,56,49,65,57,40,66,73,80,108,127,83,69,78,81,58,62,69,62,59,78,42,55,63,69,59,39,52,56,52,48,52,55,51,49,54,54,51,49,49,50,49,54,49,48,49,52,53,39,27,54,54,38,66,40,49,21,21,79,48,81,73,47,64,30,34,35,92,88,38,78,38,41,52,68,61,62,23,67,95,31,46,22,30,40,40,33,37,37,43,25,58,67,85,50,93,62,64,36,65,70,47,48,52,42,58,60,52,42,25,74,53,43,62,69,71,32,42,87,74,30,35,26,64,37,34,37,23,49,22,52,48,69,58,53,51,52,51,34,60,75,69,63,42,82,77,55,51,60,33,12,40,56,85,48,61,61,44,58,74,72,60,34,31,53,95,88,37,69,39,46,27,38,38,25,33,40,55,53,98,89,43,41,25,43,46,40,72,44,55,58,82,73,38,64,55,47,53,22,70,64,55,48,29,43,59,33,67,55,33,75,30,30,58,84,54,67,60,58,88,57,48,64,59,40,63,74,81,108

Nearest PDB structures (foldseek):
  5k1g-assembly1_A-2  TM=7.494E-01  e=3.415E-04  Vibrio vulnificus MO6-24/O
  4yod-assembly1_A  TM=5.833E-01  e=2.128E-05  Bacteroides caccae ATCC 43185
  2jsz-assembly1_A  TM=6.164E-01  e=1.868E-04  unclassified
  3eur-assembly1_A  TM=6.579E-01  e=5.877E-04  Bacteroides fragilis NCTC 9343
  3ewl-assembly2_B  TM=6.260E-01  e=1.288E-03  Bacteroides fragilis NCTC 9343

InterPro domains:
  IPR010296 Protein of unknown function DUF899, thioredoxin-like [PF05988] (8-206)
  IPR036249 Thioredoxin-like superfamily [SSF52833] (52-174)

Radius of gyration: 22.46 Å; Cα contacts (8 Å, |Δi|>4): 817; chains: 2; bounding box: 50×63×53 Å

Organism: NCBI:txid1608957